Protein AF-H8G766-F1 (afdb_monomer_lite)

Radius of gyration: 22.06 Å; chains: 1; bounding box: 56×51×73 Å

pLDDT: mean 87.33, std 13.33, range [31.44, 97.75]

Foldseek 3Di:
DDVVVLQVQQQQKFFAAEDFDPVLQVLLLVVLVVVQVVCVVVVHDGQDFFPGWAGFDPVCRVRGDIDGNNQLLLQLLLLFLLVFDDPVDQQCSNCVSVLCSQQWGQDPVRHIAGDPCVPDCVSDDQQVSQFRSQSSSQQRSVLVRVCVVDPQWQKDKFQFVLLCQLAEDCDDDDPVLVQQAVQAARIKMWTDDPPFFIQIEREHTGGDAPDDVVQSVQVNSRRSSRQQEWEEALADTWRHWYKYWYWHRNDPNGIYIYMIISGTDDPQGQDEDQQDFWEFHRHYDGGWRFDQDPNDTDTDRHYYQYSVCSHSSSLSRLLSSLLSLCSSQQNLPLSCRHHDPSSNVRSPDPPVQVPDPSGFHQPFWDQALLFIWTGGKDWDDDPNFIKMKHKTFGVQLVVCSSVRNRVSNVVCLVVVVVSCVVRVVRSCQQQVTDWDADSSRTIMTMDGPPDHHDSVPPCVVSPPDDD

Organism: NCBI:txid882081

Sequence (467 aa):
MTVDTVFENLQERAFVSIDSTPKLARKVQVKAQKIDEKNKKEGRDPQWRPAHLKTISREIRQGGIHLTPWDAIRILSRSSVLAGHGSSRALSQHWSSLRFLTALQKNYYGHMELSDDGRNPKFHRKSVQADDLGVAFGLQAALKVASDLHPGHQFTFVNAEAALEAGWTLRGRTTRERHRTRLHPSHFLIGVRKNEPLQMLAVNVKGSHTGLSTELNQLVKGSEVVHSVATGPREAPTTIPGLFTASALAGKSGIEVRALSPGGTSTTPFPLDLDRRGPVDEKHYMGGITEHVDGQAKPRPGFHIPLEDSDWFSRALVNTALASLLAFAGDLVSARNFLTKRQRKRLGDGAESSNYATSVRCDTTLCIGDIEFSGTDHVFRLHRKRIEVFSAIPTMLHERLAKGDVAGYFALLPGVQEQWDARRERAQRDWHGVLTMDNYGALMGLRRMGEGKRFDDDPETCQRSPA

Secondary structure (DSSP, 8-state):
--HHHHHHHHH--EEEEEE--HHHHHHHHHHHHHHHHHHHHTTPPPP---S--BPPPHHHHHH-EEE-HHHHHHHHHHHHTTS---TT-SHHHHTGGGGGTTTEEE-TTSBEEE-HHHH-TTT--HHHHHHHHHHHHHHHHHHHHHHHHSTT-EEEEEEHHHHHTTTB--S-S-HHHHHHHS---SEEEEEE-TTSPBEEEEEEEEEESS-HHHHHHHHHHHHHHGGGEEES-TTS-EEPPEEEEEEETT-TTS-EEEEEB--------B---TT--SPPPPP-BPSBEEEEETTEEEEESSEEE-GGGHHHHHHHHHHHHHHHHHHHTT-HHHHHHHS-HHHHGGG--TTTTTT-TTS--S-EEEEETTEEEEEEEEEEEETTEEEEEEEEEEHHHHHHHHTT-HHHHHHHHHHHHHHHHHHHHHHHHHHTEEEEE-TT--EEEEEETT-SS-TTS-GGGGG-S--

Structure (mmCIF, N/CA/C/O backbone):
data_AF-H8G766-F1
#
_entry.id   AF-H8G766-F1
#
loop_
_atom_site.group_PDB
_atom_site.id
_atom_site.type_symbol
_atom_site.label_atom_id
_atom_site.label_alt_id
_atom_site.label_comp_id
_atom_site.label_asym_id
_atom_site.label_entity_id
_atom_site.label_seq_id
_atom_site.pdbx_PDB_ins_code
_atom_site.Cartn_x
_atom_site.Cartn_y
_atom_site.Cartn_z
_atom_site.occupancy
_atom_site.B_iso_or_equiv
_atom_site.auth_seq_id
_atom_site.auth_comp_id
_atom_site.auth_asym_id
_atom_site.auth_atom_id
_atom_site.pdbx_PDB_model_num
ATOM 1 N N . MET A 1 1 ? 23.154 -19.124 -2.789 1.00 77.62 1 MET A N 1
ATOM 2 C CA . MET A 1 1 ? 22.250 -18.793 -3.908 1.00 77.62 1 MET A CA 1
ATOM 3 C C . MET A 1 1 ? 23.073 -18.110 -4.998 1.00 77.62 1 MET A C 1
ATOM 5 O O . MET A 1 1 ? 23.944 -17.319 -4.647 1.00 77.62 1 MET A O 1
ATOM 9 N N . THR A 1 2 ? 22.906 -18.463 -6.278 1.00 88.12 2 THR A N 1
ATOM 10 C CA . THR A 1 2 ? 23.523 -17.711 -7.393 1.00 88.12 2 THR A CA 1
ATOM 11 C C . THR A 1 2 ? 22.634 -16.518 -7.754 1.00 88.12 2 THR A C 1
ATOM 13 O O . THR A 1 2 ? 21.489 -16.456 -7.315 1.00 88.12 2 THR A O 1
ATOM 16 N N . VAL A 1 3 ? 23.136 -15.562 -8.544 1.00 90.44 3 VAL A N 1
ATOM 17 C CA . VAL A 1 3 ? 22.297 -14.453 -9.044 1.00 90.44 3 VAL A CA 1
ATOM 18 C C . VAL A 1 3 ? 21.137 -14.984 -9.884 1.00 90.44 3 VAL A C 1
ATOM 20 O O . VAL A 1 3 ? 20.030 -14.483 -9.759 1.00 90.44 3 VAL A O 1
ATOM 23 N N . ASP A 1 4 ? 21.365 -16.026 -10.677 1.00 91.88 4 ASP A N 1
ATOM 24 C CA . ASP A 1 4 ? 20.357 -16.585 -11.582 1.00 91.88 4 ASP A CA 1
ATOM 25 C C . ASP A 1 4 ? 19.192 -17.175 -10.784 1.00 91.88 4 ASP A C 1
ATOM 27 O O . ASP A 1 4 ? 18.045 -16.796 -11.004 1.00 91.88 4 ASP A O 1
ATOM 31 N N . THR A 1 5 ? 19.497 -17.952 -9.739 1.00 92.12 5 THR A N 1
ATOM 32 C CA . THR A 1 5 ? 18.486 -18.464 -8.805 1.00 92.12 5 THR A CA 1
ATOM 33 C C . THR A 1 5 ? 17.727 -17.340 -8.093 1.00 92.12 5 THR A C 1
ATOM 35 O O . THR A 1 5 ? 16.536 -17.477 -7.830 1.00 92.12 5 THR A O 1
ATOM 38 N N . VAL A 1 6 ? 18.374 -16.207 -7.779 1.00 94.31 6 VAL A N 1
ATOM 39 C CA . VAL A 1 6 ? 17.659 -15.048 -7.209 1.00 94.31 6 VAL A CA 1
ATOM 40 C C . VAL A 1 6 ? 16.646 -14.498 -8.212 1.00 94.31 6 VAL A C 1
ATOM 42 O O . VAL A 1 6 ? 15.500 -14.258 -7.846 1.00 94.31 6 VAL A O 1
ATOM 45 N N . PHE A 1 7 ? 17.040 -14.314 -9.471 1.00 95.12 7 PHE A N 1
ATOM 46 C CA . PHE A 1 7 ? 16.160 -13.795 -10.521 1.00 95.12 7 PHE A CA 1
ATOM 47 C C . PHE A 1 7 ? 14.981 -14.723 -10.825 1.00 95.12 7 PHE A C 1
ATOM 49 O O . PHE A 1 7 ? 13.869 -14.234 -11.035 1.00 95.12 7 PHE A O 1
ATOM 56 N N . GLU A 1 8 ? 15.214 -16.035 -10.820 1.00 94.12 8 GLU A N 1
ATOM 57 C CA . GLU A 1 8 ? 14.171 -17.056 -10.947 1.00 94.12 8 GLU A CA 1
ATOM 58 C C . GLU A 1 8 ? 13.184 -16.967 -9.777 1.00 94.12 8 GLU A C 1
ATOM 60 O O . GLU A 1 8 ? 11.989 -16.766 -9.994 1.00 94.12 8 GLU A O 1
ATOM 65 N N . ASN A 1 9 ? 13.685 -16.993 -8.537 1.00 95.12 9 ASN A N 1
ATOM 66 C CA . ASN A 1 9 ? 12.853 -16.904 -7.335 1.00 95.12 9 ASN A CA 1
ATOM 67 C C . ASN A 1 9 ? 12.019 -15.617 -7.300 1.00 95.12 9 ASN A C 1
ATOM 69 O O . ASN A 1 9 ? 10.847 -15.649 -6.936 1.00 95.12 9 ASN A O 1
ATOM 73 N N . LEU A 1 10 ? 12.598 -14.478 -7.691 1.00 97.00 10 LEU A N 1
ATOM 74 C CA . LEU A 1 10 ? 11.912 -13.183 -7.696 1.00 97.00 10 LEU A CA 1
ATOM 75 C C . LEU A 1 10 ? 10.735 -13.118 -8.678 1.00 97.00 10 LEU A C 1
ATOM 77 O O . LEU A 1 10 ? 9.814 -12.336 -8.446 1.00 97.00 10 LEU A O 1
ATOM 81 N N . GLN A 1 11 ? 10.760 -13.917 -9.746 1.00 95.25 11 GLN A N 1
ATOM 82 C CA . GLN A 1 11 ? 9.685 -14.022 -10.740 1.00 95.25 11 GLN A CA 1
ATOM 83 C C . GLN A 1 11 ? 8.699 -15.143 -10.424 1.00 95.25 11 GLN A C 1
ATOM 85 O O . GLN A 1 11 ? 7.598 -15.184 -10.977 1.00 95.25 11 GLN A O 1
ATOM 90 N N . GLU A 1 12 ? 9.076 -16.061 -9.540 1.00 95.75 12 GLU A N 1
ATOM 91 C CA . GLU A 1 12 ? 8.284 -17.240 -9.272 1.00 95.75 12 GLU A CA 1
ATOM 92 C C . GLU A 1 12 ? 7.016 -16.884 -8.491 1.00 95.75 12 GLU A C 1
ATOM 94 O O . GLU A 1 12 ? 7.038 -16.439 -7.340 1.00 95.75 12 GLU A O 1
ATOM 99 N N . ARG A 1 13 ? 5.867 -17.075 -9.140 1.00 96.88 13 ARG A N 1
ATOM 100 C CA . ARG A 1 13 ? 4.570 -16.803 -8.528 1.00 96.88 13 ARG A CA 1
ATOM 101 C C . ARG A 1 13 ? 4.282 -17.841 -7.449 1.00 96.88 13 ARG A C 1
ATOM 103 O O . ARG A 1 13 ? 4.269 -19.041 -7.721 1.00 96.88 13 ARG A O 1
ATOM 110 N N . ALA A 1 14 ? 3.992 -17.370 -6.242 1.00 97.19 14 ALA A N 1
ATOM 111 C CA . ALA A 1 14 ? 3.724 -18.216 -5.090 1.00 97.19 14 ALA A CA 1
ATOM 112 C C . ALA A 1 14 ? 2.395 -17.848 -4.422 1.00 97.19 14 ALA A C 1
ATOM 114 O O . ALA A 1 14 ? 1.908 -16.716 -4.510 1.00 97.19 14 ALA A O 1
ATOM 115 N N . PHE A 1 15 ? 1.794 -18.834 -3.764 1.00 97.12 15 PHE A N 1
ATOM 116 C CA . PHE A 1 15 ? 0.536 -18.685 -3.047 1.00 97.12 15 PHE A CA 1
ATOM 117 C C . PHE A 1 15 ? 0.761 -18.211 -1.606 1.00 97.12 15 PHE A C 1
ATOM 119 O O . PHE A 1 15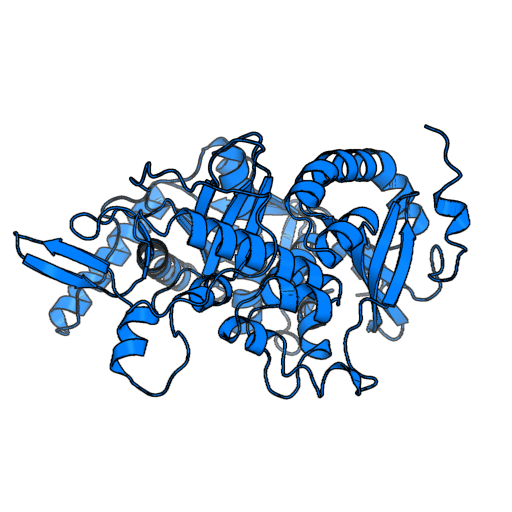 ? 1.608 -18.737 -0.886 1.00 97.12 15 PHE A O 1
ATOM 126 N N . VAL A 1 16 ? -0.031 -17.240 -1.162 1.00 96.56 16 VAL A N 1
ATOM 127 C CA . VAL A 1 16 ? -0.134 -16.808 0.236 1.00 96.56 16 VAL A CA 1
ATOM 128 C C . VAL A 1 16 ? -1.568 -17.036 0.687 1.00 96.56 16 VAL A C 1
ATOM 130 O O . VAL A 1 16 ? -2.510 -16.490 0.102 1.00 96.56 16 VAL A O 1
ATOM 133 N N . SER A 1 17 ? -1.743 -17.843 1.731 1.00 95.00 17 SER A N 1
ATOM 134 C CA . SER A 1 17 ? -3.070 -18.149 2.257 1.00 95.00 17 SER A CA 1
ATOM 135 C C . SER A 1 17 ? -3.656 -16.955 3.007 1.00 95.00 17 SER A C 1
ATOM 137 O O . SER A 1 17 ? -2.935 -16.186 3.648 1.00 95.00 17 SER A O 1
ATOM 139 N N . ILE A 1 18 ? -4.985 -16.824 2.962 1.00 95.12 18 ILE A N 1
ATOM 140 C CA . ILE A 1 18 ? -5.715 -15.881 3.808 1.00 95.12 18 ILE A CA 1
ATOM 141 C C . ILE A 1 18 ? -6.595 -16.656 4.797 1.00 95.12 18 ILE A C 1
ATOM 143 O O . ILE A 1 18 ? -7.575 -17.282 4.396 1.00 95.12 18 ILE A O 1
ATOM 147 N N . ASP A 1 19 ? -6.295 -16.582 6.096 1.00 94.00 19 ASP A N 1
ATOM 148 C CA . ASP A 1 19 ? -7.190 -17.083 7.150 1.00 94.00 19 ASP A CA 1
ATOM 149 C C . ASP A 1 19 ? -8.118 -15.965 7.622 1.00 94.00 19 ASP A C 1
ATOM 151 O O . ASP A 1 19 ? -7.732 -15.010 8.299 1.00 94.00 19 ASP A O 1
ATOM 155 N N . SER A 1 20 ? -9.384 -16.102 7.248 1.00 95.00 20 SER A N 1
ATOM 156 C CA . SER A 1 20 ? -10.473 -15.248 7.701 1.00 95.00 20 SER A CA 1
ATOM 157 C C . SER A 1 20 ? -11.679 -16.121 8.014 1.00 95.00 20 SER A C 1
ATOM 159 O O . SER A 1 20 ? -12.577 -16.325 7.199 1.00 95.00 20 SER A O 1
ATOM 161 N N . THR A 1 21 ? -11.657 -16.746 9.187 1.00 94.62 21 THR A N 1
ATOM 162 C CA . THR A 1 21 ? -12.686 -17.706 9.602 1.00 94.62 21 THR A CA 1
ATOM 163 C C . THR A 1 21 ? -13.528 -17.177 10.764 1.00 94.62 21 THR A C 1
ATOM 165 O O . THR A 1 21 ? -13.021 -16.424 11.601 1.00 94.62 21 THR A O 1
ATOM 168 N N . PRO A 1 22 ? -14.791 -17.627 10.918 1.00 94.94 22 PRO A N 1
ATOM 169 C CA . PRO A 1 22 ? -15.583 -17.310 12.111 1.00 94.94 22 PRO A CA 1
ATOM 170 C C . PRO A 1 22 ? -14.884 -17.757 13.405 1.00 94.94 22 PRO A C 1
ATOM 172 O O . PRO A 1 22 ? -14.967 -17.098 14.441 1.00 94.94 22 PRO A O 1
ATOM 175 N N . LYS A 1 23 ? -14.116 -18.855 13.335 1.00 95.75 23 LYS A N 1
ATOM 176 C CA . LYS A 1 23 ? -13.267 -19.339 14.431 1.00 95.75 23 LYS A CA 1
ATOM 177 C C . LYS A 1 23 ? -12.181 -18.326 14.801 1.00 95.75 23 LYS A C 1
ATOM 179 O O . LYS A 1 23 ? -11.966 -18.094 15.990 1.00 95.75 23 LYS A O 1
ATOM 184 N N . LEU A 1 24 ? -11.501 -17.734 13.817 1.00 95.50 24 LEU A N 1
ATOM 185 C CA . LEU A 1 24 ? -10.527 -16.669 14.050 1.00 95.50 24 LEU A CA 1
ATOM 186 C C . LEU A 1 24 ? -11.199 -15.437 14.674 1.00 95.50 24 LEU A C 1
ATOM 188 O O . LEU A 1 24 ? -10.734 -14.968 15.711 1.00 95.50 24 LEU A O 1
ATOM 192 N N . ALA A 1 25 ? -12.318 -14.972 14.108 1.00 95.44 25 ALA A N 1
ATOM 193 C CA . ALA A 1 25 ? -13.074 -13.829 14.627 1.00 95.44 25 ALA A CA 1
ATOM 194 C C . ALA A 1 25 ? -13.455 -14.019 16.107 1.00 95.44 25 ALA A C 1
ATOM 196 O O . ALA A 1 25 ? -13.152 -13.168 16.945 1.00 95.44 25 ALA A O 1
ATOM 197 N N . ARG A 1 26 ? -13.996 -15.194 16.459 1.00 95.69 26 ARG A N 1
ATOM 198 C CA . ARG A 1 26 ? -14.332 -15.549 17.846 1.00 95.69 26 ARG A CA 1
ATOM 199 C C . ARG A 1 26 ? -13.105 -15.577 18.758 1.00 95.69 26 ARG A C 1
ATOM 201 O O . ARG A 1 26 ? -13.170 -15.089 19.883 1.00 95.69 26 ARG A O 1
ATOM 208 N N . LYS A 1 27 ? -11.971 -16.127 18.302 1.00 96.44 27 LYS A N 1
ATOM 209 C CA . LYS A 1 27 ? -10.717 -16.123 19.082 1.00 96.44 27 LYS A CA 1
ATOM 210 C C . LYS A 1 27 ? -10.239 -14.702 19.373 1.00 96.44 27 LYS A C 1
ATOM 212 O O . LYS A 1 27 ? -9.817 -14.434 20.498 1.00 96.44 27 LYS A O 1
ATOM 217 N N . VAL A 1 28 ? -10.317 -13.807 18.387 1.00 96.00 28 VAL A N 1
ATOM 218 C CA . VAL A 1 28 ? -9.961 -12.392 18.553 1.00 96.00 28 VAL A CA 1
ATOM 219 C C . VAL A 1 28 ? -10.908 -11.720 19.544 1.00 96.00 28 VAL A C 1
ATOM 221 O O . VAL A 1 28 ? -10.419 -11.081 20.467 1.00 96.00 28 VAL A O 1
ATOM 224 N N . GLN A 1 29 ? -12.224 -11.939 19.448 1.00 94.69 29 GLN A N 1
ATOM 225 C CA . GLN A 1 29 ? -13.211 -11.395 20.394 1.00 94.69 29 GLN A CA 1
ATOM 226 C C . GLN A 1 29 ? -12.996 -11.880 21.838 1.00 94.69 29 GLN A C 1
ATOM 228 O O . GLN A 1 29 ? -12.980 -11.076 22.766 1.00 94.69 29 GLN A O 1
ATOM 233 N N . VAL A 1 30 ? -12.748 -13.176 22.048 1.00 95.12 30 VAL A N 1
ATOM 234 C CA . VAL A 1 30 ? -12.457 -13.718 23.390 1.00 95.12 30 VAL A CA 1
ATOM 235 C C . VAL A 1 30 ? -11.158 -13.134 23.948 1.00 95.12 30 VAL A C 1
ATOM 237 O O . VAL A 1 30 ? -11.070 -12.790 25.127 1.00 95.12 30 VAL A O 1
ATOM 240 N N . LYS A 1 31 ? -10.120 -13.010 23.114 1.00 95.69 31 LYS A N 1
ATOM 241 C CA . LYS A 1 31 ? -8.854 -12.394 23.529 1.00 95.69 31 LYS A CA 1
ATOM 242 C C . LYS A 1 31 ? -9.046 -10.916 23.874 1.00 95.69 31 LYS A C 1
ATOM 244 O O . LYS A 1 31 ? -8.486 -10.448 24.863 1.00 95.69 31 LYS A O 1
ATOM 249 N N . ALA A 1 32 ? -9.853 -10.224 23.079 1.00 94.00 32 ALA A N 1
ATOM 250 C CA . ALA A 1 32 ? -10.255 -8.847 23.274 1.00 94.00 32 ALA A CA 1
ATOM 251 C C . ALA A 1 32 ? -10.914 -8.630 24.646 1.00 94.00 32 ALA A C 1
ATOM 253 O O . ALA A 1 32 ? -10.453 -7.762 25.384 1.00 94.00 32 ALA A O 1
ATOM 254 N N . GLN A 1 33 ? -11.904 -9.452 25.002 1.00 93.31 33 GLN A N 1
ATOM 255 C CA . GLN A 1 33 ? -12.604 -9.393 26.292 1.00 93.31 33 GLN A CA 1
ATOM 256 C C . GLN A 1 33 ? -11.650 -9.590 27.475 1.00 93.31 33 GLN A C 1
ATOM 258 O O . GLN A 1 33 ? -11.659 -8.805 28.418 1.00 93.31 33 GLN A O 1
ATOM 263 N N . LYS A 1 34 ? -10.738 -10.569 27.394 1.00 93.88 34 LYS A N 1
ATOM 264 C CA . LYS A 1 34 ? -9.721 -10.789 28.440 1.00 93.88 34 LYS A CA 1
ATOM 265 C C . LYS A 1 34 ? -8.802 -9.580 28.639 1.00 93.88 34 LYS A C 1
ATOM 267 O O . LYS A 1 34 ? -8.371 -9.310 29.758 1.00 93.88 34 LYS A O 1
ATOM 272 N N . ILE A 1 35 ? -8.466 -8.872 27.558 1.00 92.31 35 ILE A N 1
ATOM 273 C CA . ILE A 1 35 ? -7.670 -7.639 27.629 1.00 92.31 35 ILE A CA 1
ATOM 274 C C . ILE A 1 35 ? -8.485 -6.513 28.279 1.00 92.31 35 ILE A C 1
ATOM 276 O O . ILE A 1 35 ? -7.940 -5.803 29.119 1.00 92.31 35 ILE A O 1
ATOM 280 N N . ASP A 1 36 ? -9.775 -6.380 27.955 1.00 90.94 36 ASP A N 1
ATOM 281 C CA . ASP A 1 36 ? -10.660 -5.387 28.584 1.00 90.94 36 ASP A CA 1
ATOM 282 C C . ASP A 1 36 ? -10.842 -5.626 30.081 1.00 90.94 36 ASP A C 1
ATOM 284 O O . ASP A 1 36 ? -10.690 -4.701 30.874 1.00 90.94 36 ASP A O 1
ATOM 288 N N . GLU A 1 37 ? -11.095 -6.869 30.490 1.00 92.31 37 GLU A N 1
ATOM 289 C CA . GLU A 1 37 ? -11.206 -7.239 31.904 1.00 92.31 37 GLU A CA 1
ATOM 290 C C . GLU A 1 37 ? -9.924 -6.919 32.675 1.00 92.31 37 GLU A C 1
ATOM 292 O O . GLU A 1 37 ? -9.978 -6.404 33.793 1.00 92.31 37 GLU A O 1
ATOM 297 N N . LYS A 1 38 ? -8.762 -7.200 32.073 1.00 92.06 38 LYS A N 1
ATOM 298 C CA . LYS A 1 38 ? -7.464 -6.860 32.659 1.00 92.06 38 LYS A CA 1
ATOM 299 C C . LYS A 1 38 ? -7.289 -5.345 32.780 1.00 92.06 38 LYS A C 1
ATOM 301 O O . LYS A 1 38 ? -6.926 -4.872 33.850 1.00 92.06 38 LYS A O 1
ATOM 306 N N . ASN A 1 39 ? -7.582 -4.588 31.724 1.00 89.56 39 ASN A N 1
ATOM 307 C CA . ASN A 1 39 ? -7.489 -3.128 31.739 1.00 89.56 39 ASN A CA 1
ATOM 308 C C . ASN A 1 39 ? -8.415 -2.514 32.797 1.00 89.56 39 ASN A C 1
ATOM 310 O O . ASN A 1 39 ? -7.978 -1.640 33.539 1.00 89.56 39 ASN A O 1
ATOM 314 N N . LYS A 1 40 ? -9.646 -3.026 32.929 1.00 90.12 40 LYS A N 1
ATOM 315 C CA . LYS A 1 40 ? -10.605 -2.603 33.958 1.00 90.12 40 LYS A CA 1
ATOM 316 C C . LYS A 1 40 ? -10.073 -2.854 35.372 1.00 90.12 40 LYS A C 1
ATOM 318 O O . LYS A 1 40 ? -10.182 -1.975 36.219 1.00 90.12 40 LYS A O 1
ATOM 323 N N . LYS A 1 41 ? -9.467 -4.022 35.624 1.00 92.56 41 LYS A N 1
ATOM 324 C CA . LYS A 1 41 ? -8.824 -4.344 36.915 1.00 92.56 41 LYS A CA 1
ATOM 325 C C . LYS A 1 41 ? -7.626 -3.443 37.219 1.00 92.56 41 LYS A C 1
ATOM 327 O O . LYS A 1 41 ? -7.379 -3.136 38.376 1.00 92.56 41 LYS A O 1
ATOM 332 N N . GLU A 1 42 ? -6.900 -3.018 36.190 1.00 92.12 42 GLU A N 1
ATOM 333 C CA . GLU A 1 42 ? -5.747 -2.118 36.303 1.00 92.12 42 GLU A CA 1
ATOM 334 C C . GLU A 1 42 ? -6.126 -0.624 36.258 1.00 92.12 42 GLU A C 1
ATOM 336 O O . GLU A 1 42 ? -5.236 0.222 36.213 1.00 92.12 42 GLU A O 1
ATOM 341 N N . GLY A 1 43 ? -7.421 -0.280 36.239 1.00 86.75 43 GLY A N 1
ATOM 342 C CA . GLY A 1 43 ? -7.889 1.110 36.192 1.00 86.75 43 GLY A CA 1
ATOM 343 C C . GLY A 1 43 ? -7.526 1.860 34.904 1.00 86.75 43 GLY A C 1
ATOM 344 O O . GLY A 1 43 ? -7.442 3.084 34.911 1.00 86.75 43 GLY A O 1
ATOM 345 N N . ARG A 1 44 ? -7.269 1.144 33.802 1.00 84.69 44 ARG A N 1
ATOM 346 C CA . ARG A 1 44 ? -6.942 1.736 32.497 1.00 84.69 44 ARG A CA 1
ATOM 347 C C . ARG A 1 44 ? -8.202 2.061 31.705 1.00 84.69 44 ARG A C 1
ATOM 349 O O . ARG A 1 44 ? -9.195 1.338 31.789 1.00 84.69 44 ARG A O 1
ATOM 356 N N . ASP A 1 45 ? -8.107 3.087 30.862 1.00 78.06 45 ASP A N 1
ATOM 357 C CA . ASP A 1 45 ? -9.203 3.500 29.988 1.00 78.06 45 ASP A CA 1
ATOM 358 C C . ASP A 1 45 ? -9.689 2.357 29.075 1.00 78.06 45 ASP A C 1
ATOM 360 O O . ASP A 1 45 ? -8.872 1.598 28.521 1.00 78.06 45 ASP A O 1
ATOM 364 N N . PRO A 1 46 ? -11.016 2.247 28.870 1.00 76.38 46 PRO A N 1
ATOM 365 C CA . PRO A 1 46 ? -11.586 1.261 27.968 1.00 76.38 46 PRO A CA 1
ATOM 366 C C . PRO A 1 46 ? -11.076 1.479 26.541 1.00 76.38 46 PRO A C 1
ATOM 368 O O . PRO A 1 46 ? -10.949 2.607 26.060 1.00 76.38 46 PRO A O 1
ATOM 371 N N . GLN A 1 47 ? -10.772 0.378 25.855 1.00 82.88 47 GLN A N 1
ATOM 372 C CA . GLN A 1 47 ? -10.318 0.422 24.468 1.00 82.88 47 GLN A CA 1
ATOM 373 C C . GLN A 1 47 ? -11.525 0.332 23.540 1.00 82.88 47 GLN A C 1
ATOM 375 O O . GLN A 1 47 ? -12.292 -0.628 23.603 1.00 82.88 47 GLN A O 1
ATOM 380 N N . TRP A 1 48 ? -11.666 1.310 22.654 1.00 83.38 48 TRP A N 1
ATOM 381 C CA . TRP A 1 48 ? -12.797 1.404 21.739 1.00 83.38 48 TRP A CA 1
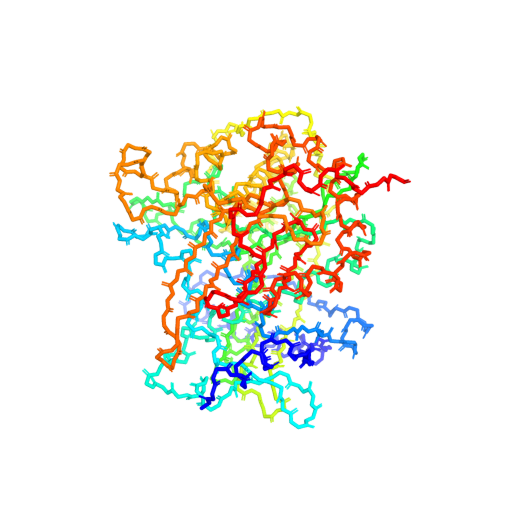ATOM 382 C C . TRP A 1 48 ? -12.638 0.421 20.588 1.00 83.38 48 TRP A C 1
ATOM 384 O O . TRP A 1 48 ? -11.721 0.538 19.775 1.00 83.38 48 TRP A O 1
ATOM 394 N N . ARG A 1 49 ? -13.518 -0.579 20.547 1.00 84.81 49 ARG A N 1
ATOM 395 C CA . ARG A 1 49 ? -13.468 -1.683 19.588 1.00 84.81 49 ARG A CA 1
ATOM 396 C C . ARG A 1 49 ? -14.865 -2.028 19.077 1.00 84.81 49 ARG A C 1
ATOM 398 O O . ARG A 1 49 ? -15.835 -1.856 19.813 1.00 84.81 49 ARG A O 1
ATOM 405 N N . PRO A 1 50 ? -14.969 -2.554 17.847 1.00 83.31 50 PRO A N 1
ATOM 406 C CA . PRO A 1 50 ? -16.233 -3.048 17.311 1.00 83.31 50 PRO A CA 1
ATOM 407 C C . PRO A 1 50 ? -16.772 -4.214 18.151 1.00 83.31 50 PRO A C 1
ATOM 409 O O . PRO A 1 50 ? -16.018 -5.105 18.551 1.00 83.31 50 PRO A O 1
ATOM 412 N N . ALA A 1 51 ? -18.091 -4.257 18.352 1.00 79.62 51 ALA A N 1
ATOM 413 C CA . ALA A 1 51 ? -18.752 -5.372 19.036 1.00 79.62 51 ALA A CA 1
ATOM 414 C C . ALA A 1 51 ? -18.672 -6.681 18.225 1.00 79.62 51 ALA A C 1
ATOM 416 O O . ALA A 1 51 ? -18.488 -7.771 18.777 1.00 79.62 51 ALA A O 1
ATOM 417 N N . HIS A 1 52 ? -18.754 -6.579 16.896 1.00 86.12 52 HIS A N 1
ATOM 418 C CA . HIS A 1 52 ? -18.767 -7.722 15.988 1.00 86.12 52 HIS A CA 1
ATOM 419 C C . HIS A 1 52 ? -17.640 -7.623 14.964 1.00 86.12 52 HIS A C 1
ATOM 421 O O . HIS A 1 52 ? -17.365 -6.556 14.428 1.00 86.12 52 HIS A O 1
ATOM 427 N N . LEU A 1 53 ? -16.993 -8.756 14.688 1.00 92.00 53 LEU A N 1
ATOM 428 C CA . LEU A 1 53 ? -15.983 -8.875 13.642 1.00 92.00 53 LEU A CA 1
ATOM 429 C C . LEU A 1 53 ? -16.551 -9.710 12.496 1.00 92.00 53 LEU A C 1
ATOM 431 O O . LEU A 1 53 ? -17.108 -10.785 12.724 1.00 92.00 53 LEU A O 1
ATOM 435 N N . LYS A 1 54 ? -16.389 -9.218 11.270 1.00 91.56 54 LYS A N 1
ATOM 436 C CA . LYS A 1 54 ? -16.776 -9.891 10.031 1.00 91.56 54 LYS A CA 1
ATOM 437 C C . LYS A 1 54 ? -15.568 -10.586 9.405 1.00 91.56 54 LYS A C 1
ATOM 439 O O . LYS A 1 54 ? -14.434 -10.102 9.479 1.00 91.56 54 LYS A O 1
ATOM 444 N N . THR A 1 55 ? -15.827 -11.726 8.777 1.00 92.81 55 THR A N 1
ATOM 445 C CA . THR A 1 55 ? -14.867 -12.392 7.890 1.00 92.81 55 THR A CA 1
ATOM 446 C C . THR A 1 55 ? -14.902 -11.749 6.508 1.00 92.81 55 THR A C 1
ATOM 448 O O . THR A 1 55 ? -15.902 -11.135 6.138 1.00 92.81 55 THR A O 1
ATOM 451 N N . ILE A 1 56 ? -13.832 -11.912 5.735 1.00 91.06 56 ILE A N 1
ATOM 452 C CA . ILE A 1 56 ? -13.837 -11.569 4.304 1.00 91.06 56 ILE A CA 1
ATOM 453 C C . ILE A 1 56 ? -14.649 -12.608 3.505 1.00 91.06 56 ILE A C 1
ATOM 455 O O . ILE A 1 56 ? -15.020 -13.655 4.052 1.00 91.06 56 ILE A O 1
ATOM 459 N N . SER A 1 57 ? -14.920 -12.325 2.225 1.00 88.00 57 SER A N 1
ATOM 460 C CA . SER A 1 57 ? -15.678 -13.215 1.334 1.00 88.00 57 SER A CA 1
ATOM 461 C C . SER A 1 57 ? -15.036 -14.605 1.217 1.00 88.00 57 SER A C 1
ATOM 463 O O . SER A 1 57 ? -13.822 -14.794 1.385 1.00 88.00 57 SER A O 1
ATOM 465 N N . ARG A 1 58 ? -15.870 -15.624 0.975 1.00 88.12 58 ARG A N 1
ATOM 466 C CA . ARG A 1 58 ? -15.411 -17.019 0.906 1.00 88.12 58 ARG A CA 1
ATOM 467 C C . ARG A 1 58 ? -14.482 -17.218 -0.287 1.00 88.12 58 ARG A C 1
ATOM 469 O O . ARG A 1 58 ? -13.514 -17.967 -0.168 1.00 88.12 58 ARG A O 1
ATOM 476 N N . GLU A 1 59 ? -14.780 -16.532 -1.376 1.00 88.31 59 GLU A N 1
ATOM 477 C CA . GLU A 1 59 ? -14.103 -16.548 -2.663 1.00 88.31 59 GLU A CA 1
ATOM 478 C C . GLU A 1 59 ? -12.661 -16.059 -2.496 1.00 88.31 59 GLU A C 1
ATOM 480 O O . GLU A 1 59 ? -11.720 -16.774 -2.843 1.00 88.31 59 GLU A O 1
ATOM 485 N N . ILE A 1 60 ? -12.461 -14.906 -1.842 1.00 88.31 60 ILE A N 1
ATOM 486 C CA . ILE A 1 60 ? -11.117 -14.397 -1.536 1.00 88.31 60 ILE A CA 1
ATOM 487 C C . ILE A 1 60 ? -10.369 -15.343 -0.601 1.00 88.31 60 ILE A C 1
ATOM 489 O O . ILE A 1 60 ? -9.192 -15.625 -0.816 1.00 88.31 60 ILE A O 1
ATOM 493 N N . ARG A 1 61 ? -11.038 -15.845 0.440 1.00 89.31 61 ARG A N 1
ATOM 494 C CA . ARG A 1 61 ? -10.417 -16.747 1.415 1.00 89.31 61 ARG A CA 1
ATOM 495 C C . ARG A 1 61 ? -9.901 -18.032 0.763 1.00 89.31 61 ARG A C 1
ATOM 497 O O . ARG A 1 61 ? -8.811 -18.479 1.097 1.00 89.31 61 ARG A O 1
ATOM 504 N N . GLN A 1 62 ? -10.681 -18.634 -0.135 1.00 88.44 62 GLN A N 1
ATOM 505 C CA . GLN A 1 62 ? -10.295 -19.863 -0.832 1.00 88.44 62 GLN A CA 1
ATOM 506 C C . GLN A 1 62 ? -9.249 -19.603 -1.921 1.00 88.44 62 GLN A C 1
ATOM 508 O O . GLN A 1 62 ? -8.340 -20.409 -2.081 1.00 88.44 62 GLN A O 1
ATOM 513 N N . GLY A 1 63 ? -9.354 -18.476 -2.630 1.00 89.12 63 GLY A N 1
ATOM 514 C CA . GLY A 1 63 ? -8.416 -18.105 -3.690 1.00 89.12 63 GLY A CA 1
ATOM 515 C C . GLY A 1 63 ? -7.089 -17.518 -3.201 1.00 89.12 63 GLY A C 1
ATOM 516 O O . GLY A 1 63 ? -6.158 -17.418 -3.993 1.00 89.12 63 GLY A O 1
ATOM 517 N N . GLY A 1 64 ? -6.991 -17.111 -1.929 1.00 92.56 64 GLY A N 1
ATOM 518 C CA . GLY A 1 64 ? -5.790 -16.516 -1.335 1.00 92.56 64 GLY A CA 1
ATOM 519 C C . GLY A 1 64 ? -5.195 -15.382 -2.176 1.00 92.56 64 GLY A C 1
ATOM 520 O O . GLY A 1 64 ? -5.912 -14.609 -2.817 1.00 92.56 64 GLY A O 1
ATOM 521 N N . ILE A 1 65 ? -3.869 -15.263 -2.167 1.00 95.00 65 ILE A N 1
ATOM 522 C CA . ILE A 1 65 ? -3.130 -14.283 -2.969 1.00 95.00 65 ILE A CA 1
ATOM 523 C C . ILE A 1 65 ? -2.060 -15.010 -3.768 1.00 95.00 65 ILE A C 1
ATOM 525 O O . ILE A 1 65 ? -1.317 -15.816 -3.217 1.00 95.00 65 ILE A O 1
ATOM 529 N N . HIS A 1 66 ? -1.939 -14.669 -5.048 1.00 95.31 66 HIS A N 1
ATOM 530 C CA . HIS A 1 66 ? -0.848 -15.132 -5.898 1.00 95.31 66 HIS A CA 1
ATOM 531 C C . HIS A 1 66 ? 0.017 -13.949 -6.312 1.00 95.31 66 HIS A C 1
ATOM 533 O O . HIS A 1 66 ? -0.411 -13.144 -7.144 1.00 95.31 66 HIS A O 1
ATOM 539 N N . LEU A 1 67 ? 1.223 -13.877 -5.758 1.00 96.06 67 LEU A N 1
ATOM 540 C CA . LEU A 1 67 ? 2.195 -12.818 -6.013 1.00 96.06 67 LEU A CA 1
ATOM 541 C C . LEU A 1 67 ? 3.606 -13.399 -6.114 1.00 96.06 67 LEU A C 1
ATOM 543 O O . LEU A 1 67 ? 3.868 -14.492 -5.607 1.00 96.06 67 LEU A O 1
ATOM 547 N N . THR A 1 68 ? 4.509 -12.671 -6.755 1.00 97.56 68 THR A N 1
ATOM 548 C CA . THR A 1 68 ? 5.938 -12.996 -6.736 1.00 97.56 68 THR A CA 1
ATOM 549 C C . THR A 1 68 ? 6.622 -12.328 -5.534 1.00 97.56 68 THR A C 1
ATOM 551 O O . THR A 1 68 ? 6.074 -11.383 -4.947 1.00 97.56 68 THR A O 1
ATOM 554 N N . PRO A 1 69 ? 7.831 -12.756 -5.132 1.00 97.75 69 PRO A N 1
ATOM 555 C CA . PRO A 1 69 ? 8.632 -11.992 -4.179 1.00 97.75 69 PRO A CA 1
ATOM 556 C C . PRO A 1 69 ? 8.890 -10.550 -4.628 1.00 97.75 69 PRO A C 1
ATOM 558 O O . PRO A 1 69 ? 8.909 -9.643 -3.795 1.00 97.75 69 PRO A O 1
ATOM 561 N N . TRP A 1 70 ? 9.041 -10.321 -5.937 1.00 97.56 70 TRP A N 1
ATOM 562 C CA . TRP A 1 70 ? 9.244 -8.983 -6.485 1.00 97.56 70 TRP A CA 1
ATOM 563 C C . TRP A 1 70 ? 8.028 -8.072 -6.292 1.00 97.56 70 TRP A C 1
ATOM 565 O O . TRP A 1 70 ? 8.190 -6.910 -5.922 1.00 97.56 70 TRP A O 1
ATOM 575 N N . ASP A 1 71 ? 6.809 -8.604 -6.425 1.00 97.00 71 ASP A N 1
ATOM 576 C CA . ASP A 1 71 ? 5.586 -7.859 -6.106 1.00 97.00 71 ASP A CA 1
ATOM 577 C C . ASP A 1 71 ? 5.561 -7.406 -4.640 1.00 97.00 71 ASP A C 1
ATOM 579 O O . ASP A 1 71 ? 5.226 -6.257 -4.346 1.00 97.00 71 ASP A O 1
ATOM 583 N N . ALA A 1 72 ? 5.949 -8.287 -3.710 1.00 96.81 72 ALA A N 1
ATOM 584 C CA . ALA A 1 72 ? 6.000 -7.957 -2.286 1.00 96.81 72 ALA A CA 1
ATOM 585 C C . ALA A 1 72 ? 7.032 -6.854 -1.995 1.00 96.81 72 ALA A C 1
ATOM 587 O O . ALA A 1 72 ? 6.747 -5.923 -1.237 1.00 96.81 72 ALA A O 1
ATOM 588 N N . ILE A 1 73 ? 8.211 -6.935 -2.622 1.00 97.12 73 ILE A N 1
ATOM 589 C CA . ILE A 1 73 ? 9.258 -5.912 -2.511 1.00 97.12 73 ILE A CA 1
ATOM 590 C C . ILE A 1 73 ? 8.734 -4.573 -3.034 1.00 97.12 73 ILE A C 1
ATOM 592 O O . ILE A 1 73 ? 8.810 -3.594 -2.300 1.00 97.12 73 ILE A O 1
ATOM 596 N N . ARG A 1 74 ? 8.120 -4.538 -4.223 1.00 96.19 74 ARG A N 1
ATOM 597 C CA . ARG A 1 74 ? 7.577 -3.315 -4.838 1.00 96.19 74 ARG A CA 1
ATOM 598 C C . ARG A 1 74 ? 6.506 -2.641 -3.980 1.00 96.19 74 ARG A C 1
ATOM 600 O O . ARG A 1 74 ? 6.546 -1.425 -3.780 1.00 96.19 74 ARG A O 1
ATOM 607 N N . ILE A 1 75 ? 5.574 -3.418 -3.419 1.00 96.12 75 ILE A N 1
ATOM 608 C CA . ILE A 1 75 ? 4.557 -2.901 -2.485 1.00 96.12 75 ILE A CA 1
ATOM 609 C C . ILE A 1 75 ? 5.230 -2.284 -1.258 1.00 96.12 75 ILE A C 1
ATOM 611 O O . ILE A 1 75 ? 4.864 -1.181 -0.845 1.00 96.12 75 ILE A O 1
ATOM 615 N N . LEU A 1 76 ? 6.234 -2.960 -0.691 1.00 94.88 76 LEU A N 1
ATOM 616 C CA . LEU A 1 76 ? 6.979 -2.435 0.447 1.00 94.88 76 LEU A CA 1
ATOM 617 C C . LEU A 1 76 ? 7.699 -1.129 0.089 1.00 94.88 76 LEU A C 1
ATOM 619 O O . LEU A 1 76 ? 7.550 -0.153 0.827 1.00 94.88 76 LEU A O 1
ATOM 623 N N . SER A 1 77 ? 8.413 -1.084 -1.044 1.00 92.50 77 SER A N 1
ATOM 624 C CA . SER A 1 77 ? 9.095 0.121 -1.532 1.00 92.50 77 SER A CA 1
ATOM 625 C C . SER A 1 77 ? 8.109 1.285 -1.576 1.00 92.50 77 SER A C 1
ATOM 627 O O . SER A 1 77 ? 8.290 2.271 -0.861 1.00 92.50 77 SER A O 1
ATOM 629 N N . ARG A 1 78 ? 6.996 1.117 -2.300 1.00 91.94 78 ARG A N 1
ATOM 630 C CA . ARG A 1 78 ? 5.976 2.152 -2.498 1.00 91.94 78 ARG A CA 1
ATOM 631 C C . ARG A 1 78 ? 5.271 2.562 -1.203 1.00 91.94 78 ARG A C 1
ATOM 633 O O . ARG A 1 78 ? 4.975 3.737 -1.026 1.00 91.94 78 ARG A O 1
ATOM 640 N N . SER A 1 79 ? 5.025 1.640 -0.272 1.00 92.00 79 SER A N 1
ATOM 641 C CA . SER A 1 79 ? 4.362 1.953 1.010 1.00 92.00 79 SER A CA 1
ATOM 642 C C . SER A 1 79 ? 5.233 2.774 1.971 1.00 92.00 79 SER A C 1
ATOM 644 O O . SER A 1 79 ? 4.720 3.471 2.852 1.00 92.00 79 SER A O 1
ATOM 646 N N . SER A 1 80 ? 6.556 2.709 1.800 1.00 88.19 80 SER A N 1
ATOM 647 C CA . SER A 1 80 ? 7.525 3.271 2.744 1.00 88.19 80 SER A CA 1
ATOM 648 C C . SER A 1 80 ? 8.061 4.653 2.359 1.00 88.19 80 SER A C 1
ATOM 650 O O . SER A 1 80 ? 8.582 5.351 3.231 1.00 88.19 80 SER A O 1
ATOM 652 N N . VAL A 1 81 ? 7.889 5.095 1.104 1.00 87.31 81 VAL A N 1
ATOM 653 C CA . VAL A 1 81 ? 8.496 6.345 0.596 1.00 87.31 81 VAL A CA 1
ATOM 654 C C . VAL A 1 81 ? 8.094 7.597 1.382 1.00 87.31 81 VAL A C 1
ATOM 656 O O . VAL A 1 81 ? 8.913 8.493 1.551 1.00 87.31 81 VAL A O 1
ATOM 659 N N . LEU A 1 82 ? 6.875 7.645 1.937 1.00 86.88 82 LEU A N 1
ATOM 660 C CA . LEU A 1 82 ? 6.397 8.755 2.776 1.00 86.88 82 LEU A CA 1
ATOM 661 C C . LEU A 1 82 ? 6.423 8.454 4.285 1.00 86.88 82 LEU A C 1
ATOM 663 O O . LEU A 1 82 ? 5.911 9.249 5.070 1.00 86.88 82 LEU A O 1
ATOM 667 N N . ALA A 1 83 ? 7.013 7.349 4.752 1.00 76.75 83 ALA A N 1
ATOM 668 C CA . ALA A 1 83 ? 7.003 6.984 6.179 1.00 76.75 83 ALA A CA 1
ATOM 669 C C . ALA A 1 83 ? 7.803 7.956 7.088 1.00 76.75 83 ALA A C 1
ATOM 671 O O . ALA A 1 83 ? 7.684 7.918 8.313 1.00 76.75 83 ALA A O 1
ATOM 672 N N . GLY A 1 84 ? 8.539 8.907 6.503 1.00 62.06 84 GLY A N 1
ATOM 673 C CA . GLY A 1 84 ? 9.294 9.952 7.191 1.00 62.06 84 GLY A CA 1
ATOM 674 C C . GLY A 1 84 ? 10.794 9.673 7.167 1.00 62.06 84 GLY A C 1
ATOM 675 O O . GLY A 1 84 ? 11.264 8.647 7.667 1.00 62.06 84 GLY A O 1
ATOM 676 N N . HIS A 1 85 ? 11.553 10.606 6.595 1.00 56.56 85 HIS A N 1
ATOM 677 C CA . HIS A 1 85 ? 13.001 10.483 6.478 1.00 56.56 85 HIS A CA 1
ATOM 678 C C . HIS A 1 85 ? 13.707 10.786 7.809 1.00 56.56 85 HIS A C 1
ATOM 680 O O . HIS A 1 85 ? 13.371 11.729 8.524 1.00 56.56 85 HIS A O 1
ATOM 686 N N . GLY A 1 86 ? 14.695 9.957 8.156 1.00 51.12 86 GLY A N 1
ATOM 687 C CA . GLY A 1 86 ? 15.728 10.357 9.118 1.00 51.12 86 GLY A CA 1
ATOM 688 C C . GLY A 1 86 ? 16.737 11.286 8.438 1.00 51.12 86 GLY A C 1
ATOM 689 O O . GLY A 1 86 ? 16.783 11.339 7.212 1.00 51.12 86 GLY A O 1
ATOM 690 N N . SER A 1 87 ? 17.594 11.955 9.210 1.00 44.34 87 SER A N 1
ATOM 691 C CA . SER A 1 87 ? 18.579 12.936 8.712 1.00 44.34 87 SER A CA 1
ATOM 692 C C . SER A 1 87 ? 19.587 12.411 7.672 1.00 44.34 87 SER A C 1
ATOM 694 O O . SER A 1 87 ? 20.291 13.203 7.065 1.00 44.34 87 SER A O 1
ATOM 696 N N . SER A 1 88 ? 19.667 11.099 7.433 1.00 47.59 88 SER A N 1
ATOM 697 C CA . SER A 1 88 ? 20.628 10.464 6.515 1.00 47.59 88 SER A CA 1
ATOM 698 C C . SER A 1 88 ? 20.024 9.848 5.232 1.00 47.59 88 SER A C 1
ATOM 700 O O . SER A 1 88 ? 20.666 8.993 4.621 1.00 47.59 88 SER A O 1
ATOM 702 N N . ARG A 1 89 ? 18.762 10.143 4.858 1.00 54.53 89 ARG A N 1
ATOM 703 C CA . ARG A 1 89 ? 17.902 9.086 4.275 1.00 54.53 89 ARG A CA 1
ATOM 704 C C . ARG A 1 89 ? 16.921 9.440 3.137 1.00 54.53 89 ARG A C 1
ATOM 706 O O . ARG A 1 89 ? 15.730 9.208 3.294 1.00 54.53 89 ARG A O 1
ATOM 713 N N . ALA A 1 90 ? 17.394 9.854 1.963 1.00 55.78 90 ALA A N 1
ATOM 714 C CA . ALA A 1 90 ? 16.574 9.750 0.739 1.00 55.78 90 ALA A CA 1
ATOM 715 C C . ALA A 1 90 ? 16.884 8.445 -0.030 1.00 55.78 90 ALA A C 1
ATOM 717 O O . ALA A 1 90 ? 16.031 7.566 -0.137 1.00 55.78 90 ALA A O 1
ATOM 718 N N . LEU A 1 91 ? 18.142 8.249 -0.451 1.00 56.41 91 LEU A N 1
ATOM 719 C CA . LEU A 1 91 ? 18.573 7.090 -1.253 1.00 56.41 91 LEU A CA 1
ATOM 720 C C . LEU A 1 91 ? 18.494 5.748 -0.509 1.00 56.41 91 LEU A C 1
ATOM 722 O O . LEU A 1 91 ? 17.929 4.781 -1.015 1.00 56.41 91 LEU A O 1
ATOM 726 N N . SER A 1 92 ? 19.018 5.689 0.720 1.00 60.50 92 SER A N 1
ATOM 727 C CA . SER A 1 92 ? 19.030 4.453 1.521 1.00 60.50 92 SER A CA 1
ATOM 728 C C . SER A 1 92 ? 17.630 3.963 1.896 1.00 60.50 92 SER A C 1
ATOM 730 O O . SER A 1 92 ? 17.445 2.773 2.138 1.00 60.50 92 SER A O 1
ATOM 732 N N . GLN A 1 93 ? 16.642 4.863 1.944 1.00 69.00 93 GLN A N 1
ATOM 733 C CA . GLN A 1 93 ? 15.253 4.523 2.240 1.00 69.00 93 GLN A CA 1
ATOM 734 C C . GLN A 1 93 ? 14.474 4.119 0.993 1.00 69.00 93 GLN A C 1
ATOM 736 O O . GLN A 1 93 ? 13.771 3.111 1.057 1.00 69.00 93 GLN A O 1
ATOM 741 N N . HIS A 1 94 ? 14.660 4.826 -0.126 1.00 78.06 94 HIS A N 1
ATOM 742 C CA . HIS A 1 94 ? 14.019 4.505 -1.402 1.00 78.06 94 HIS A CA 1
ATOM 743 C C . HIS A 1 94 ? 14.276 3.046 -1.815 1.00 78.06 94 HIS A C 1
ATOM 745 O O . HIS A 1 94 ? 13.349 2.290 -2.097 1.00 78.06 94 HIS A O 1
ATOM 751 N N . TRP A 1 95 ? 15.530 2.603 -1.700 1.00 86.88 95 TRP A N 1
ATOM 752 C CA . TRP A 1 95 ? 15.949 1.244 -2.050 1.00 86.88 95 TRP A CA 1
ATOM 753 C C . TRP A 1 95 ? 16.030 0.278 -0.856 1.00 86.88 95 TRP A C 1
ATOM 755 O O . TRP A 1 95 ? 16.526 -0.839 -0.991 1.00 86.88 95 TRP A O 1
ATOM 765 N N . SER A 1 96 ? 15.534 0.663 0.327 1.00 85.94 96 SER A N 1
ATOM 766 C CA . SER A 1 96 ? 15.676 -0.143 1.558 1.00 85.94 96 SER A CA 1
ATOM 767 C C . SER A 1 96 ? 15.057 -1.541 1.453 1.00 85.94 96 SER A C 1
ATOM 769 O O . SER A 1 96 ? 15.581 -2.503 2.018 1.00 85.94 96 SER A O 1
ATOM 771 N N . SER A 1 97 ? 13.966 -1.655 0.698 1.00 91.75 97 SER A N 1
ATOM 772 C CA . SER A 1 97 ? 13.255 -2.904 0.405 1.00 91.75 97 SER A CA 1
ATOM 773 C C . SER A 1 97 ? 14.112 -3.951 -0.325 1.00 91.75 97 SER A C 1
ATOM 775 O O . SER A 1 97 ? 13.878 -5.147 -0.150 1.00 91.75 97 SER A O 1
ATOM 777 N N . LEU A 1 98 ? 15.167 -3.544 -1.048 1.00 93.44 98 LEU A N 1
ATOM 778 C CA . LEU A 1 98 ? 16.071 -4.455 -1.768 1.00 93.44 98 LEU A CA 1
ATOM 779 C C . LEU A 1 98 ? 16.870 -5.375 -0.845 1.00 93.44 98 LEU A C 1
ATOM 781 O O . LEU A 1 98 ? 17.394 -6.398 -1.278 1.00 93.44 98 LEU A O 1
ATOM 785 N N . ARG A 1 99 ? 16.919 -5.087 0.459 1.00 92.31 99 ARG A N 1
ATOM 786 C CA . ARG A 1 99 ? 17.482 -6.036 1.426 1.00 92.31 99 ARG A CA 1
ATOM 787 C C . ARG A 1 99 ? 16.745 -7.377 1.448 1.00 92.31 99 ARG A C 1
ATOM 789 O O . ARG A 1 99 ? 17.294 -8.334 1.971 1.00 92.31 99 ARG A O 1
ATOM 796 N N . PHE A 1 100 ? 15.525 -7.454 0.913 1.00 95.19 100 PHE A N 1
ATOM 797 C CA . PHE A 1 100 ? 14.714 -8.671 0.882 1.00 95.19 100 PHE A CA 1
ATOM 798 C C . PHE A 1 100 ? 14.801 -9.452 -0.439 1.00 95.19 100 PHE A C 1
ATOM 800 O O . PHE A 1 100 ? 14.075 -10.431 -0.589 1.00 95.19 100 PHE A O 1
ATOM 807 N N . LEU A 1 101 ? 15.702 -9.081 -1.362 1.00 95.44 101 LEU A N 1
ATOM 808 C CA . LEU A 1 101 ? 15.871 -9.740 -2.670 1.00 95.44 101 LEU A CA 1
ATOM 809 C C . LEU A 1 101 ? 16.056 -11.259 -2.589 1.00 95.44 101 LEU A C 1
ATOM 811 O O . LEU A 1 101 ? 15.595 -11.976 -3.468 1.00 95.44 101 LEU A O 1
ATOM 815 N N . THR A 1 102 ? 16.722 -11.751 -1.545 1.00 94.94 102 THR A N 1
ATOM 816 C CA . THR A 1 102 ? 16.951 -13.188 -1.350 1.00 94.94 102 THR A CA 1
ATOM 817 C C . THR A 1 102 ? 16.104 -13.776 -0.232 1.00 94.94 102 THR A C 1
ATOM 819 O O . THR A 1 102 ? 16.268 -14.946 0.075 1.00 94.94 102 THR A O 1
ATOM 822 N N . ALA A 1 103 ? 15.204 -13.007 0.393 1.00 95.25 103 ALA A N 1
ATOM 823 C CA . ALA A 1 103 ? 14.543 -13.396 1.641 1.00 95.25 103 ALA A CA 1
ATOM 824 C C . ALA A 1 103 ? 13.319 -14.307 1.458 1.00 95.25 103 ALA A C 1
ATOM 826 O O . ALA A 1 103 ? 12.860 -14.903 2.432 1.00 95.25 103 ALA A O 1
ATOM 827 N N . LEU A 1 104 ? 12.778 -14.394 0.245 1.00 96.44 104 LEU A N 1
ATOM 828 C CA . LEU A 1 104 ? 11.532 -15.086 -0.074 1.00 96.44 104 LEU A CA 1
ATOM 829 C C . LEU A 1 104 ? 11.750 -16.094 -1.204 1.00 96.44 104 LEU A C 1
ATOM 831 O O . LEU A 1 104 ? 12.573 -15.866 -2.088 1.00 96.44 104 LEU A O 1
ATOM 835 N N . GLN A 1 105 ? 10.998 -17.189 -1.171 1.00 95.81 105 GLN A N 1
ATOM 836 C CA . GLN A 1 105 ? 10.997 -18.221 -2.207 1.00 95.81 105 GLN A CA 1
ATOM 837 C C . GLN A 1 105 ? 9.648 -18.947 -2.249 1.00 95.81 105 GLN A C 1
ATOM 839 O O . GLN A 1 105 ? 8.871 -18.886 -1.289 1.00 95.81 105 GLN A O 1
ATOM 844 N N . LYS A 1 106 ? 9.386 -19.679 -3.334 1.00 96.44 106 LYS A N 1
ATOM 845 C CA . LYS A 1 106 ? 8.293 -20.650 -3.384 1.00 96.44 106 LYS A CA 1
ATOM 846 C C . LYS A 1 106 ? 8.749 -21.964 -2.751 1.00 96.44 106 LYS A C 1
ATOM 848 O O . LYS A 1 106 ? 9.838 -22.455 -3.030 1.00 96.44 106 LYS A O 1
ATOM 853 N N . ASN A 1 107 ? 7.916 -22.552 -1.902 1.00 94.81 107 ASN A N 1
ATOM 854 C CA . ASN A 1 107 ? 8.158 -23.888 -1.371 1.00 94.81 107 ASN A CA 1
ATOM 855 C C . ASN A 1 107 ? 7.623 -24.980 -2.309 1.00 94.81 107 ASN A C 1
ATOM 857 O O . ASN A 1 107 ? 6.955 -24.712 -3.308 1.00 94.81 107 ASN A O 1
ATOM 861 N N . TYR A 1 108 ? 7.877 -26.237 -1.952 1.00 92.88 108 TYR A N 1
ATOM 862 C CA . TYR A 1 108 ? 7.468 -27.396 -2.749 1.00 92.88 108 TYR A CA 1
ATOM 863 C C . TYR A 1 108 ? 5.944 -27.571 -2.890 1.00 92.88 108 TYR A C 1
ATOM 865 O O . TYR A 1 108 ? 5.496 -28.229 -3.822 1.00 92.88 108 TYR A O 1
ATOM 873 N N . TYR A 1 109 ? 5.142 -26.960 -2.011 1.00 93.44 109 TYR A N 1
ATOM 874 C CA . TYR A 1 109 ? 3.680 -26.911 -2.134 1.00 93.44 109 TYR A CA 1
ATOM 875 C C . TYR A 1 109 ? 3.181 -25.726 -2.971 1.00 93.44 109 TYR A C 1
ATOM 877 O O . TYR A 1 109 ? 1.976 -25.521 -3.092 1.00 93.44 109 TYR A O 1
ATOM 885 N N . GLY A 1 110 ? 4.077 -24.905 -3.521 1.00 95.19 110 GLY A N 1
ATOM 886 C CA . GLY A 1 110 ? 3.708 -23.705 -4.267 1.00 95.19 110 GLY A CA 1
ATOM 887 C C . GLY A 1 110 ? 3.388 -22.487 -3.394 1.00 95.19 110 GLY A C 1
ATOM 888 O O . GLY A 1 110 ? 2.921 -21.474 -3.916 1.00 95.19 110 GLY A O 1
ATOM 889 N N . HIS A 1 111 ? 3.622 -22.553 -2.082 1.00 96.50 111 HIS A N 1
ATOM 890 C CA . HIS A 1 111 ? 3.366 -21.453 -1.154 1.00 96.50 111 HIS A CA 1
ATOM 891 C C . HIS A 1 111 ? 4.596 -20.556 -0.990 1.00 96.50 111 HIS A C 1
ATOM 893 O O . HIS A 1 111 ? 5.730 -21.024 -1.039 1.00 96.50 111 HIS A O 1
ATOM 899 N N . MET A 1 112 ? 4.371 -19.268 -0.744 1.00 97.50 112 MET A N 1
ATOM 900 C CA . MET A 1 112 ? 5.431 -18.321 -0.411 1.00 97.50 112 MET A CA 1
ATOM 901 C C . MET A 1 112 ? 5.994 -18.643 0.972 1.00 97.50 112 MET A C 1
ATOM 903 O O . MET A 1 112 ? 5.236 -18.809 1.928 1.00 97.50 112 MET A O 1
ATOM 907 N N . GLU A 1 113 ? 7.311 -18.667 1.117 1.00 95.81 113 GLU A N 1
ATOM 908 C CA . GLU A 1 113 ? 7.983 -18.819 2.404 1.00 95.81 113 GLU A CA 1
ATOM 909 C C . GLU A 1 113 ? 9.256 -17.977 2.497 1.00 95.81 113 GLU A C 1
ATOM 911 O O . GLU A 1 113 ? 9.745 -17.440 1.505 1.00 95.81 113 GLU A O 1
ATOM 916 N N . LEU A 1 114 ? 9.804 -17.868 3.710 1.00 95.06 114 LEU A N 1
ATOM 917 C CA . LEU A 1 114 ? 11.158 -17.354 3.885 1.00 95.06 114 LEU A CA 1
ATOM 918 C C . LEU A 1 114 ? 12.161 -18.354 3.305 1.00 95.06 114 LEU A C 1
ATOM 920 O O . LEU A 1 114 ? 12.078 -19.539 3.614 1.00 95.06 114 LEU A O 1
ATOM 924 N N . SER A 1 115 ? 13.128 -17.876 2.530 1.00 94.12 115 SER A N 1
ATOM 925 C CA . SER A 1 115 ? 14.266 -18.689 2.088 1.00 94.12 115 SER A CA 1
ATOM 926 C C . SER A 1 115 ? 15.238 -18.975 3.240 1.00 94.12 115 SER A C 1
ATOM 928 O O . SER A 1 115 ? 15.088 -18.456 4.351 1.00 94.12 115 SER A O 1
ATOM 930 N N . ASP A 1 116 ? 16.288 -19.753 2.982 1.00 92.38 116 ASP A N 1
ATOM 931 C CA . ASP A 1 116 ? 17.359 -19.968 3.963 1.00 92.38 116 ASP A CA 1
ATOM 932 C C . ASP A 1 116 ? 18.079 -18.667 4.343 1.00 92.38 116 ASP A C 1
ATOM 934 O O . ASP A 1 116 ? 18.328 -18.423 5.527 1.00 92.38 116 ASP A O 1
ATOM 938 N N . ASP A 1 117 ? 18.323 -17.787 3.367 1.00 92.25 117 ASP A N 1
ATOM 939 C CA . ASP A 1 117 ? 18.831 -16.436 3.619 1.00 92.25 117 ASP A CA 1
ATOM 940 C C . ASP A 1 117 ? 17.828 -15.641 4.458 1.00 92.25 117 ASP A C 1
ATOM 942 O O . ASP A 1 117 ? 18.205 -15.054 5.471 1.00 92.25 117 ASP A O 1
ATOM 946 N N . GLY A 1 118 ? 16.540 -15.703 4.104 1.00 91.19 118 GLY A N 1
ATOM 947 C CA . GLY A 1 118 ? 15.444 -15.048 4.817 1.00 91.19 118 GLY A CA 1
ATOM 948 C C . GLY A 1 118 ? 15.324 -15.474 6.281 1.00 91.19 118 GLY A C 1
ATOM 949 O O . GLY A 1 118 ? 14.991 -14.651 7.134 1.00 91.19 118 GLY A O 1
ATOM 950 N N . ARG A 1 119 ? 15.636 -16.736 6.595 1.00 92.19 119 ARG A N 1
ATOM 951 C CA . ARG A 1 119 ? 15.642 -17.291 7.960 1.00 92.19 119 ARG A CA 1
ATOM 952 C C . ARG A 1 119 ? 16.921 -16.956 8.737 1.00 92.19 119 ARG A C 1
ATOM 954 O O . ARG A 1 119 ? 16.943 -17.127 9.961 1.00 92.19 119 ARG A O 1
ATOM 961 N N . ASN A 1 120 ? 17.970 -16.481 8.066 1.00 91.06 120 ASN A N 1
ATOM 962 C CA . ASN A 1 120 ? 19.278 -16.258 8.665 1.00 91.06 120 ASN A CA 1
ATOM 963 C C . ASN A 1 120 ? 19.314 -14.961 9.505 1.00 91.06 120 ASN A C 1
ATOM 965 O O . ASN A 1 120 ? 19.252 -13.852 8.959 1.00 91.06 120 ASN A O 1
ATOM 969 N N . PRO A 1 121 ? 19.497 -15.054 10.838 1.00 88.50 121 PRO A N 1
ATOM 970 C CA . PRO A 1 121 ? 19.483 -13.886 11.716 1.00 88.50 121 PRO A CA 1
ATOM 971 C C . PRO A 1 121 ? 20.677 -12.944 11.512 1.00 88.50 121 PRO A C 1
ATOM 973 O O . PRO A 1 121 ? 20.628 -11.812 11.989 1.00 88.50 121 PRO A O 1
ATOM 976 N N . LYS A 1 122 ? 21.735 -13.379 10.807 1.00 88.19 122 LYS A N 1
ATOM 977 C CA . LYS A 1 122 ? 22.869 -12.515 10.437 1.00 88.19 122 LYS A CA 1
ATOM 978 C C . LYS A 1 122 ? 22.458 -11.423 9.449 1.00 88.19 122 LYS A C 1
ATOM 980 O O . LYS A 1 122 ? 23.022 -10.335 9.487 1.00 88.19 122 LYS A O 1
ATOM 985 N N . PHE A 1 123 ? 21.489 -11.716 8.581 1.00 84.06 123 PHE A N 1
ATOM 986 C CA . PHE A 1 123 ? 21.027 -10.803 7.534 1.00 84.06 123 PHE A CA 1
ATOM 987 C C . PHE A 1 123 ? 19.695 -10.145 7.895 1.00 84.06 123 PHE A C 1
ATOM 989 O O . PHE A 1 123 ? 19.475 -8.975 7.579 1.00 84.06 123 PHE A O 1
ATOM 996 N N . HIS A 1 124 ? 18.823 -10.863 8.612 1.00 86.50 124 HIS A N 1
ATOM 997 C CA . HIS A 1 124 ? 17.489 -10.375 8.940 1.00 86.50 124 HIS A CA 1
ATOM 998 C C . HIS A 1 124 ? 17.189 -10.448 10.430 1.00 86.50 124 HIS A C 1
ATOM 1000 O O . HIS A 1 124 ? 17.016 -11.511 11.030 1.00 86.50 124 HIS A O 1
ATOM 1006 N N . ARG A 1 125 ? 16.997 -9.274 11.033 1.00 88.81 125 ARG A N 1
ATOM 1007 C CA . ARG A 1 125 ? 16.361 -9.195 12.344 1.00 88.81 125 ARG A CA 1
ATOM 1008 C C . ARG A 1 125 ? 14.889 -9.587 12.199 1.00 88.81 125 ARG A C 1
ATOM 1010 O O . ARG A 1 125 ? 14.104 -8.818 11.647 1.00 88.81 125 ARG A O 1
ATOM 1017 N N . LYS A 1 126 ? 14.515 -10.741 12.761 1.00 88.81 126 LYS A N 1
ATOM 1018 C CA . LYS A 1 126 ? 13.175 -11.352 12.636 1.00 88.81 126 LYS A CA 1
ATOM 1019 C C . LYS A 1 126 ? 12.014 -10.384 12.875 1.00 88.81 126 LYS A C 1
ATOM 1021 O O . LYS A 1 126 ? 11.050 -10.398 12.124 1.00 88.81 126 LYS A O 1
ATOM 1026 N N . SER A 1 127 ? 12.104 -9.522 13.892 1.00 87.19 127 SER A N 1
ATOM 1027 C CA . SER A 1 127 ? 11.046 -8.543 14.183 1.00 87.19 127 SER A CA 1
ATOM 1028 C C . SER A 1 127 ? 10.877 -7.507 13.072 1.00 87.19 127 SER A C 1
ATOM 1030 O O . SER A 1 127 ? 9.757 -7.233 12.672 1.00 87.19 127 SER A O 1
ATOM 1032 N N . VAL A 1 128 ? 11.984 -6.977 12.546 1.00 88.69 128 VAL A N 1
ATOM 1033 C CA . VAL A 1 128 ? 11.968 -5.954 11.489 1.00 88.69 128 VAL A CA 1
ATOM 1034 C C . VAL A 1 128 ? 11.507 -6.560 10.166 1.00 88.69 128 VAL A C 1
ATOM 1036 O O . VAL A 1 128 ? 10.678 -5.977 9.483 1.00 88.69 128 VAL A O 1
ATOM 1039 N N . GLN A 1 129 ? 11.995 -7.755 9.827 1.00 92.56 129 GLN A N 1
ATOM 1040 C CA . GLN A 1 129 ? 11.541 -8.483 8.641 1.00 92.56 129 GLN A CA 1
ATOM 1041 C C . GLN A 1 129 ? 10.044 -8.807 8.716 1.00 92.56 129 GLN A C 1
ATOM 1043 O O . GLN A 1 129 ? 9.337 -8.648 7.726 1.00 92.56 129 GLN A O 1
ATOM 1048 N N . ALA A 1 130 ? 9.559 -9.235 9.888 1.00 92.12 130 ALA A N 1
ATOM 1049 C CA . ALA A 1 130 ? 8.142 -9.486 10.110 1.00 92.12 130 ALA A CA 1
ATOM 1050 C C . ALA A 1 130 ? 7.302 -8.225 9.935 1.00 92.12 130 ALA A C 1
ATOM 1052 O O . ALA A 1 130 ? 6.309 -8.278 9.218 1.00 92.12 130 ALA A O 1
ATOM 1053 N N . ASP A 1 131 ? 7.700 -7.107 10.539 1.00 90.62 131 ASP A N 1
ATOM 1054 C CA . ASP A 1 131 ? 6.972 -5.848 10.396 1.00 90.62 131 ASP A CA 1
ATOM 1055 C C . ASP A 1 131 ? 6.905 -5.399 8.925 1.00 90.62 131 ASP A C 1
ATOM 1057 O O . ASP A 1 131 ? 5.813 -5.137 8.425 1.00 90.62 131 ASP A O 1
ATOM 1061 N N . ASP A 1 132 ? 8.031 -5.401 8.210 1.00 93.50 132 ASP A N 1
ATOM 1062 C CA . ASP A 1 132 ? 8.108 -4.932 6.822 1.00 93.50 132 ASP A CA 1
ATOM 1063 C C . ASP A 1 132 ? 7.380 -5.841 5.827 1.00 93.50 132 ASP A C 1
ATOM 1065 O O . ASP A 1 132 ? 6.503 -5.396 5.089 1.00 93.50 132 ASP A O 1
ATOM 1069 N N . LEU A 1 133 ? 7.706 -7.137 5.793 1.00 95.31 133 LEU A N 1
ATOM 1070 C CA . LEU A 1 133 ? 7.037 -8.052 4.865 1.00 95.31 133 LEU A CA 1
ATOM 1071 C C . LEU A 1 133 ? 5.566 -8.244 5.261 1.00 95.31 133 LEU A C 1
ATOM 1073 O O . LEU A 1 133 ? 4.710 -8.453 4.404 1.00 95.31 133 LEU A O 1
ATOM 1077 N N . GLY A 1 134 ? 5.245 -8.104 6.551 1.00 95.25 134 GLY A N 1
ATOM 1078 C CA . GLY A 1 134 ? 3.873 -8.043 7.041 1.00 95.25 134 GLY A CA 1
ATOM 1079 C C . GLY A 1 134 ? 3.070 -6.908 6.408 1.00 95.25 134 GLY A C 1
ATOM 1080 O O . GLY A 1 134 ? 1.909 -7.131 6.059 1.00 95.25 134 GLY A O 1
ATOM 1081 N N . VAL A 1 135 ? 3.687 -5.736 6.197 1.00 95.50 135 VAL A N 1
ATOM 1082 C CA . VAL A 1 135 ? 3.081 -4.628 5.442 1.00 95.50 135 VAL A CA 1
ATOM 1083 C C . VAL A 1 135 ? 2.802 -5.043 4.002 1.00 95.50 135 VAL A C 1
ATOM 1085 O O . VAL A 1 135 ? 1.666 -4.904 3.558 1.00 95.50 135 VAL A O 1
ATOM 1088 N N . ALA A 1 136 ? 3.783 -5.612 3.298 1.00 96.69 136 ALA A N 1
ATOM 1089 C CA . ALA A 1 136 ? 3.623 -6.010 1.898 1.00 96.69 136 ALA A CA 1
ATOM 1090 C C . ALA A 1 136 ? 2.479 -7.017 1.690 1.00 96.69 136 ALA A C 1
ATOM 1092 O O . ALA A 1 136 ? 1.546 -6.761 0.926 1.00 96.69 136 ALA A O 1
ATOM 1093 N N . PHE A 1 137 ? 2.504 -8.139 2.417 1.00 97.56 137 PHE A N 1
ATOM 1094 C CA . PHE A 1 137 ? 1.469 -9.170 2.296 1.00 97.56 137 PHE A CA 1
ATOM 1095 C C . PHE A 1 137 ? 0.104 -8.681 2.789 1.00 97.56 137 PHE A C 1
ATOM 1097 O O . PHE A 1 137 ? -0.922 -8.980 2.178 1.00 97.56 137 PHE A O 1
ATOM 1104 N N . GLY A 1 138 ? 0.082 -7.897 3.871 1.00 97.00 138 GLY A N 1
ATOM 1105 C CA . GLY A 1 138 ? -1.146 -7.330 4.416 1.00 97.00 138 GLY A CA 1
ATOM 1106 C C . GLY A 1 138 ? -1.813 -6.339 3.462 1.00 97.00 138 GLY A C 1
ATOM 1107 O O . GLY A 1 138 ? -3.029 -6.396 3.292 1.00 97.00 138 GLY A O 1
ATOM 1108 N N . LEU A 1 139 ? -1.036 -5.464 2.815 1.00 97.69 139 LEU A N 1
ATOM 1109 C CA . LEU A 1 139 ? -1.549 -4.509 1.832 1.00 97.69 139 LEU A CA 1
ATOM 1110 C C . LEU A 1 139 ? -2.025 -5.208 0.563 1.00 97.69 139 LEU A C 1
ATOM 1112 O O . LEU A 1 139 ? -3.090 -4.861 0.063 1.00 97.69 139 LEU A O 1
ATOM 1116 N N . GLN A 1 140 ? -1.313 -6.231 0.084 1.00 97.06 140 GLN A N 1
ATOM 1117 C CA . GLN A 1 140 ? -1.777 -7.008 -1.066 1.00 97.06 140 GLN A CA 1
ATOM 1118 C C . GLN A 1 140 ? -3.102 -7.728 -0.773 1.00 97.06 140 GLN A C 1
ATOM 1120 O O . GLN A 1 140 ? -4.004 -7.734 -1.611 1.00 97.06 140 GLN A O 1
ATOM 1125 N N . ALA A 1 141 ? -3.251 -8.293 0.432 1.00 96.62 141 ALA A N 1
ATOM 1126 C CA . ALA A 1 141 ? -4.515 -8.879 0.875 1.00 96.62 141 ALA A CA 1
ATOM 1127 C C . ALA A 1 141 ? -5.630 -7.830 0.890 1.00 96.62 141 ALA A C 1
ATOM 1129 O O . ALA A 1 141 ? -6.734 -8.081 0.413 1.00 96.62 141 ALA A O 1
ATOM 1130 N N . ALA A 1 142 ? -5.325 -6.642 1.414 1.00 96.38 142 ALA A N 1
ATOM 1131 C CA . ALA A 1 142 ? -6.275 -5.551 1.521 1.00 96.38 142 ALA A CA 1
ATOM 1132 C C . ALA A 1 142 ? -6.724 -5.028 0.151 1.00 96.38 142 ALA A C 1
ATOM 1134 O O . ALA A 1 142 ? -7.920 -4.842 -0.050 1.00 96.38 142 ALA A O 1
ATOM 1135 N N . LEU A 1 143 ? -5.798 -4.855 -0.798 1.00 96.06 143 LEU A N 1
ATOM 1136 C CA . LEU A 1 143 ? -6.113 -4.474 -2.176 1.00 96.06 143 LEU A CA 1
ATOM 1137 C C . LEU A 1 143 ? -7.036 -5.503 -2.834 1.00 96.06 143 LEU A C 1
ATOM 1139 O O . LEU A 1 143 ? -8.059 -5.124 -3.395 1.00 96.06 143 LEU A O 1
ATOM 1143 N N . LYS A 1 144 ? -6.732 -6.802 -2.695 1.00 94.94 144 LYS A N 1
ATOM 1144 C CA . LYS A 1 144 ? -7.592 -7.873 -3.222 1.00 94.94 144 LYS A CA 1
ATOM 1145 C C . LYS A 1 144 ? -9.002 -7.815 -2.624 1.00 94.94 144 LYS A C 1
ATOM 1147 O O . LYS A 1 144 ? -9.971 -7.947 -3.363 1.00 94.94 144 LYS A O 1
ATOM 1152 N N . VAL A 1 145 ? -9.114 -7.607 -1.309 1.00 93.94 145 VAL A N 1
ATOM 1153 C CA . VAL A 1 145 ? -10.407 -7.467 -0.619 1.00 93.94 145 VAL A CA 1
ATOM 1154 C C . VAL A 1 145 ? -11.176 -6.243 -1.111 1.00 93.94 145 VAL A C 1
ATOM 1156 O O . VAL A 1 145 ? -12.358 -6.353 -1.410 1.00 93.94 145 VAL A O 1
ATOM 1159 N N . ALA A 1 146 ? -10.523 -5.089 -1.229 1.00 93.44 146 ALA A N 1
ATOM 1160 C CA . ALA A 1 146 ? -11.179 -3.862 -1.665 1.00 93.44 146 ALA A CA 1
ATOM 1161 C C . ALA A 1 146 ? -11.676 -3.947 -3.118 1.00 93.44 146 ALA A C 1
ATOM 1163 O O . ALA A 1 146 ? -12.804 -3.550 -3.397 1.00 93.44 146 ALA A O 1
ATOM 1164 N N . SER A 1 147 ? -10.878 -4.525 -4.023 1.00 92.12 147 SER A N 1
ATOM 1165 C CA . SER A 1 147 ? -11.272 -4.729 -5.423 1.00 92.12 147 SER A CA 1
ATOM 1166 C C . SER A 1 147 ? -12.454 -5.688 -5.593 1.00 92.12 147 SER A C 1
ATOM 1168 O O . SER A 1 147 ? -13.248 -5.496 -6.507 1.00 92.12 147 SER A O 1
ATOM 1170 N N . ASP A 1 148 ? -12.587 -6.695 -4.724 1.00 91.06 148 ASP A N 1
ATOM 1171 C CA . ASP A 1 148 ? -13.748 -7.602 -4.703 1.00 91.06 148 ASP A CA 1
ATOM 1172 C C . ASP A 1 148 ? -15.007 -6.894 -4.182 1.00 91.06 148 ASP A C 1
ATOM 1174 O O . ASP A 1 148 ? -16.089 -7.052 -4.737 1.00 91.06 148 ASP A O 1
ATOM 1178 N N . LEU A 1 149 ? -14.855 -6.066 -3.141 1.00 89.12 149 LEU A N 1
ATOM 1179 C CA . LEU A 1 149 ? -15.962 -5.319 -2.538 1.00 89.12 149 LEU A CA 1
ATOM 1180 C C . LEU A 1 149 ? -16.495 -4.196 -3.435 1.00 89.12 149 LEU A C 1
ATOM 1182 O O . LEU A 1 149 ? -17.685 -3.894 -3.380 1.00 89.12 149 LEU A O 1
ATOM 1186 N N . HIS A 1 150 ? -15.635 -3.578 -4.248 1.00 90.88 150 HIS A N 1
ATOM 1187 C CA . HIS A 1 150 ? -16.019 -2.486 -5.144 1.00 90.88 150 HIS A CA 1
ATOM 1188 C C . HIS A 1 150 ? -15.475 -2.717 -6.563 1.00 90.88 150 HIS A C 1
ATOM 1190 O O . HIS A 1 150 ? -14.507 -2.063 -6.975 1.00 90.88 150 HIS A O 1
ATOM 1196 N N . PRO A 1 151 ? -16.094 -3.628 -7.337 1.00 90.88 151 PRO A N 1
ATOM 1197 C CA . PRO A 1 151 ? -15.698 -3.885 -8.715 1.00 90.88 151 PRO A CA 1
ATOM 1198 C C . PRO A 1 151 ? -15.694 -2.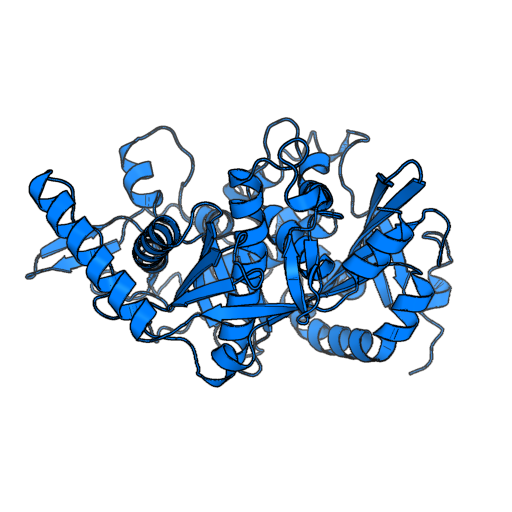602 -9.557 1.00 90.88 151 PRO A C 1
ATOM 1200 O O . PRO A 1 151 ? -16.543 -1.725 -9.398 1.00 90.88 151 PRO A O 1
ATOM 1203 N N . GLY A 1 152 ? -14.717 -2.481 -10.455 1.00 90.19 152 GLY A N 1
ATOM 1204 C CA . GLY A 1 152 ? -14.560 -1.317 -11.334 1.00 90.19 152 GLY A CA 1
ATOM 1205 C C . GLY A 1 152 ? -13.859 -0.107 -10.705 1.00 90.19 152 GLY A C 1
ATOM 1206 O O . GLY A 1 152 ? -13.490 0.805 -11.441 1.00 90.19 152 GLY A O 1
ATOM 1207 N N . HIS A 1 153 ? -13.622 -0.093 -9.389 1.00 92.31 153 HIS A N 1
ATOM 1208 C CA . HIS A 1 153 ? -12.771 0.918 -8.758 1.00 92.31 153 HIS A CA 1
ATOM 1209 C C . HIS A 1 153 ? -11.294 0.531 -8.847 1.00 92.31 153 HIS A C 1
ATOM 1211 O O . HIS A 1 153 ? -10.906 -0.611 -8.588 1.00 92.31 153 HIS A O 1
ATOM 1217 N N . GLN A 1 154 ? -10.450 1.513 -9.150 1.00 92.50 154 GLN A N 1
ATOM 1218 C CA . GLN A 1 154 ? -9.001 1.353 -9.127 1.00 92.50 154 GLN A CA 1
ATOM 1219 C C . GLN A 1 154 ? -8.479 1.671 -7.728 1.00 92.50 154 GLN A C 1
ATOM 1221 O O . GLN A 1 154 ? -8.460 2.830 -7.312 1.00 92.50 154 GLN A O 1
ATOM 1226 N N . PHE A 1 155 ? -8.074 0.633 -6.991 1.00 95.19 155 PHE A N 1
ATOM 1227 C CA . PHE A 1 155 ? -7.570 0.787 -5.629 1.00 95.19 155 PHE A CA 1
ATOM 1228 C C . PHE A 1 155 ? -6.060 0.998 -5.557 1.00 95.19 155 PHE A C 1
ATOM 1230 O O . PHE A 1 155 ? -5.279 0.324 -6.229 1.00 95.19 155 PHE A O 1
ATOM 1237 N N . THR A 1 156 ? -5.654 1.864 -4.632 1.00 96.38 156 THR A N 1
ATOM 1238 C CA . THR A 1 156 ? -4.277 1.996 -4.152 1.00 96.38 156 THR A CA 1
ATOM 1239 C C . THR A 1 156 ? -4.248 2.173 -2.638 1.00 96.38 156 THR A C 1
ATOM 1241 O O . THR A 1 156 ? -5.259 2.496 -2.016 1.00 96.38 156 THR A O 1
ATOM 1244 N N . PHE A 1 157 ? -3.077 1.988 -2.032 1.00 96.56 157 PHE A N 1
ATOM 1245 C CA . PHE A 1 157 ? -2.837 2.322 -0.632 1.00 96.56 157 PHE A CA 1
ATOM 1246 C C . PHE A 1 157 ? -2.199 3.705 -0.470 1.00 96.56 157 PHE A C 1
ATOM 1248 O O . PHE A 1 157 ? -1.482 4.191 -1.345 1.00 96.56 157 PHE A O 1
ATOM 1255 N N . VAL A 1 158 ? -2.444 4.309 0.690 1.00 96.69 158 VAL A N 1
ATOM 1256 C CA . VAL A 1 158 ? -1.905 5.601 1.124 1.00 96.69 158 VAL A CA 1
ATOM 1257 C C . VAL A 1 158 ? -1.384 5.444 2.543 1.00 96.69 158 VAL A C 1
ATOM 1259 O O . VAL A 1 158 ? -2.085 4.898 3.393 1.00 96.69 158 VAL A O 1
ATOM 1262 N N . ASN A 1 159 ? -0.171 5.918 2.831 1.00 95.19 159 ASN A N 1
ATOM 1263 C CA . ASN A 1 159 ? 0.329 5.949 4.205 1.00 95.19 159 ASN A CA 1
ATOM 1264 C C . ASN A 1 159 ? -0.584 6.849 5.057 1.00 95.19 159 ASN A C 1
ATOM 1266 O O . ASN A 1 159 ? -0.730 8.040 4.774 1.00 95.19 159 ASN A O 1
ATOM 1270 N N . ALA A 1 160 ? -1.221 6.279 6.081 1.00 95.38 160 ALA A N 1
ATOM 1271 C CA . ALA A 1 160 ? -2.259 6.991 6.822 1.00 95.38 160 ALA A CA 1
ATOM 1272 C C . ALA A 1 160 ? -1.691 8.137 7.664 1.00 95.38 160 ALA A C 1
ATOM 1274 O O . ALA A 1 160 ? -2.314 9.190 7.747 1.00 95.38 160 ALA A O 1
ATOM 1275 N N . GLU A 1 161 ? -0.498 7.967 8.241 1.00 93.12 161 GLU A N 1
ATOM 1276 C CA . GLU A 1 161 ? 0.180 9.032 8.987 1.00 93.12 161 GLU A CA 1
ATOM 1277 C C . GLU A 1 161 ? 0.476 10.225 8.064 1.00 93.12 161 GLU A C 1
ATOM 1279 O O . GLU A 1 161 ? 0.203 11.369 8.421 1.00 93.12 161 GLU A O 1
ATOM 1284 N N . ALA A 1 162 ? 0.964 9.959 6.847 1.00 92.81 162 ALA A N 1
ATOM 1285 C CA . ALA A 1 162 ? 1.203 10.998 5.852 1.00 92.81 162 ALA A CA 1
ATOM 1286 C C . ALA A 1 162 ? -0.093 11.718 5.451 1.00 92.81 162 ALA A C 1
ATOM 1288 O O . ALA A 1 162 ? -0.114 12.943 5.454 1.00 92.81 162 ALA A O 1
ATOM 1289 N N . ALA A 1 163 ? -1.180 10.997 5.163 1.00 95.69 163 ALA A N 1
ATOM 1290 C CA . ALA A 1 163 ? -2.452 11.615 4.778 1.00 95.69 163 ALA A CA 1
ATOM 1291 C C . ALA A 1 163 ? -3.074 12.451 5.914 1.00 95.69 163 ALA A C 1
ATOM 1293 O O . ALA A 1 163 ? -3.504 13.582 5.695 1.00 95.69 163 ALA A O 1
ATOM 1294 N N . LEU A 1 164 ? -3.071 11.931 7.145 1.00 95.50 164 LEU A N 1
ATOM 1295 C CA . LEU A 1 164 ? -3.620 12.620 8.319 1.00 95.50 164 LEU A CA 1
ATOM 1296 C C . LEU A 1 164 ? -2.819 13.881 8.687 1.00 95.50 164 LEU A C 1
ATOM 1298 O O . LEU A 1 164 ? -3.374 14.830 9.235 1.00 95.50 164 LEU A O 1
ATOM 1302 N N . GLU A 1 165 ? -1.535 13.976 8.342 1.00 93.75 165 GLU A N 1
ATOM 1303 C CA . GLU A 1 165 ? -0.775 15.215 8.557 1.00 93.75 165 GLU A CA 1
ATOM 1304 C C . GLU A 1 165 ? -1.296 16.423 7.769 1.00 93.75 165 GLU A C 1
ATOM 1306 O O . GLU A 1 165 ? -0.957 17.553 8.126 1.00 93.75 165 GLU A O 1
ATOM 1311 N N . ALA A 1 166 ? -2.152 16.228 6.760 1.00 95.06 166 ALA A N 1
ATOM 1312 C CA . ALA A 1 166 ? -2.831 17.337 6.097 1.00 95.06 166 ALA A CA 1
ATOM 1313 C C . ALA A 1 166 ? -3.719 18.142 7.063 1.00 95.06 166 ALA A C 1
ATOM 1315 O O . ALA A 1 166 ? -3.836 19.356 6.903 1.00 95.06 166 ALA A O 1
ATOM 1316 N N . GLY A 1 167 ? -4.319 17.492 8.071 1.00 94.44 167 GLY A N 1
ATOM 1317 C CA . GLY A 1 167 ? -5.249 18.144 9.002 1.00 94.44 167 GLY A CA 1
ATOM 1318 C C . GLY A 1 167 ? -4.889 18.074 10.479 1.00 94.44 167 GLY A C 1
ATOM 1319 O O . GLY A 1 167 ? -5.372 18.900 11.248 1.00 94.44 167 GLY A O 1
ATOM 1320 N N . TRP A 1 168 ? -4.019 17.151 10.890 1.00 92.81 168 TRP A N 1
ATOM 1321 C CA . TRP A 1 168 ? -3.687 16.929 12.299 1.00 92.81 168 TRP A CA 1
ATOM 1322 C C . TRP A 1 168 ? -2.188 17.008 12.561 1.00 92.81 168 TRP A C 1
ATOM 1324 O O . TRP A 1 168 ? -1.357 16.579 11.754 1.00 92.81 168 TRP A O 1
ATOM 1334 N N . THR A 1 169 ? -1.818 17.556 13.715 1.00 87.12 169 THR A N 1
ATOM 1335 C CA . THR A 1 169 ? -0.424 17.564 14.165 1.00 87.12 169 THR A CA 1
ATOM 1336 C C . THR A 1 169 ? -0.116 16.228 14.834 1.00 87.12 169 THR A C 1
ATOM 1338 O O . THR A 1 169 ? -0.464 15.997 15.990 1.00 87.12 169 THR A O 1
ATOM 1341 N N . LEU A 1 170 ? 0.538 15.325 14.101 1.00 81.00 170 LEU A N 1
ATOM 1342 C CA . LEU A 1 170 ? 0.920 14.002 14.618 1.00 81.00 170 LEU A CA 1
ATOM 1343 C C . LEU A 1 170 ? 2.279 14.016 15.340 1.00 81.00 170 LEU A C 1
ATOM 1345 O O . LEU A 1 170 ? 2.587 13.130 16.137 1.00 81.00 170 LEU A O 1
ATOM 1349 N N . ARG A 1 171 ? 3.096 15.048 15.087 1.00 65.62 171 ARG A N 1
ATOM 1350 C CA . ARG A 1 171 ? 4.468 15.209 15.591 1.00 65.62 171 ARG A CA 1
ATOM 1351 C C . ARG A 1 171 ? 4.577 16.540 16.356 1.00 65.62 171 ARG A C 1
ATOM 1353 O O . ARG A 1 171 ? 4.392 17.594 15.764 1.00 65.62 171 ARG A O 1
ATOM 1360 N N . GLY A 1 172 ? 4.870 16.515 17.663 1.00 54.97 172 GLY A N 1
ATOM 1361 C CA . GLY A 1 172 ? 4.912 17.728 18.514 1.00 54.97 172 GLY A CA 1
ATOM 1362 C C . GLY A 1 172 ? 5.236 17.455 19.992 1.00 54.97 172 GLY A C 1
ATOM 1363 O O . GLY A 1 172 ? 5.295 16.293 20.381 1.00 54.97 172 GLY A O 1
ATOM 1364 N N . ARG A 1 173 ? 5.515 18.485 20.812 1.00 43.53 173 ARG A N 1
ATOM 1365 C CA . ARG A 1 173 ? 6.085 18.374 22.184 1.00 43.53 173 ARG A CA 1
ATOM 1366 C C . ARG A 1 173 ? 5.075 18.084 23.312 1.00 43.53 173 ARG A C 1
ATOM 1368 O O . ARG A 1 173 ? 5.495 17.605 24.360 1.00 43.53 173 ARG A O 1
ATOM 1375 N N . THR A 1 174 ? 3.778 18.329 23.132 1.00 53.31 174 THR A N 1
ATOM 1376 C CA . THR A 1 174 ? 2.774 18.183 24.204 1.00 53.31 174 THR A CA 1
ATOM 1377 C C . THR A 1 174 ? 2.223 16.749 24.279 1.00 53.31 174 THR A C 1
ATOM 1379 O O . THR A 1 174 ? 1.762 16.164 23.299 1.00 53.31 174 THR A O 1
ATOM 1382 N N . THR A 1 175 ? 2.270 16.141 25.468 1.00 55.78 175 THR A N 1
ATOM 1383 C CA . THR A 1 175 ? 1.845 14.747 25.722 1.00 55.78 175 THR A CA 1
ATOM 1384 C C . THR A 1 175 ? 0.344 14.517 25.517 1.00 55.78 175 THR A C 1
ATOM 1386 O O . THR A 1 175 ? -0.058 13.427 25.106 1.00 55.78 175 THR A O 1
ATOM 1389 N N . ARG A 1 176 ? -0.488 15.541 25.758 1.00 52.97 176 ARG A N 1
ATOM 1390 C CA . ARG A 1 176 ? -1.958 15.456 25.687 1.00 52.97 176 ARG A CA 1
ATOM 1391 C C . ARG A 1 176 ? -2.491 15.332 24.255 1.00 52.97 176 ARG A C 1
ATOM 1393 O O . ARG A 1 176 ? -3.391 14.532 24.017 1.00 52.97 176 ARG A O 1
ATOM 1400 N N . GLU A 1 177 ? -1.914 16.062 23.301 1.00 54.97 177 GLU A N 1
ATOM 1401 C CA . GLU A 1 177 ? -2.273 15.960 21.877 1.00 54.97 177 GLU A CA 1
ATOM 1402 C C . GLU A 1 177 ? -1.807 14.628 21.286 1.00 54.97 177 GLU A C 1
ATOM 1404 O O . GLU A 1 177 ? -2.590 13.949 20.621 1.00 54.97 177 GLU A O 1
ATOM 1409 N N . ARG A 1 178 ? -0.591 14.180 21.641 1.00 62.25 178 ARG A N 1
ATOM 1410 C CA . ARG A 1 178 ? -0.072 12.863 21.236 1.00 62.25 178 ARG A CA 1
ATOM 1411 C C . ARG A 1 178 ? -0.989 11.719 21.654 1.00 62.25 178 ARG A C 1
ATOM 1413 O O . ARG A 1 178 ? -1.148 10.776 20.892 1.00 62.25 178 ARG A O 1
ATOM 1420 N N . HIS A 1 179 ? -1.592 11.765 22.843 1.00 66.25 179 HIS A N 1
ATOM 1421 C CA . HIS A 1 179 ? -2.480 10.685 23.283 1.00 66.25 179 HIS A CA 1
ATOM 1422 C C . HIS A 1 179 ? -3.720 10.550 22.385 1.00 66.25 179 HIS A C 1
ATOM 1424 O O . HIS A 1 179 ? -4.168 9.437 22.118 1.00 66.25 179 HIS A O 1
ATOM 1430 N N . ARG A 1 180 ? -4.259 11.670 21.884 1.00 71.94 180 ARG A N 1
ATOM 1431 C CA . ARG A 1 180 ? -5.463 11.670 21.042 1.00 71.94 180 ARG A CA 1
ATOM 1432 C C . ARG A 1 180 ? -5.186 11.290 19.589 1.00 71.94 180 ARG A C 1
ATOM 1434 O O . ARG A 1 180 ? -6.081 10.751 18.951 1.00 71.94 180 ARG A O 1
ATOM 1441 N N . THR A 1 181 ? -3.971 11.522 19.092 1.00 74.94 181 THR A N 1
ATOM 1442 C CA . THR A 1 181 ? -3.582 11.258 17.694 1.00 74.94 181 THR A CA 1
ATOM 1443 C C . THR A 1 181 ? -2.696 10.021 17.508 1.00 74.94 181 THR A C 1
ATOM 1445 O O . THR A 1 181 ? -2.418 9.627 16.380 1.00 74.94 181 THR A O 1
ATOM 1448 N N . ARG A 1 182 ? -2.268 9.353 18.590 1.00 80.50 182 ARG A N 1
ATOM 1449 C CA . ARG A 1 182 ? -1.419 8.145 18.518 1.00 80.50 182 ARG A CA 1
ATOM 1450 C C . ARG A 1 182 ? -2.105 6.950 17.855 1.00 80.50 182 ARG A C 1
ATOM 1452 O O . ARG A 1 182 ? -1.422 6.064 17.348 1.00 80.50 182 ARG A O 1
ATOM 1459 N N . LEU A 1 183 ? -3.432 6.878 17.917 1.00 87.75 183 LEU A N 1
ATOM 1460 C CA . LEU A 1 183 ? -4.189 5.757 17.377 1.00 87.75 183 LEU A CA 1
ATOM 1461 C C . LEU A 1 183 ? -4.639 6.076 15.949 1.00 87.75 183 LEU A C 1
ATOM 1463 O O . LEU A 1 183 ? -5.657 6.732 15.764 1.00 87.75 183 LEU A O 1
ATOM 1467 N N . HIS A 1 184 ? -3.901 5.603 14.948 1.00 91.19 184 HIS A N 1
ATOM 1468 C CA . HIS A 1 184 ? -4.244 5.737 13.530 1.00 91.19 184 HIS A CA 1
ATOM 1469 C C . HIS A 1 184 ? -4.013 4.417 12.787 1.00 91.19 184 HIS A C 1
ATOM 1471 O O . HIS A 1 184 ? -3.113 3.660 13.176 1.00 91.19 184 HIS A O 1
ATOM 1477 N N . PRO A 1 185 ? -4.775 4.138 11.711 1.00 94.44 185 PRO A N 1
ATOM 1478 C CA . PRO A 1 185 ? -4.480 3.027 10.816 1.00 94.44 185 PRO A CA 1
ATOM 1479 C C . PRO A 1 185 ? -3.061 3.128 10.260 1.00 94.44 185 PRO A C 1
ATOM 1481 O O . PRO A 1 185 ? -2.438 4.188 10.262 1.00 94.44 185 PRO A O 1
ATOM 1484 N N . SER A 1 186 ? -2.528 2.005 9.786 1.00 94.56 186 SER A N 1
ATOM 1485 C CA . SER A 1 186 ? -1.236 2.015 9.094 1.00 94.56 186 SER A CA 1
ATOM 1486 C C . SER A 1 186 ? -1.353 2.693 7.727 1.00 94.56 186 SER A C 1
ATOM 1488 O O . SER A 1 186 ? -0.485 3.467 7.330 1.00 94.56 186 SER A O 1
ATOM 1490 N N . HIS A 1 187 ? -2.456 2.421 7.030 1.00 97.38 187 HIS A N 1
ATOM 1491 C CA . HIS A 1 187 ? -2.717 2.862 5.672 1.00 97.38 187 HIS A CA 1
ATOM 1492 C C . HIS A 1 187 ? -4.209 3.121 5.484 1.00 97.38 187 HIS A C 1
ATOM 1494 O O . HIS A 1 187 ? -5.042 2.567 6.201 1.00 97.38 187 HIS A O 1
ATOM 1500 N N . PHE A 1 188 ? -4.538 3.921 4.483 1.00 97.50 188 PHE A N 1
ATOM 1501 C CA . PHE A 1 188 ? -5.855 3.912 3.864 1.00 97.50 188 PHE A CA 1
ATOM 1502 C C . PHE A 1 188 ? -5.776 3.160 2.543 1.00 97.50 188 PHE A C 1
ATOM 1504 O O . PHE A 1 188 ? -4.740 3.200 1.881 1.00 97.50 188 PHE A O 1
ATOM 1511 N N . LEU A 1 189 ? -6.858 2.496 2.153 1.00 96.94 189 LEU A N 1
ATOM 1512 C CA . LEU A 1 189 ? -7.095 2.181 0.750 1.00 96.94 189 LEU A CA 1
ATOM 1513 C C . LEU A 1 189 ? -8.047 3.210 0.181 1.00 96.94 189 LEU A C 1
ATOM 1515 O O . LEU A 1 189 ? -9.047 3.530 0.824 1.00 96.94 189 LEU A O 1
ATOM 1519 N N . ILE A 1 190 ? -7.729 3.690 -1.015 1.00 96.38 190 ILE A N 1
ATOM 1520 C CA . ILE A 1 190 ? -8.603 4.565 -1.779 1.00 96.38 190 ILE A CA 1
ATOM 1521 C C . ILE A 1 190 ? -8.905 3.932 -3.128 1.00 96.38 190 ILE A C 1
ATOM 1523 O O . ILE A 1 190 ? -7.990 3.444 -3.788 1.00 96.38 190 ILE A O 1
ATOM 1527 N N . GLY A 1 191 ? -10.181 3.903 -3.495 1.00 95.38 191 GLY A N 1
ATOM 1528 C CA . GLY A 1 191 ? -10.679 3.415 -4.773 1.00 95.38 191 GLY A CA 1
ATOM 1529 C C . GLY A 1 191 ? -11.241 4.575 -5.570 1.00 95.38 191 GLY A C 1
ATOM 1530 O O . GLY A 1 191 ? -12.187 5.221 -5.119 1.00 95.38 191 GLY A O 1
ATOM 1531 N N . VAL A 1 192 ? -10.663 4.835 -6.740 1.00 93.56 192 VAL A N 1
ATOM 1532 C CA . VAL A 1 192 ? -11.120 5.893 -7.645 1.00 93.56 192 VAL A CA 1
ATOM 1533 C C . VAL A 1 192 ? -11.862 5.265 -8.816 1.00 93.56 192 VAL A C 1
ATOM 1535 O O . VAL A 1 192 ? -11.396 4.293 -9.417 1.00 93.56 192 VAL A O 1
ATOM 1538 N N . ARG A 1 193 ? -13.016 5.842 -9.146 1.00 90.38 193 ARG A N 1
ATOM 1539 C CA . ARG A 1 193 ? -13.754 5.582 -10.378 1.00 90.38 193 ARG A CA 1
ATOM 1540 C C . ARG A 1 193 ? -14.340 6.896 -10.877 1.00 90.38 193 ARG A C 1
ATOM 1542 O O . ARG A 1 193 ? -14.741 7.749 -10.089 1.00 90.38 193 ARG A O 1
ATOM 1549 N N . LYS A 1 194 ? -14.333 7.087 -12.196 1.00 83.25 194 LYS A N 1
ATOM 1550 C CA . LYS A 1 194 ? -14.805 8.327 -12.818 1.00 83.25 194 LYS A CA 1
ATOM 1551 C C . LYS A 1 194 ? -16.265 8.591 -12.434 1.00 83.25 194 LYS A C 1
ATOM 1553 O O . LYS A 1 194 ? -17.097 7.705 -12.590 1.00 83.25 194 LYS A O 1
ATOM 1558 N N . ASN A 1 195 ? -16.555 9.821 -12.005 1.00 83.38 195 ASN A N 1
ATOM 1559 C CA . ASN A 1 195 ? -17.888 10.300 -11.616 1.00 83.38 195 ASN A CA 1
ATOM 1560 C C . ASN A 1 195 ? -18.536 9.552 -10.434 1.00 83.38 195 ASN A C 1
ATOM 1562 O O . ASN A 1 195 ? -19.744 9.668 -10.235 1.00 83.38 195 ASN A O 1
ATOM 1566 N N . GLU A 1 196 ? -17.760 8.809 -9.643 1.00 89.88 196 GLU A N 1
ATOM 1567 C CA . GLU A 1 196 ? -18.241 8.139 -8.434 1.00 89.88 196 GLU A CA 1
ATOM 1568 C C . GLU A 1 196 ? -17.525 8.679 -7.186 1.00 89.88 196 GLU A C 1
ATOM 1570 O O . GLU A 1 196 ? -16.377 9.127 -7.279 1.00 89.88 196 GLU A O 1
ATOM 1575 N N . PRO A 1 197 ? -18.176 8.652 -6.006 1.00 91.50 197 PRO A N 1
ATOM 1576 C CA . PRO A 1 197 ? -17.518 8.985 -4.751 1.00 91.50 197 PRO A CA 1
ATOM 1577 C C . PRO A 1 197 ? -16.306 8.089 -4.493 1.00 91.50 197 PRO A C 1
ATOM 1579 O O . PRO A 1 197 ? -16.324 6.889 -4.780 1.00 91.50 197 PRO A O 1
ATOM 1582 N N . LEU A 1 198 ? -15.278 8.665 -3.874 1.00 94.19 198 LEU A N 1
ATOM 1583 C CA . LEU A 1 198 ? -14.089 7.937 -3.467 1.00 94.19 198 LEU A CA 1
ATOM 1584 C C . LEU A 1 198 ? -14.467 6.811 -2.496 1.00 94.19 198 LEU A C 1
ATOM 1586 O O . LEU A 1 198 ? -15.094 7.040 -1.463 1.00 94.19 198 LEU A O 1
ATOM 1590 N N . GLN A 1 199 ? -14.031 5.588 -2.790 1.00 93.75 199 GLN A N 1
ATOM 1591 C CA . GLN A 1 199 ? -14.135 4.493 -1.828 1.00 93.75 199 GLN A CA 1
ATOM 1592 C C . GLN A 1 199 ? -12.951 4.562 -0.876 1.00 93.75 199 GLN A C 1
ATOM 1594 O O . GLN A 1 199 ? -11.811 4.665 -1.321 1.00 93.75 199 GLN A O 1
ATOM 1599 N N . MET A 1 200 ? -13.202 4.487 0.429 1.00 93.06 200 MET A N 1
ATOM 1600 C CA . MET A 1 200 ? -12.167 4.619 1.450 1.00 93.06 200 MET A CA 1
ATOM 1601 C C . MET A 1 200 ? -12.276 3.503 2.490 1.00 93.06 200 MET A C 1
ATOM 1603 O O . MET A 1 200 ? -13.345 3.261 3.046 1.00 93.06 200 MET A O 1
ATOM 1607 N N . LEU A 1 201 ? -11.149 2.850 2.791 1.00 94.00 201 LEU A N 1
ATOM 1608 C CA . LEU A 1 201 ? -11.054 1.858 3.864 1.00 94.00 201 LEU A CA 1
ATOM 1609 C C . LEU A 1 201 ? -9.866 2.155 4.785 1.00 94.00 201 LEU A C 1
ATOM 1611 O O . LEU A 1 201 ? -8.744 2.359 4.319 1.00 94.00 201 LEU A O 1
ATOM 1615 N N . ALA A 1 202 ? -10.080 2.111 6.101 1.00 95.44 202 ALA A N 1
ATOM 1616 C CA . ALA A 1 202 ? -8.998 2.127 7.086 1.00 95.44 202 ALA A CA 1
ATOM 1617 C C . ALA A 1 202 ? -8.316 0.757 7.165 1.00 95.44 202 ALA A C 1
ATOM 1619 O O . ALA A 1 202 ? -8.970 -0.254 7.427 1.00 95.44 202 ALA A O 1
ATOM 1620 N N . VAL A 1 203 ? -6.992 0.713 6.999 1.00 96.69 203 VAL A N 1
ATOM 1621 C CA . VAL A 1 203 ? -6.237 -0.542 7.005 1.00 96.69 203 VAL A CA 1
ATOM 1622 C C . VAL A 1 203 ? -5.129 -0.552 8.050 1.00 96.69 203 VAL A C 1
ATOM 1624 O O . VAL A 1 203 ? -4.241 0.305 8.086 1.00 96.69 203 VAL A O 1
ATOM 1627 N N . ASN A 1 204 ? -5.135 -1.583 8.893 1.00 96.81 204 ASN A N 1
ATOM 1628 C CA . ASN A 1 204 ? -4.032 -1.866 9.805 1.00 96.81 204 ASN A CA 1
ATOM 1629 C C . ASN A 1 204 ? -3.365 -3.198 9.469 1.00 96.81 204 ASN A C 1
ATOM 1631 O O . ASN A 1 204 ? -3.945 -4.253 9.707 1.00 96.81 204 ASN A O 1
ATOM 1635 N N . VAL A 1 205 ? -2.124 -3.143 8.995 1.00 95.31 205 VAL A N 1
ATOM 1636 C CA . VAL A 1 205 ? -1.311 -4.326 8.696 1.00 95.31 205 VAL A CA 1
ATOM 1637 C C . VAL A 1 205 ? -0.230 -4.523 9.755 1.00 95.31 205 VAL A C 1
ATOM 1639 O O . VAL A 1 205 ? 0.403 -3.564 10.208 1.00 95.31 205 VAL A O 1
ATOM 1642 N N . LYS A 1 206 ? -0.017 -5.771 10.169 1.00 93.44 206 LYS A N 1
ATOM 1643 C CA . LYS A 1 206 ? 1.084 -6.177 11.051 1.00 93.44 206 LYS A CA 1
ATOM 1644 C C . LYS A 1 206 ? 1.640 -7.519 10.609 1.00 93.44 206 LYS A C 1
ATOM 1646 O O . LYS A 1 206 ? 0.897 -8.348 10.097 1.00 93.44 206 LYS A O 1
ATOM 1651 N N . GLY A 1 207 ? 2.927 -7.751 10.841 1.00 90.38 207 GLY A N 1
ATOM 1652 C CA . GLY A 1 207 ? 3.518 -9.076 10.700 1.00 90.38 207 GLY A CA 1
ATOM 1653 C C . GLY A 1 207 ? 4.042 -9.623 12.020 1.00 90.38 207 GLY A C 1
ATOM 1654 O O . GLY A 1 207 ? 4.305 -8.896 12.979 1.00 90.38 207 GLY A O 1
ATOM 1655 N N . SER A 1 208 ? 4.164 -10.941 12.081 1.00 87.81 208 SER A N 1
ATOM 1656 C CA . SER A 1 208 ? 4.585 -11.701 13.250 1.00 87.81 208 SER A CA 1
ATOM 1657 C C . SER A 1 208 ? 5.543 -12.815 12.847 1.00 87.81 208 SER A C 1
ATOM 1659 O O . SER A 1 208 ? 5.421 -13.438 11.791 1.00 87.81 208 SER A O 1
ATOM 1661 N N . HIS A 1 209 ? 6.481 -13.087 13.753 1.00 83.25 209 HIS A N 1
ATOM 1662 C CA . HIS A 1 209 ? 7.389 -14.233 13.709 1.00 83.25 209 HIS A CA 1
ATOM 1663 C C . HIS A 1 209 ? 7.336 -15.081 14.996 1.00 83.25 209 HIS A C 1
ATOM 1665 O O . HIS A 1 209 ? 8.122 -16.013 15.138 1.00 83.25 209 HIS A O 1
ATOM 1671 N N . THR A 1 210 ? 6.462 -14.748 15.958 1.00 75.50 210 THR A N 1
ATOM 1672 C CA . THR A 1 210 ? 6.466 -15.326 17.322 1.00 75.50 210 THR A CA 1
ATOM 1673 C C . THR A 1 210 ? 5.239 -16.194 17.633 1.00 75.50 210 THR A C 1
ATOM 1675 O O . THR A 1 210 ? 5.120 -16.698 18.747 1.00 75.50 210 THR A O 1
ATOM 1678 N N . GLY A 1 211 ? 4.318 -16.362 16.677 1.00 83.56 211 GLY A N 1
ATOM 1679 C CA . GLY A 1 211 ? 3.199 -17.306 16.753 1.00 83.56 211 GLY A CA 1
ATOM 1680 C C . GLY A 1 211 ? 1.847 -16.722 17.184 1.00 83.56 211 GLY A C 1
ATOM 1681 O O . GLY A 1 211 ? 1.693 -15.527 17.456 1.00 83.56 211 GLY A O 1
ATOM 1682 N N . LEU A 1 212 ? 0.852 -17.616 17.285 1.00 87.38 212 LEU A N 1
ATOM 1683 C CA . LEU A 1 212 ? -0.579 -17.278 17.306 1.00 87.38 212 LEU A CA 1
ATOM 1684 C C . LEU A 1 212 ? -1.001 -16.309 18.417 1.00 87.38 212 LEU A C 1
ATOM 1686 O O . LEU A 1 212 ? -1.865 -15.467 18.197 1.00 87.38 212 LEU A O 1
ATOM 1690 N N . SER A 1 213 ? -0.417 -16.401 19.613 1.00 89.81 213 SER A N 1
ATOM 1691 C CA . SER A 1 213 ? -0.765 -15.489 20.716 1.00 89.81 213 SER A CA 1
ATOM 1692 C C . SER A 1 213 ? -0.436 -14.029 20.375 1.00 89.81 213 SER A C 1
ATOM 1694 O O . SER A 1 213 ? -1.254 -13.139 20.622 1.00 89.81 213 SER A O 1
ATOM 1696 N N . THR A 1 214 ? 0.726 -13.783 19.758 1.00 90.50 214 THR A N 1
ATOM 1697 C CA . THR A 1 214 ? 1.125 -12.444 19.301 1.00 90.50 214 THR A CA 1
ATOM 1698 C C . THR A 1 214 ? 0.245 -11.982 18.151 1.00 90.50 214 THR A C 1
ATOM 1700 O O . THR A 1 214 ? -0.221 -10.848 18.171 1.00 90.50 214 THR A O 1
ATOM 1703 N N . GLU A 1 215 ? -0.056 -12.864 17.200 1.00 92.25 215 GLU A N 1
ATOM 1704 C CA . GLU A 1 215 ? -0.939 -12.551 16.067 1.00 92.25 215 GLU A CA 1
ATOM 1705 C C . GLU A 1 215 ? -2.347 -12.169 16.536 1.00 92.25 215 GLU A C 1
ATOM 1707 O O . GLU A 1 215 ? -2.906 -11.179 16.073 1.00 92.25 215 GLU A O 1
ATOM 1712 N N . LEU A 1 216 ? -2.905 -12.874 17.525 1.00 94.69 216 LEU A N 1
ATOM 1713 C CA . LEU A 1 216 ? -4.189 -12.502 18.123 1.00 94.69 216 LEU A CA 1
ATOM 1714 C C . LEU A 1 216 ? -4.120 -11.142 18.829 1.00 94.69 216 LEU A C 1
ATOM 1716 O O . LEU A 1 216 ? -5.048 -10.352 18.686 1.00 94.69 216 LEU A O 1
ATOM 1720 N N . ASN A 1 217 ? -3.038 -10.831 19.552 1.00 93.94 217 ASN A N 1
ATOM 1721 C CA . ASN A 1 217 ? -2.858 -9.500 20.148 1.00 93.94 217 ASN A CA 1
ATOM 1722 C C . ASN A 1 217 ? -2.773 -8.402 19.075 1.00 93.94 217 ASN A C 1
ATOM 1724 O O . ASN A 1 217 ? -3.353 -7.331 19.247 1.00 93.94 217 ASN A O 1
ATOM 1728 N N . GLN A 1 218 ? -2.076 -8.668 17.967 1.00 93.94 218 GLN A N 1
ATOM 1729 C CA . GLN A 1 218 ? -1.981 -7.751 16.831 1.00 93.94 218 GLN A CA 1
ATOM 1730 C C . GLN A 1 218 ? -3.344 -7.528 16.174 1.00 93.94 218 GLN A C 1
ATOM 1732 O O . GLN A 1 218 ? -3.678 -6.384 15.883 1.00 93.94 218 GLN A O 1
ATOM 1737 N N . LEU A 1 219 ? -4.157 -8.576 16.004 1.00 95.50 219 LEU A N 1
ATOM 1738 C CA . LEU A 1 219 ? -5.523 -8.461 15.485 1.00 95.50 219 LEU A CA 1
ATOM 1739 C C . LEU A 1 219 ? -6.440 -7.692 16.446 1.00 95.50 219 LEU A C 1
ATOM 1741 O O . LEU A 1 219 ? -7.193 -6.830 16.000 1.00 95.50 219 LEU A O 1
ATOM 1745 N N . VAL A 1 220 ? -6.348 -7.935 17.761 1.00 94.88 220 VAL A N 1
ATOM 1746 C CA . VAL A 1 220 ? -7.094 -7.146 18.759 1.00 94.88 220 VAL A CA 1
ATOM 1747 C C . VAL A 1 220 ? -6.713 -5.670 18.655 1.00 94.88 220 VAL A C 1
ATOM 1749 O O . VAL A 1 220 ? -7.600 -4.824 18.550 1.00 94.88 220 VAL A O 1
ATOM 1752 N N . LYS A 1 221 ? -5.413 -5.348 18.611 1.00 93.31 221 LYS A N 1
ATOM 1753 C CA . LYS A 1 221 ? -4.971 -3.956 18.463 1.00 93.31 221 LYS A CA 1
ATOM 1754 C C . LYS A 1 221 ? -5.384 -3.367 17.114 1.00 93.31 221 LYS A C 1
ATOM 1756 O O . LYS A 1 221 ? -5.804 -2.218 17.055 1.00 93.31 221 LYS A O 1
ATOM 1761 N N . GLY A 1 222 ? -5.314 -4.158 16.047 1.00 93.94 222 GLY A N 1
ATOM 1762 C CA . GLY A 1 222 ? -5.757 -3.772 14.713 1.00 93.94 222 GLY A CA 1
ATOM 1763 C C . GLY A 1 222 ? -7.229 -3.374 14.682 1.00 93.94 222 GLY A C 1
ATOM 1764 O O . GLY A 1 222 ? -7.547 -2.352 14.088 1.00 93.94 222 GLY A O 1
ATOM 1765 N N . SER A 1 223 ? -8.097 -4.112 15.386 1.00 92.56 223 SER A N 1
ATOM 1766 C CA . SER A 1 223 ? -9.536 -3.814 15.465 1.00 92.56 223 SER A CA 1
ATOM 1767 C C . SER A 1 223 ? -9.855 -2.464 16.118 1.00 92.56 223 SER A C 1
ATOM 1769 O O . SER A 1 223 ? -10.798 -1.797 15.708 1.00 92.56 223 SER A O 1
ATOM 1771 N N . GLU A 1 224 ? -9.052 -2.046 17.099 1.00 91.25 224 GLU A N 1
ATOM 1772 C CA . GLU A 1 224 ? -9.150 -0.736 17.755 1.00 91.25 224 GLU A CA 1
ATOM 1773 C C . GLU A 1 224 ? -8.630 0.368 16.823 1.00 91.25 224 GLU A C 1
ATOM 1775 O O . GLU A 1 224 ? -9.266 1.399 16.628 1.00 91.25 224 GLU A O 1
ATOM 1780 N N . VAL A 1 225 ? -7.481 0.112 16.191 1.00 92.38 225 VAL A N 1
ATOM 1781 C CA . VAL A 1 225 ? -6.791 1.053 15.307 1.00 92.38 225 VAL A CA 1
ATOM 1782 C C . VAL A 1 225 ? -7.633 1.429 14.086 1.00 92.38 225 VAL A C 1
ATOM 1784 O O . VAL A 1 225 ? -7.719 2.603 13.751 1.00 92.38 225 VAL A O 1
ATOM 1787 N N . VAL A 1 226 ? -8.271 0.469 13.413 1.00 91.50 226 VAL A N 1
ATOM 1788 C CA . VAL A 1 226 ? -9.102 0.793 12.237 1.00 91.50 226 VAL A CA 1
ATOM 1789 C C . VAL A 1 226 ? -10.390 1.534 12.608 1.00 91.50 226 VAL A C 1
ATOM 1791 O O . VAL A 1 226 ? -10.980 2.183 11.755 1.00 91.50 226 VAL A O 1
ATOM 1794 N N . HIS A 1 227 ? -10.804 1.483 13.879 1.00 89.00 227 HIS A N 1
ATOM 1795 C CA . HIS A 1 227 ? -11.950 2.223 14.418 1.00 89.00 227 HIS A CA 1
ATOM 1796 C C . HIS A 1 227 ? -11.602 3.664 14.826 1.00 89.00 227 HIS A C 1
ATOM 1798 O O . HIS A 1 227 ? -12.458 4.402 15.323 1.00 89.00 227 HIS A O 1
ATOM 1804 N N . SER A 1 228 ? -10.346 4.085 14.660 1.00 91.81 228 SER A N 1
ATOM 1805 C CA . SER A 1 228 ? -9.880 5.402 15.090 1.00 91.81 228 SER A CA 1
ATOM 1806 C C . SER A 1 228 ? -10.141 6.518 14.082 1.00 91.81 228 SER A C 1
ATOM 1808 O O . SER A 1 228 ? -9.728 7.646 14.326 1.00 91.81 228 SER A O 1
ATOM 1810 N N . VAL A 1 229 ? -10.827 6.236 12.974 1.00 92.69 229 VAL A N 1
ATOM 1811 C CA . VAL A 1 229 ? -11.222 7.235 11.977 1.00 92.69 229 VAL A CA 1
ATOM 1812 C C . VAL A 1 229 ? -12.736 7.201 11.827 1.00 92.69 229 VAL A C 1
ATOM 1814 O O . VAL A 1 229 ? -13.324 6.143 11.599 1.00 92.69 229 VAL A O 1
ATOM 1817 N N . ALA A 1 230 ? -13.363 8.361 11.981 1.00 92.12 230 ALA A N 1
ATOM 1818 C CA . ALA A 1 230 ? -14.799 8.534 11.854 1.00 92.12 230 ALA A CA 1
ATOM 1819 C C . ALA A 1 230 ? -15.123 9.716 10.941 1.00 92.12 230 ALA A C 1
ATOM 1821 O O . ALA A 1 230 ? -14.345 10.661 10.837 1.00 92.12 230 ALA A O 1
ATOM 1822 N N . THR A 1 231 ? -16.288 9.669 10.311 1.00 91.25 231 THR A N 1
ATOM 1823 C CA . THR A 1 231 ? -16.856 10.740 9.489 1.00 91.25 231 THR A CA 1
ATOM 1824 C C . THR A 1 231 ? -18.317 10.984 9.864 1.00 91.25 231 THR A C 1
ATOM 1826 O O . THR A 1 231 ? -18.892 10.224 10.640 1.00 91.25 231 THR A O 1
ATOM 1829 N N . GLY A 1 232 ? -18.942 12.027 9.330 1.00 88.44 232 GLY A N 1
ATOM 1830 C CA . GLY A 1 232 ? -20.322 12.391 9.641 1.00 88.44 232 GLY A CA 1
ATOM 1831 C C . GLY A 1 232 ? -20.423 13.615 10.554 1.00 88.44 232 GLY A C 1
ATOM 1832 O O . GLY A 1 232 ? -19.407 14.263 10.830 1.00 88.44 232 GLY A O 1
ATOM 1833 N N . PRO A 1 233 ? -21.642 13.948 11.013 1.00 88.25 233 PRO A N 1
ATOM 1834 C CA . PRO A 1 233 ? -21.877 15.056 11.935 1.00 88.25 233 PRO A CA 1
ATOM 1835 C C . PRO A 1 233 ? -21.063 14.899 13.225 1.00 88.25 233 PRO A C 1
ATOM 1837 O O . PRO A 1 233 ? -20.783 13.781 13.661 1.00 88.25 233 PRO A O 1
ATOM 1840 N N . ARG A 1 234 ? -20.689 16.012 13.866 1.00 83.38 234 ARG A N 1
ATOM 1841 C CA . ARG A 1 234 ? -19.896 15.996 15.115 1.00 83.38 234 ARG A CA 1
ATOM 1842 C C . ARG A 1 234 ? -20.649 15.367 16.279 1.00 83.38 234 ARG A C 1
ATOM 1844 O O . ARG A 1 234 ? -20.031 14.831 17.195 1.00 83.38 234 ARG A O 1
ATOM 1851 N N . GLU A 1 235 ? -21.969 15.432 16.226 1.00 83.56 235 GLU A N 1
ATOM 1852 C CA . GLU A 1 235 ? -22.891 14.909 17.222 1.00 83.56 235 GLU A CA 1
ATOM 1853 C C . GLU A 1 235 ? -23.065 13.391 17.080 1.00 83.56 235 GLU A C 1
ATOM 1855 O O . GLU A 1 235 ? -23.340 12.704 18.061 1.00 83.56 235 GLU A O 1
ATOM 1860 N N . ALA A 1 236 ? -22.870 12.855 15.872 1.00 85.88 236 ALA A N 1
ATOM 1861 C CA . ALA A 1 236 ? -23.029 11.436 15.574 1.00 85.88 236 ALA A CA 1
ATOM 1862 C C . ALA A 1 236 ? -21.972 10.931 14.571 1.00 85.88 236 ALA A C 1
ATOM 1864 O O . ALA A 1 236 ? -22.313 10.596 13.430 1.00 85.88 236 ALA A O 1
ATOM 1865 N N . PRO A 1 237 ? -20.683 10.859 14.961 1.00 87.81 237 PRO A N 1
ATOM 1866 C CA . PRO A 1 237 ? -19.652 10.306 14.095 1.00 87.81 237 PRO A CA 1
ATOM 1867 C C . PRO A 1 237 ? -19.906 8.823 13.803 1.00 87.81 237 PRO A C 1
ATOM 1869 O O . PRO A 1 237 ? -20.254 8.036 14.679 1.00 87.81 237 PRO A O 1
ATOM 1872 N N . THR A 1 238 ? -19.668 8.423 12.561 1.00 88.44 238 THR A N 1
ATOM 1873 C CA . THR A 1 238 ? -19.748 7.041 12.082 1.00 88.44 238 THR A CA 1
ATOM 1874 C C . THR A 1 238 ? -18.366 6.569 11.673 1.00 88.44 238 THR A C 1
ATOM 1876 O O . THR A 1 238 ? -17.616 7.294 11.019 1.00 88.44 238 THR A O 1
ATOM 1879 N N . THR A 1 239 ? -17.988 5.355 12.059 1.00 88.62 239 THR A N 1
ATOM 1880 C CA . THR A 1 239 ? -16.699 4.803 11.647 1.00 88.62 239 THR A CA 1
ATOM 1881 C C . THR A 1 239 ? -16.731 4.356 10.194 1.00 88.62 239 THR A C 1
ATOM 1883 O O . THR A 1 239 ? -17.721 3.810 9.693 1.00 88.62 239 THR A O 1
ATOM 1886 N N . ILE A 1 240 ? -15.625 4.619 9.502 1.00 89.81 240 ILE A N 1
ATOM 1887 C CA . ILE A 1 240 ? -15.458 4.195 8.114 1.00 89.81 240 ILE A CA 1
ATOM 1888 C C . ILE A 1 240 ? -15.220 2.680 8.041 1.00 89.81 240 ILE A C 1
ATOM 1890 O O . ILE A 1 240 ? -14.748 2.079 9.015 1.00 89.81 240 ILE A O 1
ATOM 1894 N N . PRO A 1 241 ? -15.516 2.034 6.899 1.00 90.94 241 PRO A N 1
ATOM 1895 C CA . PRO A 1 241 ? -15.135 0.648 6.675 1.00 90.94 241 PRO A CA 1
ATOM 1896 C C . PRO A 1 241 ? -13.641 0.421 6.921 1.00 90.94 241 PRO A C 1
ATOM 1898 O O . PRO A 1 241 ? -12.802 1.294 6.684 1.00 90.94 241 PRO A O 1
ATOM 1901 N N . GLY A 1 242 ? -13.291 -0.778 7.381 1.00 92.44 242 GLY A N 1
ATOM 1902 C CA . GLY A 1 242 ? -11.901 -1.107 7.654 1.00 92.44 242 GLY A CA 1
ATOM 1903 C C . GLY A 1 242 ? -11.553 -2.571 7.452 1.00 92.44 242 GLY A C 1
ATOM 1904 O O . GLY A 1 242 ? -12.420 -3.442 7.332 1.00 92.44 242 GLY A O 1
ATOM 1905 N N . LEU A 1 243 ? -10.254 -2.837 7.443 1.00 95.00 243 LEU A N 1
ATOM 1906 C CA . LEU A 1 243 ? -9.665 -4.166 7.374 1.00 95.00 243 LEU A CA 1
ATOM 1907 C C . LEU A 1 243 ? -8.395 -4.185 8.221 1.00 95.00 243 LEU A C 1
ATOM 1909 O O . LEU A 1 243 ? -7.578 -3.270 8.159 1.00 95.00 243 LEU A O 1
ATOM 1913 N N . PHE A 1 244 ? -8.187 -5.232 9.004 1.00 96.31 244 PHE A N 1
ATOM 1914 C CA . PHE A 1 244 ? -6.943 -5.387 9.744 1.00 96.31 244 PHE A CA 1
ATOM 1915 C C . PHE A 1 244 ? -6.385 -6.789 9.583 1.00 96.31 244 PHE A C 1
ATOM 1917 O O . PHE A 1 244 ? -7.128 -7.773 9.514 1.00 96.31 244 PHE A O 1
ATOM 1924 N N . THR A 1 245 ? -5.059 -6.861 9.513 1.00 96.38 245 THR A N 1
ATOM 1925 C CA . THR A 1 245 ? -4.346 -8.096 9.231 1.00 96.38 245 THR A CA 1
ATOM 1926 C C . THR A 1 245 ? -3.204 -8.359 10.205 1.00 96.38 245 THR A C 1
ATOM 1928 O O . THR A 1 245 ? -2.614 -7.441 10.782 1.00 96.38 245 THR A O 1
ATOM 1931 N N . ALA A 1 246 ? -2.902 -9.644 10.380 1.00 95.25 246 ALA A N 1
ATOM 1932 C CA . ALA A 1 246 ? -1.700 -10.137 11.034 1.00 95.25 246 ALA A CA 1
ATOM 1933 C C . ALA A 1 246 ? -1.086 -11.249 10.173 1.00 95.25 246 ALA A C 1
ATOM 1935 O O . ALA A 1 246 ? -1.669 -12.327 10.037 1.00 95.25 246 ALA A O 1
ATOM 1936 N N . SER A 1 247 ? 0.079 -10.986 9.590 1.00 93.19 247 SER A N 1
ATOM 1937 C CA . SER A 1 247 ? 0.800 -11.930 8.734 1.00 93.19 247 SER A CA 1
ATOM 1938 C C . SER A 1 247 ? 1.715 -12.824 9.568 1.00 93.19 247 SER A C 1
ATOM 1940 O O . SER A 1 247 ? 2.566 -12.329 10.304 1.00 93.19 247 SER A O 1
ATOM 1942 N N . ALA A 1 248 ? 1.572 -14.140 9.451 1.00 92.19 248 ALA A N 1
ATOM 1943 C CA . ALA A 1 248 ? 2.448 -15.125 10.070 1.00 92.19 248 ALA A CA 1
ATOM 1944 C C . ALA A 1 248 ? 3.548 -15.529 9.080 1.00 92.19 248 ALA A C 1
ATOM 1946 O O . ALA A 1 248 ? 3.313 -16.317 8.167 1.00 92.19 248 ALA A O 1
ATOM 1947 N N . LEU A 1 249 ? 4.759 -14.992 9.263 1.00 87.38 249 LEU A N 1
ATOM 1948 C CA . LEU A 1 249 ? 5.882 -15.246 8.349 1.00 87.38 249 LEU A CA 1
ATOM 1949 C C . LEU A 1 249 ? 6.560 -16.604 8.575 1.00 87.38 249 LEU A C 1
ATOM 1951 O O . LEU A 1 249 ? 7.176 -17.149 7.667 1.00 87.38 249 LEU A O 1
ATOM 1955 N N . ALA A 1 250 ? 6.474 -17.137 9.793 1.00 77.69 250 ALA A N 1
ATOM 1956 C CA . ALA A 1 250 ? 7.088 -18.407 10.185 1.00 77.69 250 ALA A CA 1
ATOM 1957 C C . ALA A 1 250 ? 6.073 -19.570 10.187 1.00 77.69 250 ALA A C 1
ATOM 1959 O O . ALA A 1 250 ? 6.180 -20.494 10.995 1.00 77.69 250 ALA A O 1
ATOM 1960 N N . GLY A 1 251 ? 5.041 -19.496 9.339 1.00 74.00 251 GLY A N 1
ATOM 1961 C CA . GLY A 1 251 ? 4.034 -20.546 9.217 1.00 74.00 251 GLY A CA 1
ATOM 1962 C C . GLY A 1 251 ? 4.636 -21.839 8.662 1.00 74.00 251 GLY A C 1
ATOM 1963 O O . GLY A 1 251 ? 5.460 -21.816 7.751 1.00 74.00 251 GLY A O 1
ATOM 1964 N N . LYS A 1 252 ? 4.223 -22.991 9.209 1.00 74.94 252 LYS A N 1
ATOM 1965 C CA . LYS A 1 252 ? 4.755 -24.310 8.807 1.00 74.94 252 LYS A CA 1
ATOM 1966 C C . LYS A 1 252 ? 4.470 -24.659 7.341 1.00 74.94 252 LYS A C 1
ATOM 1968 O O . LYS A 1 252 ? 5.209 -25.438 6.756 1.00 74.94 252 LYS A O 1
ATOM 1973 N N . SER A 1 253 ? 3.411 -24.084 6.777 1.00 83.44 253 SER A N 1
ATOM 1974 C CA . SER A 1 253 ? 2.971 -24.296 5.393 1.00 83.44 253 SER A CA 1
ATOM 1975 C C . SER A 1 253 ? 3.277 -23.092 4.495 1.00 83.44 253 SER A C 1
ATOM 1977 O O . SER A 1 253 ? 2.668 -22.951 3.440 1.00 83.44 253 SER A O 1
ATOM 1979 N N . GLY A 1 254 ? 4.175 -22.201 4.924 1.00 91.62 254 GLY A N 1
ATOM 1980 C CA . GLY A 1 254 ? 4.440 -20.922 4.270 1.00 91.62 254 GLY A CA 1
ATOM 1981 C C . GLY A 1 254 ? 3.782 -19.735 4.976 1.00 91.62 254 GLY A C 1
ATOM 1982 O O . GLY A 1 254 ? 3.240 -19.853 6.079 1.00 91.62 254 GLY A O 1
ATOM 1983 N N . ILE A 1 255 ? 3.876 -18.572 4.339 1.00 94.88 255 ILE A N 1
ATOM 1984 C CA . ILE A 1 255 ? 3.366 -17.294 4.832 1.00 94.88 255 ILE A CA 1
ATOM 1985 C C . ILE A 1 255 ? 1.839 -17.280 4.734 1.00 94.88 255 ILE A C 1
ATOM 1987 O O . ILE A 1 255 ? 1.258 -17.618 3.705 1.00 94.88 255 ILE A O 1
ATOM 1991 N N . GLU A 1 256 ? 1.198 -16.843 5.814 1.00 94.88 256 GLU A N 1
ATOM 1992 C CA . GLU A 1 256 ? -0.257 -16.741 5.935 1.00 94.88 256 GLU A CA 1
ATOM 1993 C C . GLU A 1 256 ? -0.643 -15.327 6.370 1.00 94.88 256 GLU A C 1
ATOM 1995 O O . GLU A 1 256 ? -0.050 -14.778 7.299 1.00 94.88 256 GLU A O 1
ATOM 2000 N N . VAL A 1 257 ? -1.671 -14.745 5.754 1.00 95.88 257 VAL A N 1
ATOM 2001 C CA . VAL A 1 257 ? -2.271 -13.481 6.193 1.00 95.88 257 VAL A CA 1
ATOM 2002 C C . VAL A 1 257 ? -3.564 -13.778 6.934 1.00 95.88 257 VAL A C 1
ATOM 2004 O O . VAL A 1 257 ? -4.514 -14.305 6.365 1.00 95.88 257 VAL A O 1
ATOM 2007 N N . ARG A 1 258 ? -3.653 -13.395 8.206 1.00 95.81 258 ARG A N 1
ATOM 2008 C CA . ARG A 1 258 ? -4.924 -13.448 8.936 1.00 95.81 258 ARG A CA 1
ATOM 2009 C C . ARG A 1 258 ? -5.637 -12.130 8.798 1.00 95.81 258 ARG A C 1
ATOM 2011 O O . ARG A 1 258 ? -5.046 -11.113 9.139 1.00 95.81 258 ARG A O 1
ATOM 2018 N N . ALA A 1 259 ? -6.874 -12.138 8.324 1.00 95.69 259 ALA A N 1
ATOM 2019 C CA . ALA A 1 259 ? -7.598 -10.917 7.989 1.00 95.69 259 ALA A CA 1
ATOM 2020 C C . ALA A 1 259 ? -9.004 -10.920 8.587 1.00 95.69 259 ALA A C 1
ATOM 2022 O O . ALA A 1 259 ? -9.724 -11.915 8.508 1.00 95.69 259 ALA A O 1
ATOM 2023 N N . LEU A 1 260 ? -9.411 -9.795 9.165 1.00 95.88 260 LEU A N 1
ATOM 2024 C CA . LEU A 1 260 ? -10.761 -9.566 9.678 1.00 95.88 260 LEU A CA 1
ATOM 2025 C C . LEU A 1 260 ? -11.175 -8.122 9.393 1.00 95.88 260 LEU A C 1
ATOM 2027 O O . LEU A 1 260 ? -10.333 -7.234 9.252 1.00 95.88 260 LEU A O 1
ATOM 2031 N N . SER A 1 261 ? -12.481 -7.884 9.351 1.00 92.62 261 SER A N 1
ATOM 2032 C CA . SER A 1 261 ? -13.053 -6.545 9.239 1.00 92.62 261 SER A CA 1
ATOM 2033 C C . SER A 1 261 ? -13.895 -6.230 10.480 1.00 92.62 261 SER A C 1
ATOM 2035 O O . SER A 1 261 ? -14.618 -7.107 10.955 1.00 92.62 261 SER A O 1
ATOM 2037 N N . PRO A 1 262 ? -13.855 -4.999 11.019 1.00 85.88 262 PRO A N 1
ATOM 2038 C CA . PRO A 1 262 ? -14.816 -4.551 12.025 1.00 85.88 262 PRO A CA 1
ATOM 2039 C C . PRO A 1 262 ? -16.248 -4.435 11.464 1.00 85.88 262 PRO A C 1
ATOM 2041 O O . PRO A 1 262 ? -17.194 -4.291 12.231 1.00 85.88 262 PRO A O 1
ATOM 2044 N N . GLY A 1 263 ? -16.416 -4.466 10.132 1.00 69.44 263 GLY A N 1
ATOM 2045 C CA . GLY A 1 263 ? -17.557 -3.831 9.477 1.00 69.44 263 GLY A CA 1
ATOM 2046 C C . GLY A 1 263 ? -17.473 -2.300 9.576 1.00 69.44 263 GLY A C 1
ATOM 2047 O O . GLY A 1 263 ? -16.828 -1.760 10.469 1.00 69.44 263 GLY A O 1
ATOM 2048 N N . GLY A 1 264 ? -18.099 -1.598 8.637 1.00 62.53 264 GLY A N 1
ATOM 2049 C CA . GLY A 1 264 ? -18.329 -0.153 8.713 1.00 62.53 264 GLY A CA 1
ATOM 2050 C C . GLY A 1 264 ? -19.819 0.123 8.572 1.00 62.53 264 GLY A C 1
ATOM 2051 O O . GLY A 1 264 ? -20.527 -0.666 7.941 1.00 62.53 264 GLY A O 1
ATOM 2052 N N . THR A 1 265 ? -20.289 1.206 9.183 1.00 57.00 265 THR A N 1
ATOM 2053 C CA . THR A 1 265 ? -21.680 1.673 9.059 1.00 57.00 265 THR A CA 1
ATOM 2054 C C . THR A 1 265 ? -21.784 3.001 8.328 1.00 57.00 265 THR A C 1
ATOM 2056 O O . THR A 1 265 ? -22.887 3.384 7.952 1.00 57.00 265 THR A O 1
ATOM 2059 N N . SER A 1 266 ? -20.663 3.699 8.112 1.00 59.03 266 SER A N 1
ATOM 2060 C CA . SER A 1 266 ? -20.686 4.936 7.345 1.00 59.03 266 SER A CA 1
ATOM 2061 C C . SER A 1 266 ? -21.086 4.658 5.897 1.00 59.03 266 SER A C 1
ATOM 2063 O O . SER A 1 266 ? -20.398 3.937 5.175 1.00 59.03 266 SER A O 1
ATOM 2065 N N . THR A 1 267 ? -22.208 5.244 5.489 1.00 65.31 267 THR A N 1
ATOM 2066 C CA . THR A 1 267 ? -22.655 5.348 4.094 1.00 65.31 267 THR A CA 1
ATOM 2067 C C . THR A 1 267 ? -22.311 6.716 3.507 1.00 65.31 267 THR A C 1
ATOM 2069 O O . THR A 1 267 ? -22.798 7.061 2.432 1.00 65.31 267 THR A O 1
ATOM 2072 N N . THR A 1 268 ? -21.536 7.528 4.236 1.00 68.06 268 THR A N 1
ATOM 2073 C CA . THR A 1 268 ? -21.197 8.889 3.833 1.00 68.06 268 THR A CA 1
ATOM 2074 C C . THR A 1 268 ? -20.347 8.832 2.567 1.00 68.06 268 THR A C 1
ATOM 2076 O O . THR A 1 268 ? -19.258 8.251 2.599 1.00 68.06 268 THR A O 1
ATOM 2079 N N . PRO A 1 269 ? -20.812 9.416 1.451 1.00 77.00 269 PRO A N 1
ATOM 2080 C CA . PRO A 1 269 ? -20.001 9.493 0.254 1.00 77.00 269 PRO A CA 1
ATOM 2081 C C . PRO A 1 269 ? -18.826 10.437 0.508 1.00 77.00 269 PRO A C 1
ATOM 2083 O O . PRO A 1 269 ? -18.980 11.496 1.113 1.00 77.00 269 PRO A O 1
ATOM 2086 N N . PHE A 1 270 ? -17.657 10.061 0.007 1.00 85.00 270 PHE A N 1
ATOM 2087 C CA . PHE A 1 270 ? -16.483 10.918 -0.043 1.00 85.00 270 PHE A CA 1
ATOM 2088 C C . PHE A 1 270 ? -16.451 11.576 -1.427 1.00 85.00 270 PHE A C 1
ATOM 2090 O O . PHE A 1 270 ?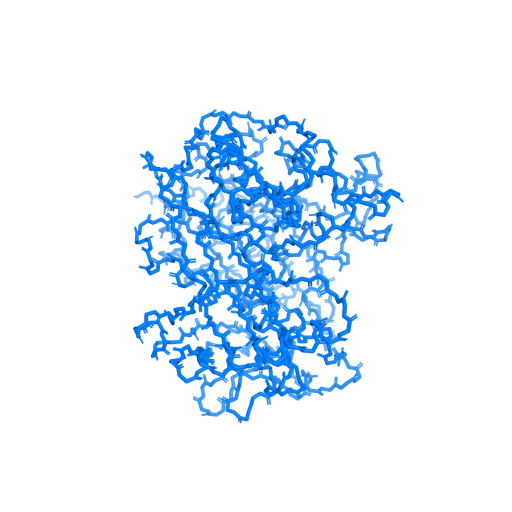 -15.987 10.947 -2.383 1.00 85.00 270 PHE A O 1
ATOM 2097 N N . PRO A 1 271 ? -17.031 12.781 -1.595 1.00 88.69 271 PRO A N 1
ATOM 2098 C CA . PRO A 1 271 ? -17.015 13.455 -2.884 1.00 88.69 271 PRO A CA 1
ATOM 2099 C C . PRO A 1 271 ? -15.569 13.706 -3.301 1.00 88.69 271 PRO A C 1
ATOM 2101 O O . PRO A 1 271 ? -14.707 13.981 -2.466 1.00 88.69 271 PRO A O 1
ATOM 2104 N N . LEU A 1 272 ? -15.313 13.588 -4.597 1.00 86.25 272 LEU A N 1
ATOM 2105 C CA . LEU A 1 272 ? -13.984 13.771 -5.147 1.00 86.25 272 LEU A CA 1
ATOM 2106 C C . LEU A 1 272 ? -14.072 14.563 -6.445 1.00 86.25 272 LEU A C 1
ATOM 2108 O O . LEU A 1 272 ? -14.480 14.042 -7.480 1.00 86.25 272 LEU A O 1
ATOM 2112 N N . ASP A 1 273 ? -13.653 15.820 -6.369 1.00 85.12 273 ASP A N 1
ATOM 2113 C CA . ASP A 1 273 ? -13.424 16.667 -7.533 1.00 85.12 273 ASP A CA 1
ATOM 2114 C C . ASP A 1 273 ? -11.964 16.518 -7.999 1.00 85.12 273 ASP A C 1
ATOM 2116 O O . ASP A 1 273 ? -11.032 17.038 -7.375 1.00 85.12 273 ASP A O 1
ATOM 2120 N N . LEU A 1 274 ? -11.767 15.755 -9.081 1.00 85.50 274 LEU A N 1
ATOM 2121 C CA . LEU A 1 274 ? -10.450 15.475 -9.667 1.00 85.50 274 LEU A CA 1
ATOM 2122 C C . LEU A 1 274 ? -9.872 16.660 -10.459 1.00 85.50 274 LEU A C 1
ATOM 2124 O O . LEU A 1 274 ? -8.672 16.660 -10.741 1.00 85.50 274 LEU A O 1
ATOM 2128 N N . ASP A 1 275 ? -10.685 17.656 -10.823 1.00 84.94 275 ASP A N 1
ATOM 2129 C CA . ASP A 1 275 ? -10.244 18.798 -11.635 1.00 84.94 275 ASP A CA 1
ATOM 2130 C C . ASP A 1 275 ? -9.507 19.849 -10.794 1.00 84.94 275 ASP A C 1
ATOM 2132 O O . ASP A 1 275 ? -8.739 20.673 -11.308 1.00 84.94 275 ASP A O 1
ATOM 2136 N N . ARG A 1 276 ? -9.685 19.804 -9.470 1.00 81.50 276 ARG A N 1
ATOM 2137 C CA . ARG A 1 276 ? -9.006 20.701 -8.534 1.00 81.50 276 ARG A CA 1
ATOM 2138 C C . ARG A 1 276 ? -7.520 20.386 -8.422 1.00 81.50 276 ARG A C 1
ATOM 2140 O O . ARG A 1 276 ? -7.104 19.408 -7.799 1.00 81.50 276 ARG A O 1
ATOM 2147 N N . ARG A 1 277 ? -6.709 21.306 -8.937 1.00 81.06 277 ARG A N 1
ATOM 2148 C CA . ARG A 1 277 ? -5.245 21.211 -8.944 1.00 81.06 277 ARG A CA 1
ATOM 2149 C C . ARG A 1 277 ? -4.611 21.647 -7.625 1.00 81.06 277 ARG A C 1
ATOM 2151 O O . ARG A 1 277 ? -5.182 22.422 -6.858 1.00 81.06 277 ARG A O 1
ATOM 2158 N N . GLY A 1 278 ? -3.376 21.196 -7.423 1.00 74.69 278 GLY A N 1
ATOM 2159 C CA . GLY A 1 278 ? -2.507 21.648 -6.339 1.00 74.69 278 GLY A CA 1
ATOM 2160 C C . GLY A 1 278 ? -2.767 20.974 -4.989 1.00 74.69 278 GLY A C 1
ATOM 2161 O O . GLY A 1 278 ? -3.622 20.085 -4.872 1.00 74.69 278 GLY A O 1
ATOM 2162 N N . PRO A 1 279 ? -1.999 21.367 -3.958 1.00 85.19 279 PRO A N 1
ATOM 2163 C CA . PRO A 1 279 ? -2.136 20.798 -2.630 1.00 85.19 279 PRO A CA 1
ATOM 2164 C C . PRO A 1 279 ? -3.469 21.228 -2.012 1.00 85.19 279 PRO A C 1
ATOM 2166 O O . PRO A 1 279 ? -4.037 22.262 -2.362 1.00 85.19 279 PRO A O 1
ATOM 2169 N N . VAL A 1 280 ? -3.959 20.435 -1.065 1.00 92.25 280 VAL A N 1
ATOM 2170 C CA . VAL A 1 280 ? -5.068 20.864 -0.209 1.00 92.25 280 VAL A CA 1
ATOM 2171 C C . VAL A 1 280 ? -4.582 21.883 0.822 1.00 92.25 280 VAL A C 1
ATOM 2173 O O . VAL A 1 280 ? -3.391 21.927 1.147 1.00 92.25 280 VAL A O 1
ATOM 2176 N N . ASP A 1 281 ? -5.505 22.660 1.383 1.00 93.44 281 ASP A N 1
ATOM 2177 C CA . ASP A 1 281 ? -5.196 23.535 2.513 1.00 93.44 281 ASP A CA 1
ATOM 2178 C C . ASP A 1 281 ? -4.761 22.716 3.733 1.00 93.44 281 ASP A C 1
ATOM 2180 O O . ASP A 1 281 ? -5.340 21.670 4.044 1.00 93.44 281 ASP A O 1
ATOM 2184 N N . GLU A 1 282 ? -3.748 23.200 4.452 1.00 94.81 282 GLU A N 1
ATOM 2185 C CA . GLU A 1 282 ? -3.346 22.605 5.725 1.00 94.81 282 GLU A CA 1
ATOM 2186 C C . GLU A 1 282 ? -4.360 22.978 6.811 1.00 94.81 282 GLU A C 1
ATOM 2188 O O . GLU A 1 282 ? -4.532 24.153 7.134 1.00 94.81 282 GLU A O 1
ATOM 2193 N N . LYS A 1 283 ? -5.021 21.975 7.395 1.00 94.31 283 LYS A N 1
ATOM 2194 C CA . LYS A 1 283 ? -5.952 22.167 8.513 1.00 94.31 283 LYS A CA 1
ATOM 2195 C C . LYS A 1 283 ? -5.245 21.915 9.855 1.00 94.31 283 LYS A C 1
ATOM 2197 O O . LYS A 1 283 ? -4.144 21.351 9.940 1.00 94.31 283 LYS A O 1
ATOM 2202 N N . HIS A 1 284 ? -5.903 22.348 10.927 1.00 91.69 284 HIS A N 1
ATOM 2203 C CA . HIS A 1 284 ? -5.410 22.266 12.305 1.00 91.69 284 HIS A CA 1
ATOM 2204 C C . HIS A 1 284 ? -6.470 21.671 13.240 1.00 91.69 284 HIS A C 1
ATOM 2206 O O . HIS A 1 284 ? -6.804 22.244 14.275 1.00 91.69 284 HIS A O 1
ATOM 2212 N N . TYR A 1 285 ? -7.035 20.528 12.861 1.00 90.06 285 TYR A N 1
ATOM 2213 C CA . TYR A 1 285 ? -7.999 19.834 13.703 1.00 90.06 285 TYR A CA 1
ATOM 2214 C C . TYR A 1 285 ? -7.344 19.321 14.983 1.00 90.06 285 TYR A C 1
ATOM 2216 O O . TYR A 1 285 ? -6.210 18.829 15.000 1.00 90.06 285 TYR A O 1
ATOM 2224 N N . MET A 1 286 ? -8.120 19.364 16.060 1.00 86.56 286 MET A N 1
ATOM 2225 C CA . MET A 1 286 ? -7.788 18.653 17.283 1.00 86.56 286 MET A CA 1
ATOM 2226 C C . MET A 1 286 ? -8.049 17.160 17.087 1.00 86.56 286 MET A C 1
ATOM 2228 O O . MET A 1 286 ? -9.055 16.761 16.504 1.00 86.56 286 MET A O 1
ATOM 2232 N N . GLY A 1 287 ? -7.142 16.323 17.591 1.00 86.75 287 GLY A N 1
ATOM 2233 C CA . GLY A 1 287 ? -7.379 14.883 17.646 1.00 86.75 287 GLY A CA 1
ATOM 2234 C C . GLY A 1 287 ? -8.527 14.543 18.598 1.00 86.75 287 GLY A C 1
ATOM 2235 O O . GLY A 1 287 ? -8.710 15.198 19.632 1.00 86.75 287 GLY A O 1
ATOM 2236 N N . GLY A 1 288 ? -9.240 13.472 18.277 1.00 89.12 288 GLY A N 1
ATOM 2237 C CA . GLY A 1 288 ? -10.330 12.910 19.058 1.00 89.12 288 GLY A CA 1
ATOM 2238 C C . GLY A 1 288 ? -11.583 12.652 18.225 1.00 89.12 288 GLY A C 1
ATOM 2239 O O . GLY A 1 288 ? -11.847 13.342 17.246 1.00 89.12 288 GLY A O 1
ATOM 2240 N N . ILE A 1 289 ? -12.359 11.658 18.644 1.00 90.06 289 ILE A N 1
ATOM 2241 C CA . ILE A 1 289 ? -13.716 11.394 18.159 1.00 90.06 289 ILE A CA 1
ATOM 2242 C C . ILE A 1 289 ? -14.656 11.560 19.352 1.00 90.06 289 ILE A C 1
ATOM 2244 O O . ILE A 1 289 ? -14.367 11.041 20.433 1.00 90.06 289 ILE A O 1
ATOM 2248 N N . THR A 1 290 ? -15.743 12.306 19.175 1.00 88.69 290 THR A N 1
ATOM 2249 C CA . THR A 1 290 ? -16.769 12.486 20.207 1.00 88.69 290 THR A CA 1
ATOM 2250 C C . THR A 1 290 ? -17.797 11.371 20.084 1.00 88.69 290 THR A C 1
ATOM 2252 O O . THR A 1 290 ? -18.495 11.289 19.082 1.00 88.69 290 THR A O 1
ATOM 2255 N N . GLU A 1 291 ? -17.891 10.516 21.096 1.00 82.19 291 GLU A N 1
ATOM 2256 C CA . GLU A 1 291 ? -18.911 9.466 21.177 1.00 82.19 291 GLU A CA 1
ATOM 2257 C C . GLU A 1 291 ? -19.939 9.840 22.244 1.00 82.19 291 GLU A C 1
ATOM 2259 O O . GLU A 1 291 ? -19.577 10.378 23.293 1.00 82.19 291 GLU A O 1
ATOM 2264 N N . HIS A 1 292 ? -21.209 9.520 22.010 1.00 79.38 292 HIS A N 1
ATOM 2265 C CA . HIS A 1 292 ? -22.268 9.698 23.001 1.00 79.38 292 HIS A CA 1
ATOM 2266 C C . HIS A 1 292 ? -22.561 8.357 23.674 1.00 79.38 292 HIS A C 1
ATOM 2268 O O . HIS A 1 292 ? -23.161 7.469 23.075 1.00 79.38 292 HIS A O 1
ATOM 2274 N N . VAL A 1 293 ? -22.123 8.208 24.926 1.00 74.81 293 VAL A N 1
ATOM 2275 C CA . VAL A 1 293 ? -22.370 7.010 25.745 1.00 74.81 293 VAL A CA 1
ATOM 2276 C C . VAL A 1 293 ? -23.245 7.411 26.917 1.00 74.81 293 VAL A C 1
ATOM 2278 O O . VAL A 1 293 ? -22.879 8.316 27.667 1.00 74.81 293 VAL A O 1
ATOM 2281 N N . ASP A 1 294 ? -24.400 6.761 27.057 1.00 77.69 294 ASP A N 1
ATOM 2282 C CA . ASP A 1 294 ? -25.399 7.059 28.093 1.00 77.69 294 ASP A CA 1
ATOM 2283 C C . ASP A 1 294 ? -25.808 8.548 28.114 1.00 77.69 294 ASP A C 1
ATOM 2285 O O . ASP A 1 294 ? -25.953 9.166 29.166 1.00 77.69 294 ASP A O 1
ATOM 2289 N N . GLY A 1 295 ? -25.923 9.159 26.928 1.00 74.88 295 GLY A N 1
ATOM 2290 C CA . GLY A 1 295 ? -26.267 10.577 26.764 1.00 74.88 295 GLY A CA 1
ATOM 2291 C C . GLY A 1 295 ? -25.133 11.565 27.070 1.00 74.88 295 GLY A C 1
ATOM 2292 O O . GLY A 1 295 ? -25.333 12.769 26.939 1.00 74.88 295 GLY A O 1
ATOM 2293 N N . GLN A 1 296 ? -23.935 11.095 27.438 1.00 79.31 296 GLN A N 1
ATOM 2294 C CA . GLN A 1 296 ? -22.773 11.950 27.693 1.00 79.31 296 GLN A CA 1
ATOM 2295 C C . GLN A 1 296 ? -21.765 11.914 26.543 1.00 79.31 296 GLN A C 1
ATOM 2297 O O . GLN A 1 296 ? -21.306 10.844 26.136 1.00 79.31 296 GLN A O 1
ATOM 2302 N N . ALA A 1 297 ? -21.359 13.098 26.081 1.00 83.56 297 ALA A N 1
ATOM 2303 C CA . ALA A 1 297 ? -20.274 13.264 25.121 1.00 83.56 297 ALA A CA 1
ATOM 2304 C C . ALA A 1 297 ? -18.925 12.914 25.771 1.00 83.56 297 ALA A C 1
ATOM 2306 O O . ALA A 1 297 ? -18.438 13.619 26.660 1.00 83.56 297 ALA A O 1
ATOM 2307 N N . LYS A 1 298 ? -18.301 11.824 25.321 1.00 84.00 298 LYS A N 1
ATOM 2308 C CA . LYS A 1 298 ? -16.984 11.370 25.779 1.00 84.00 298 LYS A CA 1
ATOM 2309 C C . LYS A 1 298 ? -16.001 11.357 24.607 1.00 84.00 298 LYS A C 1
ATOM 2311 O O . LYS A 1 298 ? -16.245 10.673 23.613 1.00 84.00 298 LYS A O 1
ATOM 2316 N N . PRO A 1 299 ? -14.872 12.084 24.695 1.00 84.69 299 PRO A N 1
ATOM 2317 C CA . PRO A 1 299 ? -13.860 12.042 23.655 1.00 84.69 299 PRO A CA 1
ATOM 2318 C C . PRO A 1 299 ? -13.049 10.749 23.758 1.00 84.69 299 PRO A C 1
ATOM 2320 O O . PRO A 1 299 ? -12.584 10.377 24.837 1.00 84.69 299 PRO A O 1
ATOM 2323 N N . ARG A 1 300 ? -12.786 10.117 22.619 1.00 87.56 300 ARG A N 1
ATOM 2324 C CA . ARG A 1 300 ? -11.831 9.010 22.491 1.00 87.56 300 ARG A CA 1
ATOM 2325 C C . ARG A 1 300 ? -10.711 9.350 21.508 1.00 87.56 300 ARG A C 1
ATOM 2327 O O . ARG A 1 300 ? -10.915 10.208 20.652 1.00 87.56 300 ARG A O 1
ATOM 2334 N N . PRO A 1 301 ? -9.532 8.707 21.594 1.00 89.19 301 PRO A N 1
ATOM 2335 C CA . PRO A 1 301 ? -8.477 8.876 20.596 1.00 89.19 301 PRO A CA 1
ATOM 2336 C C . PRO A 1 301 ? -8.952 8.534 19.179 1.00 89.19 301 PRO A C 1
ATOM 2338 O O . PRO A 1 301 ? -9.717 7.585 18.986 1.00 89.19 301 PRO A O 1
ATOM 2341 N N . GLY A 1 302 ? -8.470 9.292 18.197 1.00 92.12 302 GLY A N 1
ATOM 2342 C CA . GLY A 1 302 ? -8.812 9.117 16.792 1.00 92.12 302 GLY A CA 1
ATOM 2343 C C . GLY A 1 302 ? -8.923 10.431 16.024 1.00 92.12 302 GLY A C 1
ATOM 2344 O O . GLY A 1 302 ? -8.469 11.483 16.476 1.00 92.12 302 GLY A O 1
ATOM 2345 N N . PHE A 1 303 ? -9.539 10.343 14.853 1.00 93.75 303 PHE A N 1
ATOM 2346 C CA . PHE A 1 303 ? -9.655 11.396 13.858 1.00 93.75 303 PHE A CA 1
ATOM 2347 C C . PHE A 1 303 ? -11.103 11.465 13.391 1.00 93.75 303 PHE A C 1
ATOM 2349 O O . PHE A 1 303 ? -11.618 10.504 12.820 1.00 93.75 303 PHE A O 1
ATOM 2356 N N . HIS A 1 304 ? -11.761 12.589 13.651 1.00 93.69 304 HIS A N 1
ATOM 2357 C CA . HIS A 1 304 ? -13.092 12.862 13.126 1.00 93.69 304 HIS A CA 1
ATOM 2358 C C . HIS A 1 304 ? -12.984 13.784 11.912 1.00 93.69 304 HIS A C 1
ATOM 2360 O O . HIS A 1 304 ? -12.433 14.874 12.026 1.00 93.69 304 HIS A O 1
ATOM 2366 N N . ILE A 1 305 ? -13.483 13.327 10.765 1.00 93.44 305 ILE A N 1
ATOM 2367 C CA . ILE A 1 305 ? -13.573 14.075 9.509 1.00 93.44 305 ILE A CA 1
ATOM 2368 C C . ILE A 1 305 ? -15.005 14.617 9.398 1.00 93.44 305 ILE A C 1
ATOM 2370 O O . ILE A 1 305 ? -15.923 13.832 9.140 1.00 93.44 305 ILE A O 1
ATOM 2374 N N . PRO A 1 306 ? -15.227 15.924 9.603 1.00 91.06 306 PRO A N 1
ATOM 2375 C CA . PRO A 1 306 ? -16.554 16.513 9.469 1.00 91.06 306 PRO A CA 1
ATOM 2376 C C . PRO A 1 306 ? -17.099 16.390 8.039 1.00 91.06 306 PRO A C 1
ATOM 2378 O O . PRO A 1 306 ? -16.330 16.293 7.079 1.00 91.06 306 PRO A O 1
ATOM 2381 N N . LEU A 1 307 ? -18.427 16.412 7.883 1.00 89.88 307 LEU A N 1
ATOM 2382 C CA . LEU A 1 307 ? -19.069 16.295 6.566 1.00 89.88 307 LEU A CA 1
ATOM 2383 C C . LEU A 1 307 ? -18.612 17.402 5.614 1.00 89.88 307 LEU A C 1
ATOM 2385 O O . LEU A 1 307 ? -18.278 17.120 4.464 1.00 89.88 307 LEU A O 1
ATOM 2389 N N . GLU A 1 308 ? -18.521 18.628 6.124 1.00 91.75 308 GLU A N 1
ATOM 2390 C CA . GLU A 1 308 ? -18.090 19.820 5.395 1.00 91.75 308 GLU A CA 1
ATOM 2391 C C . GLU A 1 308 ? -16.668 19.712 4.818 1.00 91.75 308 GLU A C 1
ATOM 2393 O O . GLU A 1 308 ? -16.347 20.380 3.838 1.00 91.75 308 GLU A O 1
ATOM 2398 N N . ASP A 1 309 ? -15.835 18.830 5.375 1.00 93.12 309 ASP A N 1
ATOM 2399 C CA . ASP A 1 309 ? -14.444 18.632 4.968 1.00 93.12 309 ASP A CA 1
ATOM 2400 C C . ASP A 1 309 ? -14.214 17.279 4.265 1.00 93.12 309 ASP A C 1
ATOM 2402 O O . ASP A 1 309 ? -13.070 16.875 4.039 1.00 93.12 309 ASP A O 1
ATOM 2406 N N . SER A 1 310 ? -15.282 16.572 3.873 1.00 91.19 310 SER A N 1
ATOM 2407 C CA . SER A 1 310 ? -15.164 15.269 3.197 1.00 91.19 310 SER A CA 1
ATOM 2408 C C . SER A 1 310 ? -14.496 15.380 1.818 1.00 91.19 310 SER A C 1
ATOM 2410 O O . SER A 1 310 ? -13.648 14.550 1.495 1.00 91.19 310 SER A O 1
ATOM 2412 N N . ASP A 1 311 ? -14.792 16.425 1.031 1.00 92.19 311 ASP A N 1
ATOM 2413 C CA . ASP A 1 311 ? -14.087 16.705 -0.240 1.00 92.19 311 ASP A CA 1
ATOM 2414 C C . ASP A 1 311 ? -12.602 17.005 0.002 1.00 92.19 311 ASP A C 1
ATOM 2416 O O . ASP A 1 311 ? -11.719 16.416 -0.625 1.00 92.19 311 ASP A O 1
ATOM 2420 N N . TRP A 1 312 ? -12.314 17.873 0.978 1.00 94.75 312 TRP A N 1
ATOM 2421 C CA . TRP A 1 312 ? -10.946 18.227 1.355 1.00 94.75 312 TRP A CA 1
ATOM 2422 C C . TRP A 1 312 ? -10.128 16.984 1.715 1.00 94.75 312 TRP A C 1
ATOM 2424 O O . TRP A 1 312 ? -9.012 16.815 1.218 1.00 94.75 312 TRP A O 1
ATOM 2434 N N . PHE A 1 313 ? -10.679 16.086 2.535 1.00 95.44 313 PHE A N 1
ATOM 2435 C CA . PHE A 1 313 ? -9.953 14.893 2.953 1.00 95.44 313 PHE A CA 1
ATOM 2436 C C . PHE A 1 313 ? -9.806 13.873 1.816 1.00 95.44 313 PHE A C 1
ATOM 2438 O O . PHE A 1 313 ? -8.748 13.257 1.683 1.00 95.44 313 PHE A O 1
ATOM 2445 N N . SER A 1 314 ? -10.809 13.748 0.944 1.00 95.25 314 SER A N 1
ATOM 2446 C CA . SER A 1 314 ? -10.730 12.913 -0.265 1.00 95.25 314 SER A CA 1
ATOM 2447 C C . SER A 1 314 ? -9.588 13.363 -1.172 1.00 95.25 314 SER A C 1
ATOM 2449 O O . SER A 1 314 ? -8.752 12.553 -1.582 1.00 95.25 314 SER A O 1
ATOM 2451 N N . ARG A 1 315 ? -9.473 14.676 -1.399 1.00 95.19 315 ARG A N 1
ATOM 2452 C CA . ARG A 1 315 ? -8.351 15.274 -2.129 1.00 95.19 315 ARG A CA 1
ATOM 2453 C C . ARG A 1 315 ? -7.023 15.074 -1.403 1.00 95.19 315 ARG A C 1
ATOM 2455 O O . ARG A 1 315 ? -6.033 14.741 -2.048 1.00 95.19 315 ARG A O 1
ATOM 2462 N N . ALA A 1 316 ? -6.984 15.209 -0.075 1.00 96.50 316 ALA A N 1
ATOM 2463 C CA . ALA A 1 316 ? -5.775 14.969 0.716 1.00 96.50 316 ALA A CA 1
ATOM 2464 C C . ALA A 1 316 ? -5.260 13.530 0.543 1.00 96.50 316 ALA A C 1
ATOM 2466 O O . ALA A 1 316 ? -4.056 13.317 0.381 1.00 96.50 316 ALA A O 1
ATOM 2467 N N . LEU A 1 317 ? -6.163 12.545 0.531 1.00 97.00 317 LEU A N 1
ATOM 2468 C CA . LEU A 1 317 ? -5.828 11.141 0.303 1.00 97.00 317 LEU A CA 1
ATOM 2469 C C . LEU A 1 317 ? -5.283 10.906 -1.110 1.00 97.00 317 LEU A C 1
ATOM 2471 O O . LEU A 1 317 ? -4.209 10.317 -1.250 1.00 97.00 317 LEU A O 1
ATOM 2475 N N . VAL A 1 318 ? -5.984 11.391 -2.140 1.00 96.62 318 VAL A N 1
ATOM 2476 C CA . VAL A 1 318 ? -5.571 11.244 -3.547 1.00 96.62 318 VAL A CA 1
ATOM 2477 C C . VAL A 1 318 ? -4.225 11.922 -3.792 1.00 96.62 318 VAL A C 1
ATOM 2479 O O . VAL A 1 318 ? -3.301 11.285 -4.295 1.00 96.62 318 VAL A O 1
ATOM 2482 N N . ASN A 1 319 ? -4.063 13.167 -3.350 1.00 96.81 319 ASN A N 1
ATOM 2483 C CA . ASN A 1 319 ? -2.807 13.898 -3.470 1.00 96.81 319 ASN A CA 1
ATOM 2484 C C . ASN A 1 319 ? -1.653 13.181 -2.760 1.00 96.81 319 ASN A C 1
ATOM 2486 O O . ASN A 1 319 ? -0.559 13.087 -3.309 1.00 96.81 319 ASN A O 1
ATOM 2490 N N . THR A 1 320 ? -1.886 12.630 -1.565 1.00 96.56 320 THR A N 1
ATOM 2491 C CA . THR A 1 320 ? -0.854 11.868 -0.843 1.00 96.56 320 THR A CA 1
ATOM 2492 C C . THR A 1 320 ? -0.478 10.586 -1.597 1.00 96.56 320 THR A C 1
ATOM 2494 O O . THR A 1 320 ? 0.700 10.230 -1.646 1.00 96.56 320 THR A O 1
ATOM 2497 N N . ALA A 1 321 ? -1.443 9.909 -2.229 1.00 96.50 321 ALA A N 1
ATOM 2498 C CA . ALA A 1 321 ? -1.189 8.727 -3.055 1.00 96.50 321 ALA A CA 1
ATOM 2499 C C . ALA A 1 321 ? -0.324 9.053 -4.286 1.00 96.50 321 ALA A C 1
ATOM 2501 O O . ALA A 1 321 ? 0.640 8.339 -4.568 1.00 96.50 321 ALA A O 1
ATOM 2502 N N . LEU A 1 322 ? -0.639 10.146 -4.989 1.00 96.88 322 LEU A N 1
ATOM 2503 C CA . LEU A 1 322 ? 0.095 10.600 -6.175 1.00 96.88 322 LEU A CA 1
ATOM 2504 C C . LEU A 1 322 ? 1.481 11.152 -5.816 1.00 96.88 322 LEU A C 1
ATOM 2506 O O . LEU A 1 322 ? 2.457 10.846 -6.495 1.00 96.88 322 LEU A O 1
ATOM 2510 N N . ALA A 1 323 ? 1.608 11.869 -4.696 1.00 95.25 323 ALA A N 1
ATOM 2511 C CA . ALA A 1 323 ? 2.904 12.282 -4.160 1.00 95.25 323 ALA A CA 1
ATOM 2512 C C . ALA A 1 323 ? 3.795 11.076 -3.835 1.00 95.25 323 ALA A C 1
ATOM 2514 O O . ALA A 1 323 ? 4.988 11.085 -4.128 1.00 95.25 323 ALA A O 1
ATOM 2515 N N . SER A 1 324 ? 3.216 10.024 -3.247 1.00 94.31 324 SER A N 1
ATOM 2516 C CA . SER A 1 324 ? 3.922 8.771 -2.970 1.00 94.31 324 SER A CA 1
ATOM 2517 C C . SER A 1 324 ? 4.372 8.080 -4.258 1.00 94.31 324 SER A C 1
ATOM 2519 O O . SER A 1 324 ? 5.457 7.512 -4.290 1.00 94.31 324 SER A O 1
ATOM 2521 N N . LEU A 1 325 ? 3.557 8.122 -5.314 1.00 96.12 325 LEU A N 1
ATOM 2522 C CA . LEU A 1 325 ? 3.896 7.560 -6.620 1.00 96.12 325 LEU A CA 1
ATOM 2523 C C . LEU A 1 325 ? 5.061 8.319 -7.282 1.00 96.12 325 LEU A C 1
ATOM 2525 O O . LEU A 1 325 ? 6.028 7.697 -7.709 1.00 96.12 325 LEU A O 1
ATOM 2529 N N . LEU A 1 326 ? 5.015 9.653 -7.286 1.00 94.94 326 LEU A N 1
ATOM 2530 C CA . LEU A 1 326 ? 6.105 10.500 -7.785 1.00 94.94 326 LEU A CA 1
ATOM 2531 C C . LEU A 1 326 ? 7.400 10.295 -6.989 1.00 94.94 326 LEU A C 1
ATOM 2533 O O . LEU A 1 326 ? 8.461 10.096 -7.570 1.00 94.94 326 LEU A O 1
ATOM 2537 N N . ALA A 1 327 ? 7.315 10.256 -5.655 1.00 91.94 327 ALA A N 1
ATOM 2538 C CA . ALA A 1 327 ? 8.471 9.993 -4.800 1.00 91.94 327 ALA A CA 1
ATOM 2539 C C . ALA A 1 327 ? 9.051 8.584 -5.011 1.00 91.94 327 ALA A C 1
ATOM 2541 O O . ALA A 1 327 ? 10.264 8.400 -4.910 1.00 91.94 327 ALA A O 1
ATOM 2542 N N . PHE A 1 328 ? 8.204 7.600 -5.330 1.00 92.88 328 PHE A N 1
ATOM 2543 C CA . PHE A 1 328 ? 8.624 6.257 -5.730 1.00 92.88 328 PHE A CA 1
ATOM 2544 C C . PHE A 1 328 ? 9.347 6.245 -7.085 1.00 92.88 328 PHE A C 1
ATOM 2546 O O . PHE A 1 328 ? 10.286 5.479 -7.237 1.00 92.88 328 PHE A O 1
ATOM 2553 N N . ALA A 1 329 ? 9.007 7.120 -8.030 1.00 93.50 329 ALA A N 1
ATOM 2554 C CA . ALA A 1 329 ? 9.780 7.304 -9.266 1.00 93.50 329 ALA A CA 1
ATOM 2555 C C . ALA A 1 329 ? 11.028 8.199 -9.086 1.00 93.50 329 ALA A C 1
ATOM 2557 O O . ALA A 1 329 ? 11.782 8.417 -10.026 1.00 93.50 329 ALA A O 1
ATOM 2558 N N . GLY A 1 330 ? 11.251 8.749 -7.887 1.00 89.25 330 GLY A N 1
ATOM 2559 C CA . GLY A 1 330 ? 12.368 9.655 -7.606 1.00 89.25 330 GLY A CA 1
ATOM 2560 C C . GLY A 1 330 ? 12.084 11.138 -7.867 1.00 89.25 330 GLY A C 1
ATOM 2561 O O . GLY A 1 330 ? 12.965 11.971 -7.660 1.00 89.25 330 GLY A O 1
ATOM 2562 N N . ASP A 1 331 ? 10.863 11.512 -8.262 1.00 90.44 331 ASP A N 1
ATOM 2563 C CA . ASP A 1 331 ? 10.476 12.910 -8.474 1.00 90.44 331 ASP A CA 1
ATOM 2564 C C . ASP A 1 331 ? 9.972 13.559 -7.177 1.00 90.44 331 ASP A C 1
ATOM 2566 O O . ASP A 1 331 ? 8.777 13.752 -6.931 1.00 90.44 331 ASP A O 1
ATOM 2570 N N . LEU A 1 332 ? 10.922 13.921 -6.316 1.00 87.50 332 LEU A N 1
ATOM 2571 C CA . LEU A 1 332 ? 10.635 14.610 -5.057 1.00 87.50 332 LEU A CA 1
ATOM 2572 C C . LEU A 1 332 ? 10.196 16.070 -5.254 1.00 87.50 332 LEU A C 1
ATOM 2574 O O . LEU A 1 332 ? 9.702 16.687 -4.308 1.00 87.50 332 LEU A O 1
ATOM 2578 N N . VAL A 1 333 ? 10.414 16.662 -6.431 1.00 87.44 333 VAL A N 1
ATOM 2579 C CA . VAL A 1 333 ? 10.046 18.057 -6.709 1.00 87.44 333 VAL A CA 1
ATOM 2580 C C . VAL A 1 333 ? 8.557 18.125 -7.008 1.00 87.44 333 VAL A C 1
ATOM 2582 O O . VAL A 1 333 ? 7.824 18.797 -6.279 1.00 87.44 333 VAL A O 1
ATOM 2585 N N . SER A 1 334 ? 8.087 17.354 -7.987 1.00 91.38 334 SER A N 1
ATOM 2586 C CA . SER A 1 334 ? 6.665 17.284 -8.317 1.00 91.38 334 SER A CA 1
ATOM 2587 C C . SER A 1 334 ? 5.857 16.711 -7.155 1.00 91.38 334 SER A C 1
ATOM 2589 O O . SER A 1 334 ? 4.778 17.219 -6.857 1.00 91.38 334 SER A O 1
ATOM 2591 N N . ALA A 1 335 ? 6.390 15.729 -6.410 1.00 92.25 335 ALA A N 1
ATOM 2592 C CA . ALA A 1 335 ? 5.706 15.178 -5.235 1.00 92.25 335 ALA A CA 1
ATOM 2593 C C . ALA A 1 335 ? 5.358 16.254 -4.188 1.00 92.25 335 ALA A C 1
ATOM 2595 O O . ALA A 1 335 ? 4.287 16.206 -3.578 1.00 92.25 335 ALA A O 1
ATOM 2596 N N . ARG A 1 336 ? 6.218 17.268 -3.993 1.00 91.38 336 ARG A N 1
ATOM 2597 C CA . ARG A 1 336 ? 5.952 18.373 -3.051 1.00 91.38 336 ARG A CA 1
ATOM 2598 C C . ARG A 1 336 ? 4.734 19.204 -3.454 1.00 91.38 336 ARG A C 1
ATOM 2600 O O . ARG A 1 336 ? 4.059 19.729 -2.566 1.00 91.38 336 ARG A O 1
ATOM 2607 N N . ASN A 1 337 ? 4.414 19.292 -4.744 1.00 92.31 337 ASN A N 1
ATOM 2608 C CA . ASN A 1 337 ? 3.292 20.090 -5.245 1.00 92.31 337 ASN A CA 1
ATOM 2609 C C . ASN A 1 337 ? 1.926 19.526 -4.832 1.00 92.31 337 ASN A C 1
ATOM 2611 O O . ASN A 1 337 ? 0.952 20.268 -4.798 1.00 92.31 337 ASN A O 1
ATOM 2615 N N . PHE A 1 338 ? 1.858 18.255 -4.438 1.00 95.00 338 PHE A N 1
ATOM 2616 C CA . PHE A 1 338 ? 0.630 17.614 -3.963 1.00 95.00 338 PHE A CA 1
ATOM 2617 C C . PHE A 1 338 ? 0.440 17.707 -2.443 1.00 95.00 338 PHE A C 1
ATOM 2619 O O . PHE A 1 338 ? -0.675 17.562 -1.943 1.00 95.00 338 PHE A O 1
ATOM 2626 N N . LEU A 1 339 ? 1.516 17.958 -1.696 1.00 94.44 339 LEU A N 1
ATOM 2627 C CA . LEU A 1 339 ? 1.545 17.853 -0.237 1.00 94.44 339 LEU A CA 1
ATOM 2628 C C . LEU A 1 339 ? 1.429 19.218 0.456 1.00 94.44 339 LEU A C 1
ATOM 2630 O O . LEU A 1 339 ? 1.972 20.218 -0.025 1.00 94.44 339 LEU A O 1
ATOM 2634 N N . THR A 1 340 ? 0.798 19.243 1.634 1.00 94.25 340 THR A N 1
ATOM 2635 C CA . THR A 1 340 ? 0.780 20.413 2.530 1.00 94.25 340 THR A CA 1
ATOM 2636 C C . THR A 1 340 ? 2.177 20.746 3.059 1.00 94.25 340 THR A C 1
ATOM 2638 O O . THR A 1 340 ? 3.100 19.927 3.008 1.00 94.25 340 THR A O 1
ATOM 2641 N N . LYS A 1 341 ? 2.358 21.942 3.636 1.00 91.31 341 LYS A N 1
ATOM 2642 C CA . LYS A 1 341 ? 3.647 22.363 4.213 1.00 91.31 341 LYS A CA 1
ATOM 2643 C C . LYS A 1 341 ? 4.150 21.376 5.273 1.00 91.31 341 LYS A C 1
ATOM 2645 O O . LYS A 1 341 ? 5.343 21.070 5.301 1.00 91.31 341 LYS A O 1
ATOM 2650 N N . ARG A 1 342 ? 3.261 20.854 6.122 1.00 89.88 342 ARG A N 1
ATOM 2651 C CA . ARG A 1 342 ? 3.578 19.835 7.132 1.00 89.88 342 ARG A CA 1
ATOM 2652 C C . ARG A 1 342 ? 4.008 18.518 6.500 1.00 89.88 342 ARG A C 1
ATOM 2654 O O . ARG A 1 342 ? 5.063 18.006 6.868 1.00 89.88 342 ARG A O 1
ATOM 2661 N N . GLN A 1 343 ? 3.252 18.023 5.524 1.00 90.94 343 GLN A N 1
ATOM 2662 C CA . GLN A 1 343 ? 3.551 16.768 4.834 1.00 90.94 343 GLN A CA 1
ATOM 2663 C C . GLN A 1 343 ? 4.873 16.830 4.053 1.00 90.94 343 GLN A C 1
ATOM 2665 O O . GLN A 1 343 ? 5.632 15.864 4.063 1.00 90.94 343 GLN A O 1
ATOM 2670 N N . ARG A 1 344 ? 5.207 17.972 3.430 1.00 89.06 344 ARG A N 1
ATOM 2671 C CA . ARG A 1 344 ? 6.455 18.160 2.658 1.00 89.06 344 ARG A CA 1
ATOM 2672 C C . ARG A 1 344 ? 7.722 17.882 3.463 1.00 89.06 344 ARG A C 1
ATOM 2674 O O . ARG A 1 344 ? 8.706 17.434 2.885 1.00 89.06 344 ARG A O 1
ATOM 2681 N N . LYS A 1 345 ? 7.695 18.067 4.788 1.00 84.31 345 LYS A N 1
ATOM 2682 C CA . LYS A 1 345 ? 8.823 17.724 5.673 1.00 84.31 345 LYS A CA 1
ATOM 2683 C C . LYS A 1 345 ? 9.195 16.245 5.598 1.00 84.31 345 LYS A C 1
ATOM 2685 O O . LYS A 1 345 ? 10.337 15.887 5.868 1.00 84.31 345 LYS A O 1
ATOM 2690 N N . ARG A 1 346 ? 8.251 15.378 5.213 1.00 83.06 346 ARG A N 1
ATOM 2691 C CA . ARG A 1 346 ? 8.512 13.953 4.997 1.00 83.06 346 ARG A CA 1
ATOM 2692 C C . ARG A 1 346 ? 9.461 13.693 3.848 1.00 83.06 346 ARG A C 1
ATOM 2694 O O . ARG A 1 346 ? 10.095 12.661 3.929 1.00 83.06 346 ARG A O 1
ATOM 2701 N N . LEU A 1 347 ? 9.560 14.600 2.871 1.00 80.50 347 LEU A N 1
ATOM 2702 C CA . LEU A 1 347 ? 10.430 14.518 1.690 1.00 80.50 347 LEU A CA 1
ATOM 2703 C C . LEU A 1 347 ? 11.806 15.185 1.903 1.00 80.50 347 LEU A C 1
ATOM 2705 O O . LEU A 1 347 ? 12.618 15.233 0.983 1.00 80.50 347 LEU A O 1
ATOM 2709 N N . GLY A 1 348 ? 12.074 15.718 3.102 1.00 73.19 348 GLY A N 1
ATOM 2710 C CA . GLY A 1 348 ? 13.281 16.494 3.407 1.00 73.19 348 GLY A CA 1
ATOM 2711 C C . GLY A 1 348 ? 13.222 17.948 2.917 1.00 73.19 348 GLY A C 1
ATOM 2712 O O . GLY A 1 348 ? 12.371 18.321 2.098 1.00 73.19 348 GLY A O 1
ATOM 2713 N N . ASP A 1 349 ? 14.128 18.786 3.425 1.00 61.59 349 ASP A N 1
ATOM 2714 C CA . ASP A 1 349 ? 14.164 20.216 3.111 1.00 61.59 349 ASP A CA 1
ATOM 2715 C C . ASP A 1 349 ? 14.681 20.466 1.679 1.00 61.59 349 ASP A C 1
ATOM 2717 O O . ASP A 1 349 ? 15.665 19.884 1.211 1.00 61.59 349 ASP A O 1
ATOM 2721 N N . GLY A 1 350 ? 13.951 21.307 0.939 1.00 50.09 350 GLY A N 1
ATOM 2722 C CA . GLY A 1 350 ? 14.092 21.484 -0.513 1.00 50.09 350 GLY A CA 1
ATOM 2723 C C . GLY A 1 350 ? 15.385 22.155 -0.994 1.00 50.09 350 GLY A C 1
ATOM 2724 O O . GLY A 1 350 ? 15.661 22.090 -2.183 1.00 50.09 350 GLY A O 1
ATOM 2725 N N . ALA A 1 351 ? 16.179 22.767 -0.109 1.00 42.75 351 ALA A N 1
ATOM 2726 C CA . ALA A 1 351 ? 17.424 23.454 -0.482 1.00 42.75 351 ALA A CA 1
ATOM 2727 C C . ALA A 1 351 ? 18.661 22.535 -0.480 1.00 42.75 351 ALA A C 1
ATOM 2729 O O . ALA A 1 351 ? 19.621 22.788 -1.201 1.00 42.75 351 ALA A O 1
ATOM 2730 N N . GLU A 1 352 ? 18.641 21.446 0.294 1.00 44.69 352 GLU A N 1
ATOM 2731 C CA . GLU A 1 352 ? 19.760 20.495 0.362 1.00 44.69 352 GLU A CA 1
ATOM 2732 C C . GLU A 1 352 ? 19.571 19.310 -0.595 1.00 44.69 352 GLU A C 1
ATOM 2734 O O . GLU A 1 352 ? 20.536 18.708 -1.052 1.00 44.69 352 GLU A O 1
ATOM 2739 N N . SER A 1 353 ? 18.333 18.995 -0.983 1.00 45.97 353 SER A N 1
ATOM 2740 C CA . SER A 1 353 ? 18.038 17.838 -1.842 1.00 45.97 353 SER A CA 1
ATOM 2741 C C . SER A 1 353 ? 18.402 18.031 -3.326 1.00 45.97 353 SER A C 1
ATOM 2743 O O . SER A 1 353 ? 18.548 17.036 -4.030 1.00 45.97 353 SER A O 1
ATOM 2745 N N . SER A 1 354 ? 18.617 19.264 -3.804 1.00 41.84 354 SER A N 1
ATOM 2746 C CA . SER A 1 354 ? 19.024 19.544 -5.194 1.00 41.84 354 SER A CA 1
ATOM 2747 C C . SER A 1 354 ? 20.541 19.528 -5.427 1.00 41.84 354 SER A C 1
ATOM 2749 O O . SER A 1 354 ? 20.973 19.390 -6.570 1.00 41.84 354 SER A O 1
ATOM 2751 N N . ASN A 1 355 ? 21.360 19.647 -4.373 1.00 37.88 355 ASN A N 1
ATOM 2752 C CA . ASN A 1 355 ? 22.798 19.928 -4.509 1.00 37.88 355 ASN A CA 1
ATOM 2753 C C . ASN A 1 355 ? 23.719 18.758 -4.132 1.00 37.88 355 ASN A C 1
ATOM 2755 O O . ASN A 1 355 ? 24.922 18.836 -4.374 1.00 37.88 355 ASN A O 1
ATOM 2759 N N . TYR A 1 356 ? 23.190 17.655 -3.596 1.00 39.03 356 TYR A N 1
ATOM 2760 C CA . TYR A 1 356 ? 23.998 16.461 -3.341 1.00 39.03 356 TYR A CA 1
ATOM 2761 C C . TYR A 1 356 ? 23.887 15.452 -4.487 1.00 39.03 356 TYR A C 1
ATOM 2763 O O . TYR A 1 356 ? 22.791 15.004 -4.840 1.00 39.03 356 TYR A O 1
ATOM 2771 N N . ALA A 1 357 ? 25.050 15.019 -4.987 1.00 37.41 357 ALA A N 1
ATOM 2772 C CA . ALA A 1 357 ? 25.269 13.913 -5.932 1.00 37.41 357 ALA A CA 1
ATOM 2773 C C . ALA A 1 357 ? 24.787 12.527 -5.424 1.00 37.41 357 ALA A C 1
ATOM 2775 O O . ALA A 1 357 ? 25.132 11.493 -5.981 1.00 37.41 357 ALA A O 1
ATOM 2776 N N . THR A 1 358 ? 24.015 12.499 -4.334 1.00 45.38 358 THR A N 1
ATOM 2777 C CA . THR A 1 358 ? 23.486 11.317 -3.637 1.00 45.38 358 THR A CA 1
ATOM 2778 C C . THR A 1 358 ? 21.958 11.360 -3.482 1.00 45.38 358 THR A C 1
ATOM 2780 O O . THR A 1 358 ? 21.382 10.561 -2.739 1.00 45.38 358 THR A O 1
ATOM 2783 N N . SER A 1 359 ? 21.289 12.303 -4.156 1.00 53.41 359 SER A N 1
ATOM 2784 C CA . SER A 1 359 ? 19.827 12.410 -4.198 1.00 53.41 359 SER A CA 1
ATOM 2785 C C . SER A 1 359 ? 19.246 11.461 -5.251 1.00 53.41 359 SER A C 1
ATOM 2787 O O . SER A 1 359 ? 19.766 11.372 -6.355 1.00 53.41 359 SER A O 1
ATOM 2789 N N . VAL A 1 360 ? 18.170 10.749 -4.899 1.00 57.59 360 VAL A N 1
ATOM 2790 C CA . VAL A 1 360 ? 17.335 10.018 -5.868 1.00 57.59 360 VAL A CA 1
ATOM 2791 C C . VAL A 1 360 ? 16.673 11.058 -6.764 1.00 57.59 360 VAL A C 1
ATOM 2793 O O . VAL A 1 360 ? 16.052 11.987 -6.238 1.00 57.59 360 VAL A O 1
ATOM 2796 N N . ARG A 1 361 ? 16.829 10.926 -8.081 1.00 67.19 361 ARG A N 1
ATOM 2797 C CA . ARG A 1 361 ? 16.297 11.861 -9.074 1.00 67.19 361 ARG A CA 1
ATOM 2798 C C . ARG A 1 361 ? 15.513 11.099 -10.125 1.00 67.19 361 ARG A C 1
ATOM 2800 O O . ARG A 1 361 ? 15.924 10.023 -10.537 1.00 67.19 361 ARG A O 1
ATOM 2807 N N . CYS A 1 362 ? 14.392 11.674 -10.542 1.00 74.75 362 CYS A N 1
ATOM 2808 C CA . CYS A 1 362 ? 13.668 11.231 -11.725 1.00 74.75 362 CYS A CA 1
ATOM 2809 C C . CYS A 1 362 ? 14.344 11.817 -12.972 1.00 74.75 362 CYS A C 1
ATOM 2811 O O . CYS A 1 362 ? 13.859 12.789 -13.548 1.00 74.75 362 CYS A O 1
ATOM 2813 N N . ASP A 1 363 ? 15.518 11.301 -13.312 1.00 80.19 363 ASP A N 1
ATOM 2814 C CA . ASP A 1 363 ? 16.364 11.758 -14.422 1.00 80.19 363 ASP A CA 1
ATOM 2815 C C . ASP A 1 363 ? 16.643 10.656 -15.450 1.00 80.19 363 ASP A C 1
ATOM 2817 O O . ASP A 1 363 ? 17.299 10.899 -16.460 1.00 80.19 363 ASP A O 1
ATOM 2821 N N . THR A 1 364 ? 16.109 9.459 -15.218 1.00 83.81 364 THR A N 1
ATOM 2822 C CA . THR A 1 364 ? 16.300 8.302 -16.080 1.00 83.81 364 THR A CA 1
ATOM 2823 C C . THR A 1 364 ? 15.037 8.054 -16.891 1.00 83.81 364 THR A C 1
ATOM 2825 O O . THR A 1 364 ? 13.948 7.915 -16.329 1.00 83.81 364 THR A O 1
ATOM 2828 N N . THR A 1 365 ? 15.186 7.964 -18.213 1.00 88.69 365 THR A N 1
ATOM 2829 C CA . THR A 1 365 ? 14.099 7.593 -19.127 1.00 88.69 365 THR A CA 1
ATOM 2830 C C . THR A 1 365 ? 14.445 6.285 -19.826 1.00 88.69 365 THR A C 1
ATOM 2832 O O . THR A 1 365 ? 15.604 6.043 -20.149 1.00 88.69 365 THR A O 1
ATOM 2835 N N . LEU A 1 366 ? 13.460 5.406 -20.011 1.0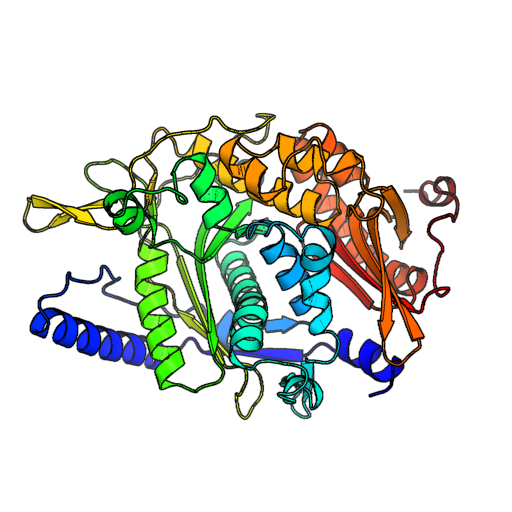0 89.50 366 LEU A N 1
ATOM 2836 C CA . LEU A 1 366 ? 13.649 4.133 -20.706 1.00 89.50 366 LEU A CA 1
ATOM 2837 C C . LEU A 1 366 ? 12.390 3.742 -21.476 1.00 89.50 366 LEU A C 1
ATOM 2839 O O . LEU A 1 366 ? 11.297 3.733 -20.911 1.00 89.50 366 LEU A O 1
ATOM 2843 N N . CYS A 1 367 ? 12.548 3.339 -22.735 1.00 91.38 367 CYS A N 1
ATOM 2844 C CA . CYS A 1 367 ? 11.470 2.726 -23.506 1.00 91.38 367 CYS A CA 1
ATOM 2845 C C . CYS A 1 367 ? 11.503 1.197 -23.337 1.00 91.38 367 CYS A C 1
ATOM 2847 O O . CYS A 1 367 ? 12.418 0.522 -23.817 1.00 91.38 367 CYS A O 1
ATOM 2849 N N . ILE A 1 368 ? 10.492 0.639 -22.666 1.00 90.81 368 ILE A N 1
ATOM 2850 C CA . ILE A 1 368 ? 10.353 -0.802 -22.418 1.00 90.81 368 ILE A CA 1
ATOM 2851 C C . ILE A 1 368 ? 9.012 -1.272 -22.981 1.00 90.81 368 ILE A C 1
ATOM 2853 O O . ILE A 1 368 ? 7.959 -0.816 -22.543 1.00 90.81 368 ILE A O 1
ATOM 2857 N N . GLY A 1 369 ? 9.029 -2.204 -23.940 1.00 90.50 369 GLY A N 1
ATOM 2858 C CA . GLY A 1 369 ? 7.795 -2.699 -24.553 1.00 90.50 369 GLY A CA 1
ATOM 2859 C C . GLY A 1 369 ? 6.991 -1.587 -25.228 1.00 90.50 369 GLY A C 1
ATOM 2860 O O . GLY A 1 369 ? 5.772 -1.567 -25.109 1.00 90.50 369 GLY A O 1
ATOM 2861 N N . ASP A 1 370 ? 7.672 -0.657 -25.901 1.00 90.38 370 ASP A N 1
ATOM 2862 C CA . ASP A 1 370 ? 7.097 0.526 -26.568 1.00 90.38 370 ASP A CA 1
ATOM 2863 C C . ASP A 1 370 ? 6.314 1.460 -25.628 1.00 90.38 370 ASP A C 1
ATOM 2865 O O . ASP A 1 370 ? 5.420 2.189 -26.057 1.00 90.38 370 ASP A O 1
ATOM 2869 N N . ILE A 1 371 ? 6.605 1.409 -24.329 1.00 93.69 371 ILE A N 1
ATOM 2870 C CA . ILE A 1 371 ? 6.093 2.350 -23.340 1.00 93.69 371 ILE A CA 1
ATOM 2871 C C . ILE A 1 371 ? 7.303 3.063 -22.759 1.00 93.69 371 ILE A C 1
ATOM 2873 O O . ILE A 1 371 ? 8.249 2.429 -22.290 1.00 93.69 371 ILE A O 1
ATOM 2877 N N . GLU A 1 372 ? 7.281 4.386 -22.822 1.00 94.94 372 GLU A N 1
ATOM 2878 C CA . GLU A 1 372 ? 8.310 5.216 -22.219 1.00 94.94 372 GLU A CA 1
ATOM 2879 C C . GLU A 1 372 ? 8.029 5.386 -20.724 1.00 94.94 372 GLU A C 1
ATOM 2881 O O . GLU A 1 372 ? 6.889 5.635 -20.315 1.00 94.94 372 GLU A O 1
ATOM 2886 N N . PHE A 1 373 ? 9.067 5.232 -19.910 1.00 95.38 373 PHE A N 1
ATOM 2887 C CA . PHE A 1 373 ? 9.011 5.370 -18.462 1.00 95.38 373 PHE A CA 1
ATOM 2888 C C . PHE A 1 373 ? 10.016 6.409 -17.986 1.00 95.38 373 PHE A C 1
ATOM 2890 O O . PHE A 1 373 ? 11.181 6.351 -18.373 1.00 95.38 373 PHE A O 1
ATOM 2897 N N . SER A 1 374 ? 9.584 7.282 -17.077 1.00 94.62 374 SER A N 1
ATOM 2898 C CA . SER A 1 374 ? 10.437 8.226 -16.355 1.00 94.62 374 SER A CA 1
ATOM 2899 C C . SER A 1 374 ? 10.589 7.783 -14.907 1.00 94.62 374 SER A C 1
ATOM 2901 O O . SER A 1 374 ? 9.605 7.469 -14.224 1.00 94.62 374 SER A O 1
ATOM 2903 N N . GLY A 1 375 ? 11.825 7.747 -14.429 1.00 93.31 375 GLY A N 1
ATOM 2904 C CA . GLY A 1 375 ? 12.113 7.271 -13.093 1.00 93.31 375 GLY A CA 1
ATOM 2905 C C . GLY A 1 375 ? 13.560 7.448 -12.674 1.00 93.31 375 GLY A C 1
ATOM 2906 O O . GLY A 1 375 ? 14.271 8.339 -13.133 1.00 93.31 375 GLY A O 1
ATOM 2907 N N . THR A 1 376 ? 13.976 6.570 -11.776 1.00 90.88 376 THR A N 1
ATOM 2908 C CA . THR A 1 376 ? 15.276 6.592 -11.119 1.00 90.88 376 THR A CA 1
ATOM 2909 C C . THR A 1 376 ? 15.849 5.185 -11.059 1.00 90.88 376 THR A C 1
ATOM 2911 O O . THR A 1 376 ? 15.113 4.207 -10.879 1.00 90.88 376 THR A O 1
ATOM 2914 N N . ASP A 1 377 ? 17.162 5.068 -11.204 1.00 90.81 377 ASP A N 1
ATOM 2915 C CA . ASP A 1 377 ? 17.873 3.803 -11.144 1.00 90.81 377 ASP A CA 1
ATOM 2916 C C . ASP A 1 377 ? 18.856 3.745 -9.964 1.00 90.81 377 ASP A C 1
ATOM 2918 O O . ASP A 1 377 ? 19.142 4.720 -9.260 1.00 90.81 377 ASP A O 1
ATOM 2922 N N . HIS A 1 378 ? 19.348 2.542 -9.686 1.00 89.94 378 HIS A N 1
ATOM 2923 C CA . HIS A 1 378 ? 20.463 2.354 -8.775 1.00 89.94 378 HIS A CA 1
ATOM 2924 C C . HIS A 1 378 ? 21.249 1.095 -9.114 1.00 89.94 378 HIS A C 1
ATOM 2926 O O . HIS A 1 378 ? 20.688 0.029 -9.366 1.00 89.94 378 HIS A O 1
ATOM 2932 N N . VAL A 1 379 ? 22.575 1.193 -9.026 1.00 90.50 379 VAL A N 1
ATOM 2933 C CA . VAL A 1 379 ? 23.470 0.057 -9.238 1.00 90.50 379 VAL A CA 1
ATOM 2934 C C . VAL A 1 379 ? 24.093 -0.380 -7.921 1.00 90.50 379 VAL A C 1
ATOM 2936 O O . VAL A 1 379 ? 24.797 0.379 -7.256 1.00 90.50 379 VAL A O 1
ATOM 2939 N N . PHE A 1 380 ? 23.908 -1.651 -7.576 1.00 91.31 380 PHE A N 1
ATOM 2940 C CA . PHE A 1 380 ? 24.496 -2.277 -6.393 1.00 91.31 380 PHE A CA 1
ATOM 2941 C C . PHE A 1 380 ? 25.142 -3.622 -6.747 1.00 91.31 380 PHE A C 1
ATOM 2943 O O . PHE A 1 380 ? 25.201 -4.027 -7.911 1.00 91.31 380 PHE A O 1
ATOM 2950 N N . ARG A 1 381 ? 25.702 -4.313 -5.747 1.00 91.69 381 ARG A N 1
ATOM 2951 C CA . ARG A 1 381 ? 26.289 -5.645 -5.931 1.00 91.69 381 ARG A CA 1
ATOM 2952 C C . ARG A 1 381 ? 25.477 -6.720 -5.223 1.00 91.69 381 ARG A C 1
ATOM 2954 O O . ARG A 1 381 ? 25.295 -6.650 -4.013 1.00 91.69 381 ARG A O 1
ATOM 2961 N N . LEU A 1 382 ? 25.110 -7.760 -5.965 1.00 90.69 382 LEU A N 1
ATOM 2962 C CA . LEU A 1 382 ? 24.539 -9.002 -5.446 1.00 90.69 382 LEU A CA 1
ATOM 2963 C C . LEU A 1 382 ? 25.477 -10.150 -5.817 1.00 90.69 382 LEU A C 1
ATOM 2965 O O . LEU A 1 382 ? 25.800 -10.332 -6.988 1.00 90.69 382 LEU A O 1
ATOM 2969 N N . HIS A 1 383 ? 25.982 -10.884 -4.822 1.00 87.81 383 HIS A N 1
ATOM 2970 C CA . HIS A 1 383 ? 26.963 -11.963 -5.024 1.00 87.81 383 HIS A CA 1
ATOM 2971 C C . HIS A 1 383 ? 28.117 -11.578 -5.982 1.00 87.81 383 HIS A C 1
ATOM 2973 O O . HIS A 1 383 ? 28.487 -12.333 -6.877 1.00 87.81 383 HIS A O 1
ATOM 2979 N N . ARG A 1 384 ? 28.692 -10.377 -5.788 1.00 88.19 384 ARG A N 1
ATOM 2980 C CA . ARG A 1 384 ? 29.780 -9.770 -6.595 1.00 88.19 384 ARG A CA 1
ATOM 2981 C C . ARG A 1 384 ? 29.414 -9.363 -8.033 1.00 88.19 384 ARG A C 1
ATOM 2983 O O . ARG A 1 384 ? 30.256 -8.765 -8.700 1.00 88.19 384 ARG A O 1
ATOM 2990 N N . LYS A 1 385 ? 28.192 -9.608 -8.508 1.00 93.31 385 LYS A N 1
ATOM 2991 C CA . LYS A 1 385 ? 27.700 -9.111 -9.804 1.00 93.31 385 LYS A CA 1
ATOM 2992 C C . LYS A 1 385 ? 27.070 -7.731 -9.639 1.00 93.31 385 LYS A C 1
ATOM 2994 O O . LYS A 1 385 ? 26.453 -7.466 -8.610 1.00 93.31 385 LYS A O 1
ATOM 2999 N N . ARG A 1 386 ? 27.246 -6.854 -10.632 1.00 94.56 386 ARG A N 1
ATOM 3000 C CA . ARG A 1 386 ? 26.583 -5.543 -10.668 1.00 94.56 386 ARG A CA 1
ATOM 3001 C C . ARG A 1 386 ? 25.145 -5.737 -11.128 1.00 94.56 386 ARG A C 1
ATOM 3003 O O . ARG A 1 386 ? 24.919 -6.296 -12.198 1.00 94.56 386 ARG A O 1
ATOM 3010 N N . ILE A 1 387 ? 24.215 -5.297 -10.299 1.00 94.94 387 ILE A N 1
ATOM 3011 C CA . ILE A 1 387 ? 22.779 -5.370 -10.536 1.00 94.94 387 ILE A CA 1
ATOM 3012 C C . ILE A 1 387 ? 22.256 -3.947 -10.596 1.00 94.94 387 ILE A C 1
ATOM 3014 O O . ILE A 1 387 ? 22.665 -3.109 -9.793 1.00 94.94 387 ILE A O 1
ATOM 3018 N N . GLU A 1 388 ? 21.369 -3.708 -11.544 1.00 93.62 388 GLU A N 1
ATOM 3019 C CA . GLU A 1 388 ? 20.657 -2.459 -11.732 1.00 93.62 388 GLU A CA 1
ATOM 3020 C C . GLU A 1 388 ? 19.203 -2.650 -11.313 1.00 93.62 388 GLU A C 1
ATOM 3022 O O . GLU A 1 388 ? 18.557 -3.629 -11.694 1.00 93.62 388 GLU A O 1
ATOM 3027 N N . VAL A 1 389 ? 18.709 -1.734 -10.490 1.00 94.31 389 VAL A N 1
ATOM 3028 C CA . VAL A 1 389 ? 17.293 -1.607 -10.160 1.00 94.31 389 VAL A CA 1
ATOM 3029 C C . VAL A 1 389 ? 16.768 -0.323 -10.784 1.00 94.31 389 VAL A C 1
ATOM 3031 O O . VAL A 1 389 ? 17.482 0.672 -10.829 1.00 94.31 389 VAL A O 1
ATOM 3034 N N . PHE A 1 390 ? 15.523 -0.347 -11.239 1.00 94.75 390 PHE A N 1
ATOM 3035 C CA . PHE A 1 390 ? 14.834 0.794 -11.821 1.00 94.75 390 PHE A CA 1
ATOM 3036 C C . PHE A 1 390 ? 13.456 0.941 -11.176 1.00 94.75 390 PHE A C 1
ATOM 3038 O O . PHE A 1 390 ? 12.765 -0.053 -10.951 1.00 94.75 390 PHE A O 1
ATOM 3045 N N . SER A 1 391 ? 13.069 2.170 -10.853 1.00 95.06 391 SER A N 1
ATOM 3046 C CA . SER A 1 391 ? 11.772 2.515 -10.275 1.00 95.06 391 SER A CA 1
ATOM 3047 C C . SER A 1 391 ? 11.206 3.699 -11.034 1.00 95.06 391 SER A C 1
ATOM 3049 O O . SER A 1 391 ? 11.859 4.737 -11.122 1.00 95.06 391 SER A O 1
ATOM 3051 N N . ALA A 1 392 ? 10.021 3.545 -11.614 1.00 96.50 392 ALA A N 1
ATOM 3052 C CA . ALA A 1 392 ? 9.524 4.499 -12.593 1.00 96.50 392 ALA A CA 1
ATOM 3053 C C . ALA A 1 392 ? 8.002 4.532 -12.682 1.00 96.50 392 ALA A C 1
ATOM 3055 O O . ALA A 1 392 ? 7.295 3.701 -12.105 1.00 96.50 392 ALA A O 1
ATOM 3056 N N . ILE A 1 393 ? 7.515 5.493 -13.458 1.00 97.44 393 ILE A N 1
ATOM 3057 C CA . ILE A 1 393 ? 6.139 5.555 -13.935 1.00 97.44 393 ILE A CA 1
ATOM 3058 C C . ILE A 1 393 ? 6.121 5.846 -15.441 1.00 97.44 393 ILE A C 1
ATOM 3060 O O . ILE A 1 393 ? 7.067 6.448 -15.947 1.00 97.44 393 ILE A O 1
ATOM 3064 N N . PRO A 1 394 ? 5.070 5.440 -16.175 1.00 97.75 394 PRO A N 1
ATOM 3065 C CA . PRO A 1 394 ? 4.907 5.802 -17.579 1.00 97.75 394 PRO A CA 1
ATOM 3066 C C . PRO A 1 394 ? 5.035 7.317 -17.779 1.00 97.75 394 PRO A C 1
ATOM 3068 O O . PRO A 1 394 ? 4.346 8.078 -17.092 1.00 97.75 394 PRO A O 1
ATOM 3071 N N . THR A 1 395 ? 5.877 7.758 -18.717 1.00 96.62 395 THR A N 1
ATOM 3072 C CA . THR A 1 395 ? 6.206 9.179 -18.941 1.00 96.62 395 THR A CA 1
ATOM 3073 C C . THR A 1 395 ? 4.948 10.015 -19.149 1.00 96.62 395 THR A C 1
ATOM 3075 O O . THR A 1 395 ? 4.761 11.046 -18.512 1.00 96.62 395 THR A O 1
ATOM 3078 N N . MET A 1 396 ? 3.990 9.516 -19.933 1.00 96.12 396 MET A N 1
ATOM 3079 C CA . MET A 1 396 ? 2.722 10.216 -20.158 1.00 96.12 396 MET A CA 1
ATOM 3080 C C . MET A 1 396 ? 1.898 10.440 -18.878 1.00 96.12 396 MET A C 1
ATOM 3082 O O . MET A 1 396 ? 1.173 11.427 -18.781 1.00 96.12 396 MET A O 1
ATOM 3086 N N . LEU A 1 397 ? 1.992 9.543 -17.887 1.00 97.75 397 LEU A N 1
ATOM 3087 C CA . LEU A 1 397 ? 1.351 9.720 -16.582 1.00 97.75 397 LEU A CA 1
ATOM 3088 C C . LEU A 1 397 ? 2.171 10.673 -15.707 1.00 97.75 397 LEU A C 1
ATOM 3090 O O . LEU A 1 397 ? 1.589 11.528 -15.035 1.00 97.75 397 LEU A O 1
ATOM 3094 N N . HIS A 1 398 ? 3.504 10.561 -15.744 1.00 97.31 398 HIS A N 1
ATOM 3095 C CA . HIS A 1 398 ? 4.418 11.484 -15.064 1.00 97.31 398 HIS A CA 1
ATOM 3096 C C . HIS A 1 398 ? 4.163 12.928 -15.477 1.00 97.31 398 HIS A C 1
ATOM 3098 O O . HIS A 1 398 ? 3.931 13.764 -14.611 1.00 97.31 398 HIS A O 1
ATOM 3104 N N . GLU A 1 399 ? 4.097 13.212 -16.775 1.00 95.81 399 GLU A N 1
ATOM 3105 C CA . GLU A 1 399 ? 3.889 14.562 -17.295 1.00 95.81 399 GLU A CA 1
ATOM 3106 C C . GLU A 1 399 ? 2.584 15.197 -16.803 1.00 95.81 399 GLU A C 1
ATOM 3108 O O . GLU A 1 399 ? 2.538 16.400 -16.529 1.00 95.81 399 GLU A O 1
ATOM 3113 N N . ARG A 1 400 ? 1.514 14.400 -16.676 1.00 96.50 400 ARG A N 1
ATOM 3114 C CA . ARG A 1 400 ? 0.239 14.862 -16.107 1.00 96.50 400 ARG A CA 1
ATOM 3115 C C . ARG A 1 400 ? 0.428 15.263 -14.655 1.00 96.50 400 ARG A C 1
ATOM 3117 O O . ARG A 1 400 ? 0.066 16.372 -14.268 1.00 96.50 400 ARG A O 1
ATOM 3124 N N . LEU A 1 401 ? 1.057 14.397 -13.866 1.00 95.94 401 LEU A N 1
ATOM 3125 C CA . LEU A 1 401 ? 1.295 14.648 -12.450 1.00 95.94 401 LEU A CA 1
ATOM 3126 C C . LEU A 1 401 ? 2.265 15.811 -12.211 1.00 95.94 401 LEU A C 1
ATOM 3128 O O . LEU A 1 401 ? 2.002 16.641 -11.344 1.00 95.94 401 LEU A O 1
ATOM 3132 N N . ALA A 1 402 ? 3.324 15.940 -13.010 1.00 92.81 402 ALA A N 1
ATOM 3133 C CA . ALA A 1 402 ? 4.268 17.054 -12.954 1.00 92.81 402 ALA A CA 1
ATOM 3134 C C . ALA A 1 402 ? 3.573 18.408 -13.200 1.00 92.81 402 ALA A C 1
ATOM 3136 O O . ALA A 1 402 ? 3.902 19.407 -12.560 1.00 92.81 402 ALA A O 1
ATOM 3137 N N . LYS A 1 403 ? 2.547 18.430 -14.063 1.00 93.69 403 LYS A N 1
ATOM 3138 C CA . LYS A 1 403 ? 1.687 19.600 -14.333 1.00 93.69 403 LYS A CA 1
ATOM 3139 C C . LYS A 1 403 ? 0.534 19.768 -13.327 1.00 93.69 403 LYS A C 1
ATOM 3141 O O . LYS A 1 403 ? -0.239 20.721 -13.440 1.00 93.69 403 LYS A O 1
ATOM 3146 N N . GLY A 1 404 ? 0.390 18.862 -12.356 1.00 93.12 404 GLY A N 1
ATOM 3147 C CA . GLY A 1 404 ? -0.711 18.850 -11.387 1.00 93.12 404 GLY A CA 1
ATOM 3148 C C . GLY A 1 404 ? -2.073 18.445 -11.971 1.00 93.12 404 GLY A C 1
ATOM 3149 O O . GLY A 1 404 ? -3.103 18.750 -11.372 1.00 93.12 404 GLY A O 1
ATOM 3150 N N . ASP A 1 405 ? -2.093 17.794 -13.137 1.00 94.81 405 ASP A N 1
ATOM 3151 C CA . ASP A 1 405 ? -3.287 17.350 -13.868 1.00 94.81 405 ASP A CA 1
ATOM 3152 C C . ASP A 1 405 ? -3.767 15.973 -13.368 1.00 94.81 405 ASP A C 1
ATOM 3154 O O . ASP A 1 405 ? -3.502 14.929 -13.967 1.00 94.81 405 ASP A O 1
ATOM 3158 N N . VAL A 1 406 ? -4.453 15.972 -12.220 1.00 94.44 406 VAL A N 1
ATOM 3159 C CA . VAL A 1 406 ? -4.976 14.755 -11.572 1.00 94.44 406 VAL A CA 1
ATOM 3160 C C . VAL A 1 406 ? -6.073 14.092 -12.408 1.00 94.44 406 VAL A C 1
ATOM 3162 O O . VAL A 1 406 ? -6.045 12.875 -12.601 1.00 94.44 406 VAL A O 1
ATOM 3165 N N . ALA A 1 407 ? -7.017 14.876 -12.931 1.00 93.88 407 ALA A N 1
ATOM 3166 C CA . ALA A 1 407 ? -8.068 14.376 -13.812 1.00 93.88 407 ALA A CA 1
ATOM 3167 C C . ALA A 1 407 ? -7.483 13.717 -15.072 1.00 93.88 407 ALA A C 1
ATOM 3169 O O . ALA A 1 407 ? -7.867 12.595 -15.410 1.00 93.88 407 ALA A O 1
ATOM 3170 N N . GLY A 1 408 ? -6.504 14.358 -15.722 1.00 94.88 408 GLY A N 1
ATOM 3171 C CA . GLY A 1 408 ? -5.811 13.797 -16.880 1.00 94.88 408 GLY A CA 1
ATOM 3172 C C . GLY A 1 408 ? -5.036 12.517 -16.562 1.00 94.88 408 GLY A C 1
ATOM 3173 O O . GLY A 1 408 ? -5.059 11.583 -17.362 1.00 94.88 408 GLY A O 1
ATOM 3174 N N . TYR A 1 409 ? -4.412 12.422 -15.382 1.00 96.19 409 TYR A N 1
ATOM 3175 C CA . TYR A 1 409 ? -3.773 11.184 -14.924 1.00 96.19 409 TYR A CA 1
ATOM 3176 C C . TYR A 1 409 ? -4.775 10.019 -14.847 1.00 96.19 409 TYR A C 1
ATOM 3178 O O . TYR A 1 409 ? -4.551 8.974 -15.458 1.00 96.19 409 TYR A O 1
ATOM 3186 N N . PHE A 1 410 ? -5.906 10.198 -14.153 1.00 94.38 410 PHE A N 1
ATOM 3187 C CA . PHE A 1 410 ? -6.911 9.134 -14.016 1.00 94.38 410 PHE A CA 1
ATOM 3188 C C . PHE A 1 410 ? -7.640 8.822 -15.325 1.00 94.38 410 PHE A C 1
ATOM 3190 O O . PHE A 1 410 ? -8.084 7.692 -15.516 1.00 94.38 410 PHE A O 1
ATOM 3197 N N . ALA A 1 411 ? -7.748 9.790 -16.237 1.00 94.00 411 ALA A N 1
ATOM 3198 C CA . ALA A 1 411 ? -8.299 9.559 -17.568 1.00 94.00 411 ALA A CA 1
ATOM 3199 C C . ALA A 1 411 ? -7.385 8.676 -18.437 1.00 94.00 411 ALA A C 1
ATOM 3201 O O . ALA A 1 411 ? -7.891 7.848 -19.190 1.00 94.00 411 ALA A O 1
ATOM 3202 N N . LEU A 1 412 ? -6.059 8.831 -18.329 1.00 96.12 412 LEU A N 1
ATOM 3203 C CA . LEU A 1 412 ? -5.084 8.063 -19.115 1.00 96.12 412 LEU A CA 1
ATOM 3204 C C . LEU A 1 412 ? -4.760 6.689 -18.517 1.00 96.12 412 LEU A C 1
ATOM 3206 O O . LEU A 1 412 ? -4.470 5.755 -19.264 1.00 96.12 412 LEU A O 1
ATOM 3210 N N . LEU A 1 413 ? -4.811 6.552 -17.189 1.00 95.62 413 LEU A N 1
ATOM 3211 C CA . LEU A 1 413 ? -4.371 5.350 -16.476 1.00 95.62 413 LEU A CA 1
ATOM 3212 C C . LEU A 1 413 ? -4.971 4.032 -17.019 1.00 95.62 413 LEU A C 1
ATOM 3214 O O . LEU A 1 413 ? -4.181 3.123 -17.272 1.00 95.62 413 LEU A O 1
ATOM 3218 N N . PRO A 1 414 ? -6.292 3.895 -17.278 1.00 94.31 414 PRO A N 1
ATOM 3219 C CA . PRO A 1 414 ? -6.848 2.652 -17.821 1.00 94.31 414 PRO A CA 1
ATOM 3220 C C . PRO A 1 414 ? -6.221 2.230 -19.158 1.00 94.31 414 PRO A C 1
ATOM 3222 O O . PRO A 1 414 ? -5.866 1.066 -19.323 1.00 94.31 414 PRO A O 1
ATOM 3225 N N . GLY A 1 415 ? -6.023 3.175 -20.085 1.00 95.38 415 GLY A N 1
ATOM 3226 C CA . GLY A 1 415 ? -5.418 2.887 -21.389 1.00 95.38 415 GLY A CA 1
ATOM 3227 C C . GLY A 1 415 ? -3.942 2.500 -21.276 1.00 95.38 415 GLY A C 1
ATOM 3228 O O . GLY A 1 415 ? -3.468 1.626 -21.995 1.00 95.38 415 GLY A O 1
ATOM 3229 N N . VAL A 1 416 ? -3.218 3.091 -20.322 1.00 95.75 416 VAL A N 1
ATOM 3230 C CA . VAL A 1 416 ? -1.830 2.707 -20.024 1.00 95.75 416 VAL A CA 1
ATOM 3231 C C . VAL A 1 416 ? -1.751 1.297 -19.438 1.00 95.75 416 VAL A C 1
ATOM 3233 O O . VAL A 1 416 ? -0.854 0.537 -19.797 1.00 95.75 416 VAL A O 1
ATOM 3236 N N . GLN A 1 417 ? -2.689 0.923 -18.564 1.00 94.88 417 GLN A N 1
ATOM 3237 C CA . GLN A 1 417 ? -2.757 -0.437 -18.027 1.00 94.88 417 GLN A CA 1
ATOM 3238 C C . GLN A 1 417 ? -3.048 -1.467 -19.122 1.00 94.88 417 GLN A C 1
ATOM 3240 O O . GLN A 1 417 ? -2.385 -2.499 -19.169 1.00 94.88 417 GLN A O 1
ATOM 3245 N N . GLU A 1 418 ? -3.984 -1.171 -20.024 1.00 95.81 418 GLU A N 1
ATOM 3246 C CA . GLU A 1 418 ? -4.301 -2.039 -21.161 1.00 95.81 418 GLU A CA 1
ATOM 3247 C C . GLU A 1 418 ? -3.088 -2.228 -22.084 1.00 95.81 418 GLU A C 1
ATOM 3249 O O . GLU A 1 418 ? -2.738 -3.357 -22.434 1.00 95.81 418 GLU A O 1
ATOM 3254 N N . GLN A 1 419 ? -2.379 -1.141 -22.412 1.00 95.69 419 GLN A N 1
ATOM 3255 C CA . GLN A 1 419 ? -1.140 -1.212 -23.194 1.00 95.69 419 GLN A CA 1
ATOM 3256 C C . GLN A 1 419 ? -0.060 -2.031 -22.486 1.00 95.69 419 GLN A C 1
ATOM 3258 O O . GLN A 1 419 ? 0.603 -2.854 -23.119 1.00 95.69 419 GLN A O 1
ATOM 3263 N N . TRP A 1 420 ? 0.121 -1.828 -21.180 1.00 95.62 420 TRP A N 1
ATOM 3264 C CA . TRP A 1 420 ? 1.074 -2.600 -20.389 1.00 95.62 420 TRP A CA 1
ATOM 3265 C C . TRP A 1 420 ? 0.750 -4.092 -20.409 1.00 95.62 420 TRP A C 1
ATOM 3267 O O . TRP A 1 420 ? 1.641 -4.908 -20.636 1.00 95.62 420 TRP A O 1
ATOM 3277 N N . ASP A 1 421 ? -0.515 -4.458 -20.212 1.00 95.12 421 ASP A N 1
ATOM 3278 C CA . ASP A 1 421 ? -0.942 -5.853 -20.214 1.00 95.12 421 ASP A CA 1
ATOM 3279 C C . ASP A 1 421 ? -0.741 -6.503 -21.587 1.00 95.12 421 ASP A C 1
ATOM 3281 O O . ASP A 1 421 ? -0.203 -7.610 -21.658 1.00 95.12 421 ASP A O 1
ATOM 3285 N N . ALA A 1 422 ? -1.053 -5.789 -22.672 1.00 95.94 422 ALA A N 1
ATOM 3286 C CA . ALA A 1 422 ? -0.829 -6.260 -24.037 1.00 95.94 422 ALA A CA 1
ATOM 3287 C C . ALA A 1 422 ? 0.663 -6.402 -24.397 1.00 95.94 422 ALA A C 1
ATOM 3289 O O . ALA A 1 422 ? 1.037 -7.273 -25.182 1.00 95.94 422 ALA A O 1
ATOM 3290 N N . ARG A 1 423 ? 1.536 -5.554 -23.837 1.00 95.06 423 ARG A N 1
ATOM 3291 C CA . ARG A 1 423 ? 2.965 -5.485 -24.201 1.00 95.06 423 ARG A CA 1
ATOM 3292 C C . ARG A 1 423 ? 3.899 -6.110 -23.167 1.00 95.06 423 ARG A C 1
ATOM 3294 O O . ARG A 1 423 ? 5.113 -6.120 -23.378 1.00 95.06 423 ARG A O 1
ATOM 3301 N N . ARG A 1 424 ? 3.361 -6.684 -22.089 1.00 93.31 424 ARG A N 1
ATOM 3302 C CA . ARG A 1 424 ? 4.120 -7.215 -20.946 1.00 93.31 424 ARG A CA 1
ATOM 3303 C C . ARG A 1 424 ? 5.235 -8.176 -21.351 1.00 93.31 424 ARG A C 1
ATOM 3305 O O . ARG A 1 424 ? 6.354 -8.054 -20.866 1.00 93.31 424 ARG A O 1
ATOM 3312 N N . GLU A 1 425 ? 4.961 -9.115 -22.253 1.00 92.81 425 GLU A N 1
ATOM 3313 C CA . GLU A 1 425 ? 5.973 -10.083 -22.696 1.00 92.81 425 GLU A CA 1
ATOM 3314 C C . GLU A 1 425 ? 7.121 -9.425 -23.467 1.00 92.81 425 GLU A C 1
ATOM 3316 O O . GLU A 1 425 ? 8.282 -9.801 -23.309 1.00 92.81 425 GLU A O 1
ATOM 3321 N N . ARG A 1 426 ? 6.813 -8.423 -24.298 1.00 94.19 426 ARG A N 1
ATOM 3322 C CA . ARG A 1 426 ? 7.832 -7.638 -25.001 1.00 94.19 426 ARG A CA 1
ATOM 3323 C C . ARG A 1 426 ? 8.631 -6.799 -24.016 1.00 94.19 426 ARG A C 1
ATOM 3325 O O . ARG A 1 426 ? 9.852 -6.804 -24.095 1.00 94.19 426 ARG A O 1
ATOM 3332 N N . ALA A 1 427 ? 7.960 -6.150 -23.068 1.00 93.50 427 ALA A N 1
ATOM 3333 C CA . ALA A 1 427 ? 8.607 -5.375 -22.021 1.00 93.50 427 ALA A CA 1
ATOM 3334 C C . ALA A 1 427 ? 9.593 -6.229 -21.205 1.00 93.50 427 ALA A C 1
ATOM 3336 O O . ALA A 1 427 ? 10.724 -5.827 -20.945 1.00 93.50 427 ALA A O 1
ATOM 3337 N N . GLN A 1 428 ? 9.191 -7.456 -20.879 1.00 92.75 428 GLN A N 1
ATOM 3338 C CA . GLN A 1 428 ? 10.015 -8.433 -20.179 1.00 92.75 428 GLN A CA 1
ATOM 3339 C C . GLN A 1 428 ? 11.268 -8.838 -20.982 1.00 92.75 428 GLN A C 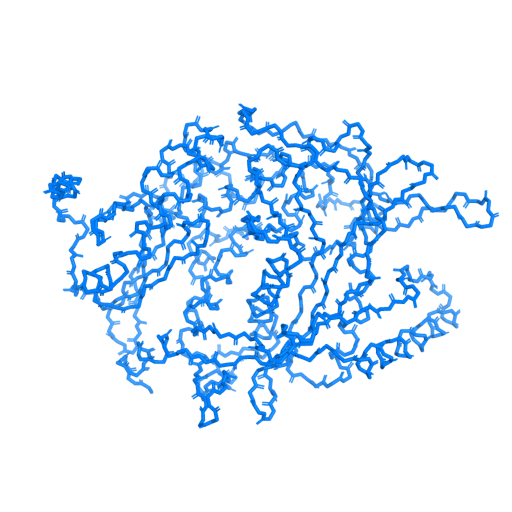1
ATOM 3341 O O . GLN A 1 428 ? 12.346 -8.987 -20.402 1.00 92.75 428 GLN A O 1
ATOM 3346 N N . ARG A 1 429 ? 11.154 -8.973 -22.313 1.00 92.38 429 ARG A N 1
ATOM 3347 C CA . ARG A 1 429 ? 12.299 -9.222 -23.211 1.00 92.38 429 ARG A CA 1
ATOM 3348 C C . ARG A 1 429 ? 13.223 -8.011 -23.331 1.00 92.38 429 ARG A C 1
ATOM 3350 O O . ARG A 1 429 ? 14.432 -8.178 -23.222 1.00 92.38 429 ARG A O 1
ATOM 3357 N N . ASP A 1 430 ? 12.655 -6.820 -23.514 1.00 93.19 430 ASP A N 1
ATOM 3358 C CA . ASP A 1 430 ? 13.399 -5.559 -23.614 1.00 93.19 430 ASP A CA 1
ATOM 3359 C C . ASP A 1 430 ? 14.215 -5.291 -22.339 1.00 93.19 430 ASP A C 1
ATOM 3361 O O . ASP A 1 430 ? 15.368 -4.870 -22.413 1.00 93.19 430 ASP A O 1
ATOM 3365 N N . TRP A 1 431 ? 13.639 -5.564 -21.165 1.00 94.06 431 TRP A N 1
ATOM 3366 C CA . TRP A 1 431 ? 14.302 -5.360 -19.877 1.00 94.06 431 TRP A CA 1
ATOM 3367 C C . TRP A 1 431 ? 15.347 -6.434 -19.542 1.00 94.06 431 TRP A C 1
ATOM 3369 O O . TRP A 1 431 ? 16.375 -6.114 -18.947 1.00 94.06 431 TRP A O 1
ATOM 3379 N N . HIS A 1 432 ? 15.100 -7.691 -19.929 1.00 93.50 432 HIS A N 1
ATOM 3380 C CA . HIS A 1 432 ? 15.972 -8.840 -19.653 1.00 93.50 432 HIS A CA 1
ATOM 3381 C C . HIS A 1 432 ? 16.293 -9.016 -18.151 1.00 93.50 432 HIS A C 1
ATOM 3383 O O . HIS A 1 432 ? 17.446 -9.043 -17.718 1.00 93.50 432 HIS A O 1
ATOM 3389 N N . GLY A 1 433 ? 15.250 -9.117 -17.321 1.00 93.44 433 GLY A N 1
ATOM 3390 C CA . GLY A 1 433 ? 15.398 -9.186 -15.865 1.00 93.44 433 GLY A CA 1
ATOM 3391 C C . GLY A 1 433 ? 14.107 -9.553 -15.137 1.00 93.44 433 GLY A C 1
ATOM 3392 O O . GLY A 1 433 ? 13.363 -10.400 -15.597 1.00 93.44 433 GLY A O 1
ATOM 3393 N N . VAL A 1 434 ? 13.816 -8.931 -14.001 1.00 95.31 434 VAL A N 1
ATOM 3394 C CA . VAL A 1 434 ? 12.516 -9.000 -13.314 1.00 95.31 434 VAL A CA 1
ATOM 3395 C C . VAL A 1 434 ? 11.819 -7.660 -13.494 1.00 95.31 434 VAL A C 1
ATOM 3397 O O . VAL A 1 434 ? 12.457 -6.638 -13.259 1.00 95.31 434 VAL A O 1
ATOM 3400 N N . LEU A 1 435 ? 10.547 -7.640 -13.894 1.00 95.62 435 LEU A N 1
ATOM 3401 C CA . LEU A 1 435 ? 9.826 -6.396 -14.166 1.00 95.62 435 LEU A CA 1
ATOM 3402 C C . LEU A 1 435 ? 8.342 -6.511 -13.793 1.00 95.62 435 LEU A C 1
ATOM 3404 O O . LEU A 1 435 ? 7.654 -7.415 -14.262 1.00 95.62 435 LEU A O 1
ATOM 3408 N N . THR A 1 436 ? 7.825 -5.595 -12.967 1.00 95.12 436 THR A N 1
ATOM 3409 C CA . THR A 1 436 ? 6.384 -5.524 -12.657 1.00 95.12 436 THR A CA 1
ATOM 3410 C C . THR A 1 436 ? 5.888 -4.087 -12.545 1.00 95.12 436 THR A C 1
ATOM 3412 O O . THR A 1 436 ? 6.625 -3.197 -12.128 1.00 95.12 436 THR A O 1
ATOM 3415 N N . MET A 1 437 ? 4.615 -3.872 -12.887 1.00 96.06 437 MET A N 1
ATOM 3416 C CA . MET A 1 437 ? 3.895 -2.604 -12.726 1.00 96.06 437 MET A CA 1
ATOM 3417 C C . MET A 1 437 ? 2.592 -2.855 -11.956 1.00 96.06 437 MET A C 1
ATOM 3419 O O . MET A 1 437 ? 1.955 -3.888 -12.173 1.00 96.06 437 MET A O 1
ATOM 3423 N N . ASP A 1 438 ? 2.189 -1.959 -11.045 1.00 94.69 438 ASP A N 1
ATOM 3424 C CA . ASP A 1 438 ? 0.834 -2.021 -10.465 1.00 94.69 438 ASP A CA 1
ATOM 3425 C C . ASP A 1 438 ? -0.203 -1.264 -11.287 1.00 94.69 438 ASP A C 1
ATOM 3427 O O . ASP A 1 438 ? 0.080 -0.555 -12.248 1.00 94.69 438 ASP A O 1
ATOM 3431 N N . ASN A 1 439 ? -1.435 -1.378 -10.801 1.00 92.25 439 ASN A N 1
ATOM 3432 C CA . ASN A 1 439 ? -2.618 -0.729 -11.322 1.00 92.25 439 ASN A CA 1
ATOM 3433 C C . ASN A 1 439 ? -2.626 0.803 -11.195 1.00 92.25 439 ASN A C 1
ATOM 3435 O O . ASN A 1 439 ? -3.598 1.430 -11.591 1.00 92.25 439 ASN A O 1
ATOM 3439 N N . TYR A 1 440 ? -1.589 1.404 -10.612 1.00 94.44 440 TYR A N 1
ATOM 3440 C CA . TYR A 1 440 ? -1.391 2.850 -10.520 1.00 94.44 440 TYR A CA 1
ATOM 3441 C C . TYR A 1 440 ? -0.146 3.294 -11.309 1.00 94.44 440 TYR A C 1
ATOM 3443 O O . TYR A 1 440 ? 0.333 4.406 -11.129 1.00 94.44 440 TYR A O 1
ATOM 3451 N N . GLY A 1 441 ? 0.405 2.430 -12.167 1.00 95.56 441 GLY A N 1
ATOM 3452 C CA . GLY A 1 441 ? 1.539 2.763 -13.025 1.00 95.56 441 GLY A CA 1
ATOM 3453 C C . GLY A 1 441 ? 2.905 2.714 -12.337 1.00 95.56 441 GLY A C 1
ATOM 3454 O O . GLY A 1 441 ? 3.886 3.108 -12.953 1.00 95.56 441 GLY A O 1
ATOM 3455 N N . ALA A 1 442 ? 3.014 2.233 -11.093 1.00 96.94 442 ALA A N 1
ATOM 3456 C CA . ALA A 1 442 ? 4.306 2.122 -10.416 1.00 96.94 442 ALA A CA 1
ATOM 3457 C C . ALA A 1 442 ? 5.086 0.903 -10.937 1.00 96.94 442 ALA A C 1
ATOM 3459 O O . ALA A 1 442 ? 4.789 -0.235 -10.544 1.00 96.94 442 ALA A O 1
ATOM 3460 N N . LEU A 1 443 ? 6.072 1.145 -11.803 1.00 97.25 443 LEU A N 1
ATOM 3461 C CA . LEU A 1 443 ? 6.969 0.146 -12.384 1.00 97.25 443 LEU A CA 1
ATOM 3462 C C . LEU A 1 443 ? 8.193 -0.066 -11.485 1.00 97.25 443 LEU A C 1
ATOM 3464 O O . LEU A 1 443 ? 8.807 0.895 -11.028 1.00 97.25 443 LEU A O 1
ATOM 3468 N N . MET A 1 444 ? 8.589 -1.322 -11.280 1.00 96.88 444 MET A N 1
ATOM 3469 C CA . MET A 1 444 ? 9.871 -1.669 -10.670 1.00 96.88 444 MET A CA 1
ATOM 3470 C C . MET A 1 444 ? 10.554 -2.779 -11.467 1.00 96.88 444 MET A C 1
ATOM 3472 O O . MET A 1 444 ? 9.956 -3.832 -11.716 1.00 96.88 444 MET A O 1
ATOM 3476 N N . GLY A 1 445 ? 11.808 -2.546 -11.845 1.00 96.12 445 GLY A N 1
ATOM 3477 C CA . GLY A 1 445 ? 12.646 -3.466 -12.605 1.00 96.12 445 GLY A CA 1
ATOM 3478 C C . GLY A 1 445 ? 13.940 -3.820 -11.875 1.00 96.12 445 GLY A C 1
ATOM 3479 O O . GLY A 1 445 ? 14.493 -3.000 -11.149 1.00 96.12 445 GLY A O 1
ATOM 3480 N N . LEU A 1 446 ? 14.435 -5.038 -12.072 1.00 96.25 446 LEU A N 1
ATOM 3481 C CA . LEU A 1 446 ? 15.758 -5.497 -11.643 1.00 96.25 446 LEU A CA 1
ATOM 3482 C C . LEU A 1 446 ? 16.440 -6.243 -12.790 1.00 96.25 446 LEU A C 1
ATOM 3484 O O . LEU A 1 446 ? 15.814 -7.128 -13.364 1.00 96.25 446 LEU A O 1
ATOM 3488 N N . ARG A 1 447 ? 17.698 -5.949 -13.115 1.00 95.12 447 ARG A N 1
ATOM 3489 C CA . ARG A 1 447 ? 18.470 -6.675 -14.142 1.00 95.12 447 ARG A CA 1
ATOM 3490 C C . ARG A 1 447 ? 19.954 -6.731 -13.830 1.00 95.12 447 ARG A C 1
ATOM 3492 O O . ARG A 1 447 ? 20.453 -5.984 -12.987 1.00 95.12 447 ARG A O 1
ATOM 3499 N N . ARG A 1 448 ? 20.688 -7.622 -14.496 1.00 94.88 448 ARG A N 1
ATOM 3500 C CA . ARG A 1 448 ? 22.153 -7.552 -14.456 1.00 94.88 448 ARG A CA 1
ATOM 3501 C C . ARG A 1 448 ? 22.591 -6.339 -15.270 1.00 94.88 448 ARG A C 1
ATOM 3503 O O . ARG A 1 448 ? 22.040 -6.060 -16.330 1.00 94.88 448 ARG A O 1
ATOM 3510 N N . MET A 1 449 ? 23.577 -5.606 -14.767 1.00 91.50 449 MET A N 1
ATOM 3511 C CA . MET A 1 449 ? 24.039 -4.407 -15.457 1.00 91.50 449 MET A CA 1
ATOM 3512 C C . MET A 1 449 ? 24.607 -4.767 -16.837 1.00 91.50 449 MET A C 1
ATOM 3514 O O . MET A 1 449 ? 25.480 -5.631 -16.934 1.00 91.50 449 MET A O 1
ATOM 3518 N N . GLY A 1 450 ? 24.148 -4.063 -17.873 1.00 85.12 450 GLY A N 1
ATOM 3519 C CA . GLY A 1 450 ? 24.571 -4.271 -19.260 1.00 85.12 450 GLY A CA 1
ATOM 3520 C C . GLY A 1 450 ? 23.728 -5.275 -20.052 1.00 85.12 450 GLY A C 1
ATOM 3521 O O . GLY A 1 450 ? 24.046 -5.512 -21.213 1.00 85.12 450 GLY A O 1
ATOM 3522 N N . GLU A 1 451 ? 22.678 -5.845 -19.455 1.00 90.00 451 GLU A N 1
ATOM 3523 C CA . GLU A 1 451 ? 21.684 -6.670 -20.150 1.00 90.00 451 GLU A CA 1
ATOM 3524 C C . GLU A 1 451 ? 20.429 -5.853 -20.518 1.00 90.00 451 GLU A C 1
ATOM 3526 O O . GLU A 1 451 ? 20.109 -4.867 -19.856 1.00 90.00 451 GLU A O 1
ATOM 3531 N N . GLY A 1 452 ? 19.701 -6.275 -21.558 1.00 88.25 452 GLY A N 1
ATOM 3532 C CA . GLY A 1 452 ? 18.505 -5.579 -22.055 1.00 88.25 452 GLY A CA 1
ATOM 3533 C C . GLY A 1 452 ? 18.803 -4.263 -22.792 1.00 88.25 452 GLY A C 1
ATOM 3534 O O . GLY A 1 452 ? 19.957 -3.946 -23.086 1.00 88.25 452 GLY A O 1
ATOM 3535 N N . LYS A 1 453 ? 17.749 -3.499 -23.102 1.00 83.25 453 LYS A N 1
ATOM 3536 C CA . LYS A 1 453 ? 17.835 -2.164 -23.725 1.00 83.25 453 LYS A CA 1
ATOM 3537 C C . LYS A 1 453 ? 18.493 -1.144 -22.797 1.00 83.25 453 LYS A C 1
ATOM 3539 O O . LYS A 1 453 ? 18.217 -1.132 -21.597 1.00 83.25 453 LYS A O 1
ATOM 3544 N N . ARG A 1 454 ? 19.354 -0.277 -23.320 1.00 77.88 454 ARG A N 1
ATOM 3545 C CA . ARG A 1 454 ? 20.054 0.739 -22.517 1.00 77.88 454 ARG A CA 1
ATOM 3546 C C . ARG A 1 454 ? 19.174 1.971 -22.304 1.00 77.88 454 ARG A C 1
ATOM 3548 O O . ARG A 1 454 ? 18.279 2.237 -23.094 1.00 77.88 454 ARG A O 1
ATOM 3555 N N . PHE A 1 455 ? 19.452 2.727 -21.241 1.00 68.31 455 PHE A N 1
ATOM 3556 C CA . PHE A 1 455 ? 18.766 3.997 -20.950 1.00 68.31 455 PHE A CA 1
ATOM 3557 C C . PHE A 1 455 ? 18.966 5.058 -22.041 1.00 68.31 455 PHE A C 1
ATOM 3559 O O . PHE A 1 455 ? 18.093 5.891 -22.237 1.00 68.31 455 PHE A O 1
ATOM 3566 N N . ASP A 1 456 ? 20.069 4.969 -22.789 1.00 58.22 456 ASP A N 1
ATOM 3567 C CA . ASP A 1 456 ? 20.396 5.891 -23.882 1.00 58.22 456 ASP A CA 1
ATOM 3568 C C . ASP A 1 456 ? 19.918 5.396 -25.264 1.00 58.22 456 ASP A C 1
ATOM 3570 O O . ASP A 1 456 ? 20.278 5.991 -26.281 1.00 58.22 456 ASP A O 1
ATOM 3574 N N . ASP A 1 457 ? 19.156 4.294 -25.339 1.00 57.50 457 ASP A N 1
ATOM 3575 C CA . ASP A 1 457 ? 18.565 3.861 -26.610 1.00 57.50 457 ASP A CA 1
ATOM 3576 C C . ASP A 1 457 ? 17.489 4.891 -27.021 1.00 57.50 457 ASP A C 1
ATOM 3578 O O . ASP A 1 457 ? 16.501 5.091 -26.318 1.00 57.50 457 ASP A O 1
ATOM 3582 N N . ASP A 1 458 ? 17.731 5.568 -28.148 1.00 50.94 458 ASP A N 1
ATOM 3583 C CA . ASP A 1 458 ? 17.063 6.792 -28.620 1.00 50.94 458 ASP A CA 1
ATOM 3584 C C . ASP A 1 458 ? 15.521 6.800 -28.428 1.00 50.94 458 ASP A C 1
ATOM 3586 O O . ASP A 1 458 ? 14.835 5.936 -28.999 1.00 50.94 458 ASP A O 1
ATOM 3590 N N . PRO A 1 459 ? 14.938 7.760 -27.672 1.00 50.44 459 PRO A N 1
ATOM 3591 C CA . PRO A 1 459 ? 13.494 7.829 -27.409 1.00 50.44 459 PRO A CA 1
ATOM 3592 C C . PRO A 1 459 ? 12.641 7.980 -28.679 1.00 50.44 459 PRO A C 1
ATOM 3594 O O . PRO A 1 459 ? 11.473 7.577 -28.680 1.00 50.44 459 PRO A O 1
ATOM 3597 N N . GLU A 1 460 ? 13.213 8.446 -29.799 1.00 52.78 460 GLU A N 1
ATOM 3598 C CA . GLU A 1 460 ? 12.527 8.465 -31.101 1.00 52.78 460 GLU A CA 1
ATOM 3599 C C . GLU A 1 460 ? 12.077 7.068 -31.570 1.00 52.78 460 GLU A C 1
ATOM 3601 O O . GLU A 1 460 ? 11.121 6.937 -32.341 1.00 52.78 460 GLU A O 1
ATOM 3606 N N . THR A 1 461 ? 12.714 5.998 -31.083 1.00 52.94 461 THR A N 1
ATOM 3607 C CA . THR A 1 461 ? 12.307 4.621 -31.399 1.00 52.94 461 THR A CA 1
ATOM 3608 C C . THR A 1 461 ? 10.990 4.211 -30.735 1.00 52.94 461 THR A C 1
ATOM 3610 O O . THR A 1 461 ? 10.303 3.332 -31.257 1.00 52.94 461 THR A O 1
ATOM 3613 N N . CYS A 1 462 ? 10.582 4.873 -29.646 1.00 56.75 462 CYS A N 1
ATOM 3614 C CA . CYS A 1 462 ? 9.356 4.547 -28.912 1.00 56.75 462 CYS A CA 1
ATOM 3615 C C . CYS A 1 462 ? 8.081 4.993 -29.664 1.00 56.75 462 CYS A C 1
ATOM 3617 O O . CYS A 1 462 ? 7.017 4.402 -29.491 1.00 56.75 462 CYS A O 1
ATOM 3619 N N . GLN A 1 463 ? 8.182 5.993 -30.552 1.00 49.84 463 GLN A N 1
ATOM 3620 C CA . GLN A 1 463 ? 7.047 6.564 -31.298 1.00 49.84 463 GLN A CA 1
ATOM 3621 C C . GLN A 1 463 ? 6.745 5.865 -32.640 1.00 49.84 463 GLN A C 1
ATOM 3623 O O . GLN A 1 463 ? 5.772 6.213 -33.306 1.00 49.84 463 GLN A O 1
ATOM 3628 N N . ARG A 1 464 ? 7.551 4.878 -33.066 1.00 40.25 464 ARG A N 1
ATOM 3629 C CA . ARG A 1 464 ? 7.452 4.263 -34.411 1.00 40.25 464 ARG A CA 1
ATOM 3630 C C . ARG A 1 464 ? 6.583 2.999 -34.515 1.00 40.25 464 ARG A C 1
ATOM 3632 O O . ARG A 1 464 ? 6.625 2.339 -35.551 1.00 40.25 464 ARG A O 1
ATOM 3639 N N . SER A 1 465 ? 5.776 2.663 -33.509 1.00 31.44 465 SER A N 1
ATOM 3640 C CA . SER A 1 465 ? 4.777 1.585 -33.634 1.00 31.44 465 SER A CA 1
ATOM 3641 C C . SER A 1 465 ? 3.419 2.179 -34.054 1.00 31.44 465 SER A C 1
ATOM 3643 O O . SER A 1 465 ? 2.833 2.914 -33.258 1.00 31.44 465 SER A O 1
ATOM 3645 N N . PRO A 1 466 ? 2.919 1.921 -35.283 1.00 36.03 466 PRO A N 1
ATOM 3646 C CA . PRO A 1 466 ? 1.644 2.465 -35.744 1.00 36.03 466 PRO A CA 1
ATOM 3647 C C . PRO A 1 466 ? 0.462 1.868 -34.965 1.00 36.03 466 PRO A C 1
ATOM 3649 O O . PRO A 1 466 ? 0.536 0.734 -34.484 1.00 36.03 466 PRO A O 1
ATOM 3652 N N . ALA A 1 467 ? -0.583 2.691 -34.835 1.00 35.12 467 ALA A N 1
ATOM 3653 C CA . ALA A 1 467 ? -1.867 2.403 -34.197 1.00 35.12 467 ALA A CA 1
ATOM 3654 C C . ALA A 1 467 ? -2.627 1.232 -34.834 1.00 35.12 467 ALA A C 1
ATOM 3656 O O . ALA A 1 467 ? -2.477 1.031 -36.063 1.00 35.12 467 ALA A O 1
#